Protein AF-A0A414NXI8-F1 (afdb_monomer_lite)

Secondary structure (DSSP, 8-state):
--------------------S-TTTHHHHHHHHHHHHHHHHHHHHSS-------------SEEEEEHHHHHHTSTTHHHHHHHHHHHHHHHHHHHHHHHS-----PPPPPPSHHHHHHHHHHHHHHHHHHHHHHHHHHHHHHHHHHHHHHHHHHHHHHHHHHHHHHHHHHHHHHHHHHHHHS-TTS-HHHHHHHHHHHHHHHHHHHHHHHHHHHHHHHHHHHHHHHHHHHHHHHHHHHHHHHHHHHHHHHHHHHHHHHHHHHHHHHHHHHHHHHHHHHHHHHHHHHHHHHHHHHHHHHHHHHHHHHHHHHHHHHHHHHHTT-SEEEEESEEPHHHHS-----GGGPPPSEE----SSEEE-HHHHHHHHHGGGTTTSSS-----

Sequence (384 aa):
MDNPDKTKSSGTPQKAGLWKTKRKEILLGSAIAIGLVFLGAWGIRALMPGHEAVKQTAAASIGLVDMQKVMEAHPDYEKLQTLQKEYKSLELSLKDTEKLPEMQVEPPAVESKPFDDSVWQKNAQTVIGGRTELEREAKKVEKAYREAHEAEYESRRKAVDEDYQNAILNLNIKIDNQKAMHHPWTKQQDLDEERAGWENQRALLQEERGMRQQELAKAWEREVNDYVQSVMGPKLAAWREKAKSSLSQQKSAAVLKQSEAQQRDTAAMQQQMQMTAAQKLQQRAQIKEMMAQKAEEIQALDTHIRNDISGKAAKIAILHHFTMILANPAEDLAFKLPVNLPASMKPERFMPVVGSDTEDVTDELVSEVSTLSDDGADGSSENS

Radius of gyration: 70.89 Å; chains: 1; bounding box: 126×56×216 Å

Organism: NCBI:txid52226

pLDDT: mean 79.07, std 18.61, range [30.59, 97.06]

Structure (mmCIF, N/CA/C/O backbone):
data_AF-A0A414NXI8-F1
#
_entry.id   AF-A0A414NXI8-F1
#
loop_
_atom_site.group_PDB
_atom_site.id
_atom_site.type_symbol
_atom_site.label_atom_id
_atom_site.label_alt_id
_atom_site.label_comp_id
_atom_site.label_asym_id
_atom_site.label_entity_id
_atom_site.label_seq_id
_atom_site.pdbx_PDB_ins_code
_atom_site.Cartn_x
_atom_site.Cartn_y
_atom_site.Cartn_z
_atom_site.occupancy
_atom_site.B_iso_or_equiv
_atom_site.auth_seq_id
_atom_site.auth_comp_id
_atom_site.auth_asym_id
_atom_site.auth_atom_id
_atom_site.pdbx_PDB_model_num
ATOM 1 N N . MET A 1 1 ? -4.312 21.848 103.373 1.00 34.03 1 MET A N 1
ATOM 2 C CA . MET A 1 1 ? -4.078 23.298 103.280 1.00 34.03 1 MET A CA 1
ATOM 3 C C . MET A 1 1 ? -5.430 23.982 103.395 1.00 34.03 1 MET A C 1
ATOM 5 O O . MET A 1 1 ? -6.275 23.777 102.540 1.00 34.03 1 MET A O 1
ATOM 9 N N . ASP A 1 2 ? -5.613 24.630 104.547 1.00 34.72 2 ASP A N 1
ATOM 10 C CA . ASP A 1 2 ? -6.350 25.875 104.820 1.00 34.72 2 ASP A CA 1
ATOM 11 C C . ASP A 1 2 ? -7.888 26.005 104.671 1.00 34.72 2 ASP A C 1
ATOM 13 O O . ASP A 1 2 ? -8.389 26.353 103.614 1.00 34.72 2 ASP A O 1
ATOM 17 N N . ASN A 1 3 ? -8.586 25.802 105.811 1.00 35.69 3 ASN A N 1
ATOM 18 C CA . ASN A 1 3 ? -9.322 26.796 106.648 1.00 35.69 3 ASN A CA 1
ATOM 19 C C . ASN A 1 3 ? -10.541 27.617 106.074 1.00 35.69 3 ASN A C 1
ATOM 21 O O . ASN A 1 3 ? -10.743 27.639 104.870 1.00 35.69 3 ASN A O 1
ATOM 25 N N . PRO A 1 4 ? -11.375 28.318 106.898 1.00 61.41 4 PRO A N 1
ATOM 26 C CA . PRO A 1 4 ? -12.642 27.832 107.498 1.00 61.41 4 PRO A CA 1
ATOM 27 C C . PRO A 1 4 ? -13.788 28.912 107.528 1.00 61.41 4 PRO A C 1
ATOM 29 O O . PRO A 1 4 ? -13.764 29.852 106.742 1.00 61.41 4 PRO A O 1
ATOM 32 N N . ASP A 1 5 ? -14.693 28.820 108.533 1.00 40.91 5 ASP A N 1
ATOM 33 C CA . ASP A 1 5 ? -15.579 29.856 109.150 1.00 40.91 5 ASP A CA 1
ATOM 34 C C . ASP A 1 5 ? -16.990 30.078 108.536 1.00 40.91 5 ASP A C 1
ATOM 36 O O . ASP A 1 5 ? -17.149 30.052 107.327 1.00 40.91 5 ASP A O 1
ATOM 40 N N . LYS A 1 6 ? -18.108 30.340 109.255 1.00 41.84 6 LYS A N 1
ATOM 41 C CA . LYS A 1 6 ? -18.426 30.753 110.653 1.00 41.84 6 LYS A CA 1
ATOM 42 C C . LYS A 1 6 ? -19.975 30.691 110.845 1.00 41.84 6 LYS A C 1
ATOM 44 O O . LYS A 1 6 ? -20.691 31.043 109.920 1.00 41.84 6 LYS A O 1
ATOM 49 N N . THR A 1 7 ? -20.571 30.065 111.877 1.00 37.06 7 THR A N 1
ATOM 50 C CA . THR A 1 7 ? -20.964 30.502 113.258 1.00 37.06 7 THR A CA 1
ATOM 51 C C . THR A 1 7 ? -22.435 30.902 113.517 1.00 37.06 7 THR A C 1
ATOM 53 O O . THR A 1 7 ? -23.099 31.530 112.707 1.00 37.06 7 THR A O 1
ATOM 56 N N . LYS A 1 8 ? -22.872 30.514 114.731 1.00 35.44 8 LYS A N 1
ATOM 57 C CA . LYS A 1 8 ? -24.172 30.582 115.442 1.00 35.44 8 LYS A CA 1
ATOM 58 C C . LYS A 1 8 ? -24.495 31.956 116.083 1.00 35.44 8 LYS A C 1
ATOM 60 O O . LYS A 1 8 ? -23.583 32.757 116.234 1.00 35.44 8 LYS A O 1
ATOM 65 N N . SER A 1 9 ? -25.720 32.128 116.630 1.00 32.09 9 SER A N 1
ATOM 66 C CA . SER A 1 9 ? -26.071 32.333 118.082 1.00 32.09 9 SER A CA 1
ATOM 67 C C . SER A 1 9 ? -27.431 33.081 118.256 1.00 32.09 9 SER A C 1
ATOM 69 O O . SER A 1 9 ? -27.698 33.985 117.477 1.00 32.09 9 SER A O 1
ATOM 71 N N . SER A 1 10 ? -28.430 32.582 119.023 1.00 35.19 10 SER A N 1
ATOM 72 C CA . SER A 1 10 ? -28.835 32.867 120.444 1.00 35.19 10 SER A CA 1
ATOM 73 C C . SER A 1 10 ? -29.225 34.334 120.752 1.00 35.19 10 SER A C 1
ATOM 75 O O . SER A 1 10 ? -28.568 35.217 120.234 1.00 35.19 10 SER A O 1
ATOM 77 N N . GLY A 1 11 ? -30.188 34.737 121.598 1.00 30.59 11 GLY A N 1
ATOM 78 C CA . GLY A 1 11 ? -31.025 34.120 122.638 1.00 30.59 11 GLY A CA 1
ATOM 79 C C . GLY A 1 11 ? -31.887 35.204 123.356 1.00 30.59 11 GLY A C 1
ATOM 80 O O . GLY A 1 11 ? -31.750 36.391 123.081 1.00 30.59 11 GLY A O 1
ATOM 81 N N . THR A 1 12 ? -32.786 34.768 124.251 1.00 37.75 12 THR A N 1
ATOM 82 C CA . THR A 1 12 ? -33.805 35.484 125.085 1.00 37.75 12 THR A CA 1
ATOM 83 C C . THR A 1 12 ? -33.278 36.495 126.132 1.00 37.75 12 THR A C 1
ATOM 85 O O . THR A 1 12 ? -32.074 36.506 126.382 1.00 37.75 12 THR A O 1
ATOM 88 N N . PRO A 1 13 ? -34.153 37.257 126.852 1.00 44.25 13 PRO A N 1
ATOM 89 C CA . PRO A 1 13 ? -34.467 36.897 128.264 1.00 44.25 13 PRO A CA 1
ATOM 90 C C . PRO A 1 13 ? -35.873 37.275 128.850 1.00 44.25 13 PRO A C 1
ATOM 92 O O . PRO A 1 13 ? -36.704 37.913 128.214 1.00 44.25 13 PRO A O 1
ATOM 95 N N . GLN A 1 14 ? -36.088 36.822 130.103 1.00 35.28 14 GLN A N 1
ATOM 96 C CA . GLN A 1 14 ? -37.245 36.834 131.043 1.00 35.28 14 GLN A CA 1
ATOM 97 C C . GLN A 1 14 ? -37.645 38.191 131.699 1.00 35.28 14 GLN A C 1
ATOM 99 O O . GLN A 1 14 ? -36.775 39.034 131.887 1.00 35.28 14 GLN A O 1
ATOM 104 N N . LYS A 1 15 ? -38.870 38.306 132.282 1.00 38.09 15 LYS A N 1
ATOM 105 C CA . LYS A 1 15 ? -39.175 38.214 133.757 1.00 38.09 15 LYS A CA 1
ATOM 106 C C . LYS A 1 15 ? -40.591 38.696 134.200 1.00 38.09 15 LYS A C 1
ATOM 108 O O . LYS A 1 15 ? -41.055 39.714 133.719 1.00 38.09 15 LYS A O 1
ATOM 113 N N . ALA A 1 16 ? -41.139 37.976 135.209 1.00 34.34 16 ALA A N 1
ATOM 114 C CA . ALA A 1 16 ? -42.018 38.329 136.369 1.00 34.34 16 ALA A CA 1
ATOM 115 C C . ALA A 1 16 ? -43.327 39.146 136.157 1.00 34.34 16 ALA A C 1
ATOM 117 O O . ALA A 1 16 ? -43.357 40.069 135.371 1.00 34.34 16 ALA A O 1
ATOM 118 N N . GLY A 1 17 ? -44.470 38.975 136.842 1.00 42.47 17 GLY A N 1
ATOM 119 C CA . GLY A 1 17 ? -44.895 38.224 138.029 1.00 42.47 17 GLY A CA 1
ATOM 120 C C . GLY A 1 17 ? -45.850 39.102 138.866 1.00 42.47 17 GLY A C 1
ATOM 121 O O . GLY A 1 17 ? -45.377 40.042 139.484 1.00 42.47 17 GLY A O 1
ATOM 122 N N . LEU A 1 18 ? -47.163 38.821 138.931 1.00 44.22 18 LEU A N 1
ATOM 123 C CA . LEU A 1 18 ? -48.056 39.395 139.956 1.00 44.22 18 LEU A CA 1
ATOM 124 C C . LEU A 1 18 ? -49.189 38.428 140.324 1.00 44.22 18 LEU A C 1
ATOM 126 O O . LEU A 1 18 ? -49.920 37.892 139.497 1.00 44.22 18 LEU A O 1
ATOM 130 N N . TRP A 1 19 ? -49.252 38.167 141.620 1.00 34.69 19 TRP A N 1
ATOM 131 C CA . TRP A 1 19 ? -49.990 37.123 142.300 1.00 34.69 19 TRP A CA 1
ATOM 132 C C . TRP A 1 19 ? -51.404 37.564 142.698 1.00 34.69 19 TRP A C 1
ATOM 134 O O . TRP A 1 19 ? -51.626 38.679 143.149 1.00 34.69 19 TRP A O 1
ATOM 144 N N . LYS A 1 20 ? -52.312 36.585 142.685 1.00 46.16 20 LYS A N 1
ATOM 145 C CA . LYS A 1 20 ? -53.199 36.259 143.814 1.00 46.16 20 LYS A CA 1
ATOM 146 C C . LYS A 1 20 ? -53.965 37.419 144.476 1.00 46.16 20 LYS A C 1
ATOM 148 O O . LYS A 1 20 ? -53.682 37.734 145.622 1.00 46.16 20 LYS A O 1
ATOM 153 N N . THR A 1 21 ? -55.055 37.892 143.869 1.00 50.03 21 THR A N 1
ATOM 154 C CA . THR A 1 21 ? -56.132 38.551 144.653 1.00 50.03 21 THR A CA 1
ATOM 155 C C . THR A 1 21 ? -57.569 38.401 144.134 1.00 50.03 21 THR A C 1
ATOM 157 O O . THR A 1 21 ? -58.473 38.855 144.823 1.00 50.03 21 THR A O 1
ATOM 160 N N . LYS A 1 22 ? -57.869 37.725 143.010 1.00 56.16 22 LYS A N 1
ATOM 161 C CA . LYS A 1 22 ? -59.265 37.656 142.502 1.00 56.16 22 LYS A CA 1
ATOM 162 C C . LYS A 1 22 ? -59.707 36.286 141.969 1.00 56.16 22 LYS A C 1
ATOM 164 O O . LYS A 1 22 ? -60.086 36.124 140.816 1.00 56.16 22 LYS A O 1
ATOM 169 N N . ARG A 1 23 ? -59.676 35.265 142.833 1.00 56.88 23 ARG A N 1
ATOM 170 C CA . ARG A 1 23 ? -60.003 33.863 142.488 1.00 56.88 23 ARG A CA 1
ATOM 171 C C . ARG A 1 23 ? -61.496 33.526 142.327 1.00 56.88 23 ARG A C 1
ATOM 173 O O . ARG A 1 23 ? -61.784 32.404 141.941 1.00 56.88 23 ARG A O 1
ATOM 180 N N . LYS A 1 24 ? -62.446 34.431 142.592 1.00 54.84 24 LYS A N 1
ATOM 181 C CA . LYS A 1 24 ? -63.892 34.115 142.498 1.00 54.84 24 LYS A CA 1
ATOM 182 C C . LYS A 1 24 ? -64.625 34.781 141.324 1.00 54.84 24 LYS A C 1
ATOM 184 O O . LYS A 1 24 ? -65.662 34.282 140.918 1.00 54.84 24 LYS A O 1
ATOM 189 N N . GLU A 1 25 ? -64.051 35.818 140.715 1.00 57.53 25 GLU A N 1
ATOM 190 C CA . GLU A 1 25 ? -64.662 36.529 139.574 1.00 57.53 25 GLU A CA 1
ATOM 191 C C . GLU A 1 25 ? -64.229 35.945 138.211 1.00 57.53 25 GLU A C 1
ATOM 193 O O . GLU A 1 25 ? -64.985 35.985 137.247 1.00 57.53 25 GLU A O 1
ATOM 198 N N . ILE A 1 26 ? -63.058 35.298 138.132 1.00 55.81 26 ILE A N 1
ATOM 199 C CA . ILE A 1 26 ? -62.537 34.712 136.878 1.00 55.81 26 ILE A CA 1
ATOM 200 C C . ILE A 1 26 ? -63.160 33.331 136.581 1.00 55.81 26 ILE A C 1
ATOM 202 O O . ILE A 1 26 ? -63.313 32.946 135.423 1.00 55.81 26 ILE A O 1
ATOM 206 N N . LEU A 1 27 ? -63.595 32.598 137.614 1.00 55.88 27 LEU A N 1
ATOM 207 C CA . LEU A 1 27 ? -64.249 31.291 137.453 1.00 55.88 27 LEU A CA 1
ATOM 208 C C . LEU A 1 27 ? -65.659 31.394 136.846 1.00 55.88 27 LEU A C 1
ATOM 210 O O . LEU A 1 27 ? -66.084 30.465 136.166 1.00 55.88 27 LEU A O 1
ATOM 214 N N . LEU A 1 28 ? -66.352 32.526 137.014 1.00 51.22 28 LEU A N 1
ATOM 215 C CA . LEU A 1 28 ? -67.693 32.733 136.454 1.00 51.22 28 LEU A CA 1
ATOM 216 C C . LEU A 1 28 ? -67.657 33.234 134.993 1.00 51.22 28 LEU A C 1
ATOM 218 O O . LEU A 1 28 ? -68.555 32.923 134.220 1.00 51.22 28 LEU A O 1
ATOM 222 N N . GLY A 1 29 ? -66.581 33.919 134.579 1.00 48.78 29 GLY A N 1
ATOM 223 C CA . GLY A 1 29 ? -66.336 34.280 133.172 1.00 48.78 29 GLY A CA 1
ATOM 224 C C . GLY A 1 29 ? -65.796 33.125 132.313 1.00 48.78 29 GLY A C 1
ATOM 225 O O . GLY A 1 29 ? -66.083 33.047 131.122 1.00 48.78 29 GLY A O 1
ATOM 226 N N . SER A 1 30 ? -65.069 32.183 132.925 1.00 52.88 30 SER A N 1
ATOM 227 C CA . SER A 1 30 ? -64.505 30.999 132.256 1.00 52.88 30 SER A CA 1
ATOM 228 C C . SER A 1 30 ? -65.574 29.981 131.815 1.00 52.88 30 SER A C 1
ATOM 230 O O . SER A 1 30 ? -65.472 29.397 130.738 1.00 52.88 30 SER A O 1
ATOM 232 N N . ALA A 1 31 ? -66.657 29.815 132.583 1.00 57.44 31 ALA A N 1
ATOM 233 C CA . ALA A 1 31 ? -67.717 28.853 132.261 1.00 57.44 31 ALA A CA 1
ATOM 234 C C . ALA A 1 31 ? -68.593 29.273 131.060 1.00 57.44 31 ALA A C 1
ATOM 236 O O . ALA A 1 31 ? -69.026 28.423 130.283 1.00 57.44 31 ALA A O 1
ATOM 237 N N . ILE A 1 32 ? -68.813 30.578 130.862 1.00 59.81 32 ILE A N 1
ATOM 238 C CA . ILE A 1 32 ? -69.617 31.109 129.745 1.00 59.81 32 ILE A CA 1
ATOM 239 C C . ILE A 1 32 ? -68.808 31.108 128.435 1.00 59.81 32 ILE A C 1
ATOM 241 O O . ILE A 1 32 ? -69.347 30.805 127.371 1.00 59.81 32 ILE A O 1
ATOM 245 N N . ALA A 1 33 ? -67.497 31.360 128.507 1.00 58.28 33 ALA A N 1
ATOM 246 C CA . ALA A 1 33 ? -66.615 31.317 127.341 1.00 58.28 33 ALA A CA 1
ATOM 247 C C . ALA A 1 33 ? -66.445 29.892 126.777 1.00 58.28 33 ALA A C 1
ATOM 249 O O . ALA A 1 33 ? -66.443 29.710 125.562 1.00 58.28 33 ALA A O 1
ATOM 250 N N . ILE A 1 34 ? -66.373 28.867 127.634 1.00 60.12 34 ILE A N 1
ATOM 251 C CA . ILE A 1 34 ? -66.259 27.470 127.184 1.00 60.12 34 ILE A CA 1
ATOM 252 C C . ILE A 1 34 ? -67.569 26.990 126.528 1.00 60.12 34 ILE A C 1
ATOM 254 O O . ILE A 1 34 ? -67.525 26.302 125.509 1.00 60.12 34 ILE A O 1
ATOM 258 N N . GLY A 1 35 ? -68.735 27.418 127.027 1.00 57.50 35 GLY A N 1
ATOM 259 C CA . GLY A 1 35 ? -70.035 27.089 126.425 1.00 57.50 35 GLY A CA 1
ATOM 260 C C . GLY A 1 35 ? -70.220 27.626 124.998 1.00 57.50 35 GLY A C 1
ATOM 261 O O . GLY A 1 35 ? -70.754 26.922 124.140 1.00 57.50 35 GLY A O 1
ATOM 262 N N . LEU A 1 36 ? -69.719 28.833 124.707 1.00 61.72 36 LEU A N 1
ATOM 263 C CA . LEU A 1 36 ? -69.787 29.428 123.364 1.00 61.72 36 LEU A CA 1
ATOM 264 C C . LEU A 1 36 ? -68.821 28.772 122.363 1.00 61.72 36 LEU A C 1
ATOM 266 O O . LEU A 1 36 ? -69.151 28.660 121.184 1.00 61.72 36 LEU A O 1
ATOM 270 N N . VAL A 1 37 ? -67.667 28.273 122.817 1.00 63.25 37 VAL A N 1
ATOM 271 C CA . VAL A 1 37 ? -66.709 27.564 121.949 1.00 63.25 37 VAL A CA 1
ATOM 272 C C . VAL A 1 37 ? -67.241 26.189 121.531 1.00 63.25 37 VAL A C 1
ATOM 274 O O . VAL A 1 37 ? -67.113 25.818 120.365 1.00 63.25 37 VAL A O 1
ATOM 277 N N . PHE A 1 38 ? -67.904 25.452 122.429 1.00 57.75 38 PHE A N 1
ATOM 278 C CA . PHE A 1 38 ? -68.485 24.149 122.078 1.00 57.75 38 PHE A CA 1
ATOM 279 C C . PHE A 1 38 ? -69.727 24.261 121.176 1.00 57.75 38 PHE A C 1
ATOM 281 O O . PHE A 1 38 ? -69.882 23.449 120.264 1.00 57.75 38 PHE A O 1
ATOM 288 N N . LEU A 1 39 ? -70.563 25.292 121.349 1.00 57.50 39 LEU A N 1
ATOM 289 C CA . LEU A 1 39 ? -71.689 25.561 120.442 1.00 57.50 39 LEU A CA 1
ATOM 290 C C . LEU A 1 39 ? -71.228 26.053 119.056 1.00 57.50 39 LEU A C 1
ATOM 292 O O . LEU A 1 39 ? -71.802 25.648 118.046 1.00 57.50 39 LEU A O 1
ATOM 296 N N . GLY A 1 40 ? -70.148 26.842 118.987 1.00 57.66 40 GLY A N 1
ATOM 297 C CA . GLY A 1 40 ? -69.528 27.253 117.721 1.00 57.66 40 GLY A CA 1
ATOM 298 C C . GLY A 1 40 ? -68.856 26.099 116.965 1.00 57.66 40 GLY A C 1
ATOM 299 O O . GLY A 1 40 ? -69.009 25.983 115.750 1.00 57.66 40 GLY A O 1
ATOM 300 N N . ALA A 1 41 ? -68.172 25.193 117.670 1.00 58.28 41 ALA A N 1
ATOM 301 C CA . ALA A 1 41 ? -67.513 24.036 117.057 1.00 58.28 41 ALA A CA 1
ATOM 302 C C . ALA A 1 41 ? -68.503 22.968 116.544 1.00 58.28 41 ALA A C 1
ATOM 304 O O . ALA A 1 41 ? -68.213 22.287 115.560 1.00 58.28 41 ALA A O 1
ATOM 305 N N . TRP A 1 42 ? -69.683 22.838 117.164 1.00 54.44 42 TRP A N 1
ATOM 306 C CA . TRP A 1 42 ? -70.730 21.919 116.699 1.00 54.44 42 TRP A CA 1
ATOM 307 C C . TRP A 1 42 ? -71.496 22.471 115.482 1.00 54.44 42 TRP A C 1
ATOM 309 O O . TRP A 1 42 ? -71.764 21.727 114.539 1.00 54.44 42 TRP A O 1
ATOM 319 N N . GLY A 1 43 ? -71.748 23.786 115.433 1.00 55.91 43 GLY A N 1
ATOM 320 C CA . GLY A 1 43 ? -72.410 24.444 114.297 1.00 55.91 43 GLY A CA 1
ATOM 321 C C . GLY A 1 43 ? -71.594 24.443 112.996 1.00 55.91 43 GLY A C 1
ATOM 322 O O . GLY A 1 43 ? -72.166 24.316 111.917 1.00 55.91 43 GLY A O 1
ATOM 323 N N . ILE A 1 44 ? -70.259 24.506 113.077 1.00 57.19 44 ILE A N 1
ATOM 324 C CA . ILE A 1 44 ? -69.375 24.522 111.893 1.00 57.19 44 ILE A CA 1
ATOM 325 C C . ILE A 1 44 ? -69.188 23.116 111.286 1.00 57.19 44 ILE A C 1
ATOM 327 O O . ILE A 1 44 ? -68.887 22.993 110.100 1.00 57.19 44 ILE A O 1
ATOM 331 N N . ARG A 1 45 ? -69.431 22.035 112.044 1.00 53.16 45 ARG A N 1
ATOM 332 C CA . ARG A 1 45 ? -69.328 20.653 111.531 1.00 53.16 45 ARG A CA 1
ATOM 333 C C . ARG A 1 45 ? -70.625 20.113 110.916 1.00 53.16 45 ARG A C 1
ATOM 335 O O . ARG A 1 45 ? -70.563 19.169 110.136 1.00 53.16 45 ARG A O 1
ATOM 342 N N . ALA A 1 46 ? -71.777 20.710 111.222 1.00 58.28 46 ALA A N 1
ATOM 343 C CA . ALA A 1 46 ? -73.076 20.304 110.673 1.00 58.28 46 ALA A CA 1
ATOM 344 C C . ALA A 1 46 ? -73.430 20.984 109.331 1.00 58.28 46 ALA A C 1
ATOM 346 O O . ALA A 1 46 ? -74.417 20.608 108.704 1.00 58.28 46 ALA A O 1
ATOM 347 N N . LEU A 1 47 ? -72.630 21.963 108.881 1.00 54.44 47 LEU A N 1
ATOM 348 C CA . LEU A 1 47 ? -72.908 22.796 107.703 1.00 54.44 47 LEU A CA 1
ATOM 349 C C . LEU A 1 47 ? -71.716 22.877 106.726 1.00 54.44 47 LEU A C 1
ATOM 351 O O . LEU A 1 47 ? -71.440 23.927 106.152 1.00 54.44 47 LEU A O 1
ATOM 355 N N . MET A 1 48 ? -71.002 21.765 106.529 1.00 44.53 48 MET A N 1
ATOM 356 C CA . MET A 1 48 ? -70.189 21.549 105.327 1.00 44.53 48 MET A CA 1
ATOM 357 C C . MET A 1 48 ? -70.705 20.300 104.603 1.00 44.53 48 MET A C 1
ATOM 359 O O . MET A 1 48 ? -70.676 19.219 105.196 1.00 44.53 48 MET A O 1
ATOM 363 N N . PRO A 1 49 ? -71.162 20.401 103.342 1.00 49.59 49 PRO A N 1
ATOM 364 C CA . PRO A 1 49 ? -71.293 19.226 102.495 1.00 49.59 49 PRO A CA 1
ATOM 365 C C . PRO A 1 49 ? -69.903 18.602 102.348 1.00 49.59 49 PRO A C 1
ATOM 367 O O . PRO A 1 49 ? -68.921 19.305 102.094 1.00 49.59 49 PRO A O 1
ATOM 370 N N . GLY A 1 50 ? -69.812 17.293 102.587 1.00 41.66 50 GLY A N 1
ATOM 371 C CA . GLY A 1 50 ? -68.568 16.554 102.423 1.00 41.66 50 GLY A CA 1
ATOM 372 C C . GLY A 1 50 ? -67.984 16.848 101.048 1.00 41.66 50 GLY A C 1
ATOM 373 O O . GLY A 1 50 ? -68.708 16.817 100.055 1.00 41.66 50 GLY A O 1
ATOM 374 N N . HIS A 1 51 ? -66.690 17.167 100.998 1.00 39.59 51 HIS A N 1
ATOM 375 C CA . HIS A 1 51 ? -65.948 17.056 99.752 1.00 39.59 51 HIS A CA 1
ATOM 376 C C . HIS A 1 51 ? -66.197 15.644 99.228 1.00 39.59 51 HIS A C 1
ATOM 378 O O . HIS A 1 51 ? -65.775 14.668 99.854 1.00 39.59 51 HIS A O 1
ATOM 384 N N . GLU A 1 52 ? -66.922 15.543 98.115 1.00 38.31 52 GLU A N 1
ATOM 385 C CA . GLU A 1 52 ? -66.804 14.377 97.262 1.00 38.31 52 GLU A CA 1
ATOM 386 C C . GLU A 1 52 ? -65.307 14.188 97.036 1.00 38.31 52 GLU A C 1
ATOM 388 O O . GLU A 1 52 ? -64.602 15.115 96.623 1.00 38.31 52 GLU A O 1
ATOM 393 N N . ALA A 1 53 ? -64.806 13.009 97.402 1.00 35.72 53 ALA A N 1
ATOM 394 C CA . ALA A 1 53 ? -63.501 12.587 96.948 1.00 35.72 53 ALA A CA 1
ATOM 395 C C . ALA A 1 53 ? -63.486 12.813 95.438 1.00 35.72 53 ALA A C 1
ATOM 397 O O . ALA A 1 53 ? -64.419 12.397 94.747 1.00 35.72 53 ALA A O 1
ATOM 398 N N . VAL A 1 54 ? -62.463 13.526 94.968 1.00 36.53 54 VAL A N 1
ATOM 399 C CA . VAL A 1 54 ? -62.153 13.675 93.551 1.00 36.53 54 VAL A CA 1
ATOM 400 C C . VAL A 1 54 ? -62.416 12.322 92.903 1.00 36.53 54 VAL A C 1
ATOM 402 O O . VAL A 1 54 ? -61.743 11.345 93.238 1.00 36.53 54 VAL A O 1
ATOM 405 N N . LYS A 1 55 ? -63.440 12.240 92.042 1.00 34.22 55 LYS A N 1
ATOM 406 C CA . LYS A 1 55 ? -63.555 11.135 91.098 1.00 34.22 55 LYS A CA 1
ATOM 407 C C . LYS A 1 55 ? -62.223 11.131 90.370 1.00 34.22 55 LYS A C 1
ATOM 409 O O . LYS A 1 55 ? -61.974 12.022 89.562 1.00 34.22 55 LYS A O 1
ATOM 414 N N . GLN A 1 56 ? -61.358 10.184 90.723 1.00 34.81 56 GLN A N 1
ATOM 415 C CA . GLN A 1 56 ? -60.268 9.777 89.863 1.00 34.81 56 GLN A CA 1
ATOM 416 C C . GLN A 1 56 ? -60.934 9.509 88.518 1.00 34.81 56 GLN A C 1
ATOM 418 O O . GLN A 1 56 ? -61.764 8.606 88.391 1.00 34.81 56 GLN A O 1
ATOM 423 N N . THR A 1 57 ? -60.673 10.394 87.560 1.00 39.06 57 THR A N 1
ATOM 424 C CA . THR A 1 57 ? -60.813 10.097 86.141 1.00 39.06 57 THR A CA 1
ATOM 425 C C . THR A 1 57 ? -60.262 8.697 85.949 1.00 39.06 57 THR A C 1
ATOM 427 O O . THR A 1 57 ? -59.163 8.418 86.432 1.00 39.06 57 THR A O 1
ATOM 430 N N . ALA A 1 58 ? -61.078 7.811 85.374 1.00 44.47 58 ALA A N 1
ATOM 431 C CA . ALA A 1 58 ? -60.691 6.436 85.104 1.00 44.47 58 ALA A CA 1
ATOM 432 C C . ALA A 1 58 ? -59.268 6.449 84.538 1.00 44.47 58 ALA A C 1
ATOM 434 O O . ALA A 1 58 ? -59.016 7.155 83.562 1.00 44.47 58 ALA A O 1
ATOM 435 N N . ALA A 1 59 ? -58.338 5.772 85.218 1.00 53.59 59 ALA A N 1
ATOM 436 C CA . ALA A 1 59 ? -56.983 5.625 84.713 1.00 53.59 59 ALA A CA 1
ATOM 437 C C . ALA A 1 59 ? -57.101 5.083 83.286 1.00 53.59 59 ALA A C 1
ATOM 439 O O . ALA A 1 59 ? -57.837 4.112 83.066 1.00 53.59 59 ALA A O 1
ATOM 440 N N . ALA A 1 60 ? -56.479 5.763 82.322 1.00 60.34 60 ALA A N 1
ATOM 441 C CA . ALA A 1 60 ? -56.500 5.316 80.941 1.00 60.34 60 ALA A CA 1
ATOM 442 C C . ALA A 1 60 ? -56.029 3.858 80.916 1.00 60.34 60 ALA A C 1
ATOM 444 O O . ALA A 1 60 ? -55.029 3.505 81.532 1.00 60.34 60 ALA A O 1
ATOM 445 N N . SER A 1 61 ? -56.802 2.978 80.285 1.00 65.00 61 SER A N 1
ATOM 446 C CA . SER A 1 61 ? -56.512 1.536 80.312 1.00 65.00 61 SER A CA 1
ATOM 447 C C . SER A 1 61 ? -55.598 1.104 79.163 1.00 65.00 61 SER A C 1
ATOM 449 O O . SER A 1 61 ? -55.067 -0.009 79.177 1.00 65.00 61 SER A O 1
ATOM 451 N N . ILE A 1 62 ? -55.396 1.984 78.175 1.00 77.62 62 ILE A N 1
ATOM 452 C CA . ILE A 1 62 ? -54.688 1.710 76.925 1.00 77.62 62 ILE A CA 1
ATOM 453 C C . ILE A 1 62 ? -53.684 2.838 76.656 1.00 77.62 62 ILE A C 1
ATOM 455 O O . ILE A 1 62 ? -54.060 4.009 76.626 1.00 77.62 62 ILE A O 1
ATOM 459 N N . GLY A 1 63 ? -52.423 2.481 76.412 1.00 79.25 63 GLY A N 1
ATOM 460 C CA . GLY A 1 63 ? -51.401 3.429 75.962 1.00 79.25 63 GLY A CA 1
ATOM 461 C C . GLY A 1 63 ? -51.413 3.588 74.439 1.00 79.25 63 GLY A C 1
ATOM 462 O O . GLY A 1 63 ? -51.658 2.623 73.713 1.00 79.25 63 GLY A O 1
ATOM 463 N N . LEU A 1 64 ? -51.129 4.786 73.940 1.00 83.12 64 LEU A N 1
ATOM 464 C CA . LEU A 1 64 ? -50.940 5.097 72.523 1.00 83.12 64 LEU A CA 1
ATOM 465 C C . LEU A 1 64 ? -49.497 5.556 72.297 1.00 83.12 64 LEU A C 1
ATOM 467 O O . LEU A 1 64 ? -48.970 6.339 73.082 1.00 83.12 64 LEU A O 1
ATOM 471 N N . VAL A 1 65 ? -48.858 5.068 71.233 1.00 83.94 65 VAL A N 1
ATOM 472 C CA . VAL A 1 65 ? -47.459 5.384 70.909 1.00 83.94 65 VAL A CA 1
ATOM 473 C C . VAL A 1 65 ? -47.317 5.740 69.439 1.00 83.94 65 VAL A C 1
ATOM 475 O O . VAL A 1 65 ? -47.714 4.956 68.581 1.00 83.94 65 VAL A O 1
ATOM 478 N N . ASP A 1 66 ? -46.668 6.861 69.136 1.00 84.62 66 ASP A N 1
ATOM 479 C CA . ASP A 1 66 ? -46.187 7.168 67.787 1.00 84.62 66 ASP A CA 1
ATOM 480 C C . ASP A 1 66 ? -44.931 6.342 67.469 1.00 84.62 66 ASP A C 1
ATOM 482 O O . ASP A 1 66 ? -43.811 6.673 67.870 1.00 84.62 66 ASP A O 1
ATOM 486 N N . MET A 1 67 ? -45.122 5.239 66.743 1.00 80.31 67 MET A N 1
ATOM 487 C CA . MET A 1 67 ? -44.043 4.297 66.428 1.00 80.31 67 MET A CA 1
ATOM 488 C C . MET A 1 67 ? -42.924 4.956 65.616 1.00 80.31 67 MET A C 1
ATOM 490 O O . MET A 1 67 ? -41.764 4.579 65.757 1.00 80.31 67 MET A O 1
ATOM 494 N N . GLN A 1 68 ? -43.246 5.953 64.788 1.00 82.19 68 GLN A N 1
ATOM 495 C CA . GLN A 1 68 ? -42.250 6.619 63.958 1.00 82.19 68 GLN A CA 1
ATOM 496 C C . GLN A 1 68 ? -41.281 7.436 64.820 1.00 82.19 68 GLN A C 1
ATOM 498 O O . GLN A 1 68 ? -40.068 7.297 64.670 1.00 82.19 68 GLN A O 1
ATOM 503 N N . LYS A 1 69 ? -41.801 8.211 65.777 1.00 82.12 69 LYS A N 1
ATOM 504 C CA . LYS A 1 69 ? -40.970 8.979 66.720 1.00 82.12 69 LYS A CA 1
ATOM 505 C C . LYS A 1 69 ? -40.126 8.084 67.626 1.00 82.12 69 LYS A C 1
ATOM 507 O O . LYS A 1 69 ? -38.981 8.414 67.919 1.00 82.12 69 LYS A O 1
ATOM 512 N N . VAL A 1 70 ? -40.668 6.944 68.054 1.00 82.00 70 VAL A N 1
ATOM 513 C CA . VAL A 1 70 ? -39.944 6.004 68.927 1.00 82.00 70 VAL A CA 1
ATOM 514 C C . VAL A 1 70 ? -38.848 5.256 68.171 1.00 82.00 70 VAL A C 1
ATOM 516 O O . VAL A 1 70 ? -37.757 5.068 68.704 1.00 82.00 70 VAL A O 1
ATOM 519 N N . MET A 1 71 ? -39.093 4.880 66.913 1.00 82.56 71 MET A N 1
ATOM 520 C CA . MET A 1 71 ? -38.051 4.328 66.048 1.00 82.56 71 MET A CA 1
ATOM 521 C C . MET A 1 71 ? -36.931 5.338 65.793 1.00 82.56 71 MET A C 1
ATOM 523 O O . MET A 1 71 ? -35.769 4.956 65.849 1.00 82.56 71 MET A O 1
ATOM 527 N N . GLU A 1 72 ? -37.259 6.613 65.562 1.00 85.56 72 GLU A N 1
ATOM 528 C CA . GLU A 1 72 ? -36.269 7.683 65.366 1.00 85.56 72 GLU A CA 1
ATOM 529 C C . GLU A 1 72 ? -35.353 7.896 66.582 1.00 85.56 72 GLU A C 1
ATOM 531 O O . GLU A 1 72 ? -34.203 8.296 66.416 1.00 85.56 72 GLU A O 1
ATOM 536 N N . ALA A 1 73 ? -35.838 7.588 67.787 1.00 84.12 73 ALA A N 1
ATOM 537 C CA . ALA A 1 73 ? -35.081 7.688 69.033 1.00 84.12 73 ALA A CA 1
ATOM 538 C C . ALA A 1 73 ? -34.176 6.474 69.330 1.00 84.12 73 ALA A C 1
ATOM 540 O O . ALA A 1 73 ? -33.400 6.513 70.287 1.00 84.12 73 ALA A O 1
ATOM 541 N N . HIS A 1 74 ? -34.269 5.393 68.548 1.00 86.06 74 HIS A N 1
ATOM 542 C CA . HIS A 1 74 ? -33.480 4.180 68.764 1.00 86.06 74 HIS A CA 1
ATOM 543 C C . HIS A 1 74 ? -32.021 4.357 68.288 1.00 86.06 74 HIS A C 1
ATOM 545 O O . HIS A 1 74 ? -31.808 4.822 67.165 1.00 86.06 74 HIS A O 1
ATOM 551 N N . PRO A 1 75 ? -30.997 3.915 69.051 1.00 85.31 75 PRO A N 1
ATOM 552 C CA . PRO A 1 75 ? -29.582 4.120 68.699 1.00 85.31 75 PRO A CA 1
ATOM 553 C C . PRO A 1 75 ? -29.170 3.525 67.340 1.00 85.31 75 PRO A C 1
ATOM 555 O O . PRO A 1 75 ? -28.351 4.094 66.622 1.00 85.31 75 PRO A O 1
ATOM 558 N N . ASP A 1 76 ? -29.764 2.399 66.943 1.00 86.69 76 ASP A N 1
ATOM 559 C CA . ASP A 1 76 ? -29.493 1.759 65.645 1.00 86.69 76 ASP A CA 1
ATOM 560 C C . ASP A 1 76 ? -30.326 2.284 64.459 1.00 86.69 76 ASP A C 1
ATOM 562 O O . ASP A 1 76 ? -30.175 1.802 63.332 1.00 86.69 76 ASP A O 1
ATOM 566 N N . TYR A 1 77 ? -31.191 3.282 64.657 1.00 86.12 77 TYR A N 1
ATOM 567 C CA . TYR A 1 77 ? -32.037 3.807 63.581 1.00 86.12 77 TYR A CA 1
ATOM 568 C C . TYR A 1 77 ? -31.235 4.469 62.452 1.00 86.12 77 TYR A C 1
ATOM 570 O O . TYR A 1 77 ? -31.560 4.310 61.271 1.00 86.12 77 TYR A O 1
ATOM 578 N N . GLU A 1 78 ? -30.130 5.143 62.781 1.00 88.50 78 GLU A N 1
ATOM 579 C CA . GLU A 1 78 ? -29.226 5.704 61.772 1.00 88.50 78 GLU A CA 1
ATOM 580 C C . GLU A 1 78 ? -28.632 4.613 60.869 1.00 88.50 78 GLU A C 1
ATOM 582 O O . GLU A 1 78 ? -28.555 4.797 59.651 1.00 88.50 78 GLU A O 1
ATOM 587 N N . LYS A 1 79 ? -28.291 3.446 61.437 1.00 86.94 79 LYS A N 1
ATOM 588 C CA . LYS A 1 79 ? -27.779 2.285 60.687 1.00 86.94 79 LYS A CA 1
ATOM 589 C C . LYS A 1 79 ? -28.844 1.701 59.757 1.00 86.94 79 LYS A C 1
ATOM 591 O O . LYS A 1 79 ? -28.548 1.299 58.635 1.00 86.94 79 LYS A O 1
ATOM 596 N N . LEU A 1 80 ? -30.106 1.692 60.179 1.00 87.12 80 LEU A N 1
ATOM 597 C CA . LEU A 1 80 ? -31.215 1.283 59.317 1.00 87.12 80 LEU A CA 1
ATOM 598 C C . LEU A 1 80 ? -31.387 2.259 58.140 1.00 87.12 80 LEU A C 1
ATOM 600 O O . LEU A 1 80 ? -31.558 1.825 56.997 1.00 87.12 80 LEU A O 1
ATOM 604 N N . GLN A 1 81 ? -31.277 3.571 58.377 1.00 88.00 81 GLN A N 1
ATOM 605 C CA . GLN A 1 81 ? -31.340 4.562 57.299 1.00 88.00 81 GLN A CA 1
ATOM 606 C C . GLN A 1 81 ? -30.186 4.437 56.299 1.00 88.00 81 GLN A C 1
ATOM 608 O O . GLN A 1 81 ? -30.405 4.620 55.097 1.00 88.00 81 GLN A O 1
ATOM 613 N N . THR A 1 82 ? -28.961 4.165 56.757 1.00 91.50 82 THR A N 1
ATOM 614 C CA . THR A 1 82 ? -27.814 3.981 55.853 1.00 91.50 82 THR A CA 1
ATOM 615 C C . THR A 1 82 ? -28.007 2.751 54.975 1.00 91.50 82 THR A C 1
ATOM 617 O O . THR A 1 82 ? -27.907 2.874 53.754 1.00 91.50 82 THR A O 1
ATOM 620 N N . LEU A 1 83 ? -28.414 1.615 55.549 1.00 91.06 83 LEU A N 1
ATOM 621 C CA . LEU A 1 83 ? -28.709 0.394 54.793 1.00 91.06 83 LEU A CA 1
ATOM 622 C C . LEU A 1 83 ? -29.820 0.604 53.751 1.00 91.06 83 LEU A C 1
ATOM 624 O O . LEU A 1 83 ? -29.703 0.155 52.612 1.00 91.06 83 LEU A O 1
ATOM 628 N N . GLN A 1 84 ? -30.876 1.352 54.085 1.00 89.56 84 GLN A N 1
ATOM 629 C CA . GLN A 1 84 ? -31.934 1.691 53.124 1.00 89.56 84 GLN A CA 1
ATOM 630 C C . GLN A 1 84 ? -31.446 2.597 51.982 1.00 89.56 84 GLN A C 1
ATOM 632 O O . GLN A 1 84 ? -31.902 2.460 50.842 1.00 89.56 84 GLN A O 1
ATOM 637 N N . LYS A 1 85 ? -30.537 3.538 52.266 1.00 92.19 85 LYS A N 1
ATOM 638 C CA . LYS A 1 85 ? -29.916 4.392 51.238 1.00 92.19 85 LYS A CA 1
ATOM 639 C C . LYS A 1 85 ? -29.019 3.569 50.310 1.00 92.19 85 LYS A C 1
ATOM 641 O O . LYS A 1 85 ? -29.096 3.755 49.097 1.00 92.19 85 LYS A O 1
ATOM 646 N N . GLU A 1 86 ? -28.233 2.646 50.861 1.00 91.38 86 GLU A N 1
ATOM 647 C CA . GLU A 1 86 ? -27.412 1.693 50.100 1.00 91.38 86 GLU A CA 1
ATOM 648 C C . GLU A 1 86 ? -28.271 0.776 49.221 1.00 91.38 86 GLU A C 1
ATOM 650 O O . GLU A 1 86 ? -27.986 0.596 48.041 1.00 91.38 86 GLU A O 1
ATOM 655 N N . TYR A 1 87 ? -29.382 0.257 49.745 1.00 92.50 87 TYR A N 1
ATOM 656 C CA . TYR A 1 87 ? -30.311 -0.552 48.955 1.00 92.50 87 TYR A CA 1
ATOM 657 C C . TYR A 1 87 ? -30.876 0.232 47.758 1.00 92.50 87 TYR A C 1
ATOM 659 O O . TYR A 1 87 ? -30.871 -0.251 46.625 1.00 92.50 87 TYR A O 1
ATOM 667 N N . LYS A 1 88 ? -31.313 1.480 47.979 1.00 90.75 88 LYS A N 1
ATOM 668 C CA . LYS A 1 88 ? -31.830 2.346 46.906 1.00 90.75 88 LYS A CA 1
ATOM 669 C C . LYS A 1 88 ? -30.766 2.696 45.864 1.00 90.75 88 LYS A C 1
ATOM 671 O O . LYS A 1 88 ? -31.091 2.788 44.681 1.00 90.75 88 LYS A O 1
ATOM 676 N N . SER A 1 89 ? -29.513 2.904 46.272 1.00 90.50 89 SER A N 1
ATOM 677 C CA . SER A 1 89 ? -28.426 3.182 45.325 1.00 90.50 89 SER A CA 1
ATOM 678 C C . SER A 1 89 ? -28.104 1.956 44.465 1.00 90.50 89 SER A C 1
ATOM 680 O O . SER A 1 89 ? -27.912 2.095 43.255 1.00 90.50 89 SER A O 1
ATOM 682 N N . LEU A 1 90 ? -28.149 0.753 45.046 1.00 91.06 90 LEU A N 1
ATOM 683 C CA . LEU A 1 90 ? -28.029 -0.504 44.309 1.00 91.06 90 LEU A CA 1
ATOM 684 C C . LEU A 1 90 ? -29.195 -0.702 43.327 1.00 91.06 90 LEU A C 1
ATOM 686 O O . LEU A 1 90 ? -28.961 -1.043 42.167 1.00 91.06 90 LEU A O 1
ATOM 690 N N . GLU A 1 91 ? -30.432 -0.405 43.729 1.00 90.19 91 GLU A N 1
ATOM 691 C CA . GLU A 1 91 ? -31.604 -0.460 42.845 1.00 90.19 91 GLU A CA 1
ATOM 692 C C . GLU A 1 91 ? -31.464 0.491 41.640 1.00 90.19 91 GLU A C 1
ATOM 694 O O . GLU A 1 91 ? -31.756 0.118 40.499 1.00 90.19 91 GLU A O 1
ATOM 699 N N . LEU A 1 92 ? -30.984 1.716 41.878 1.00 88.81 92 LEU A N 1
ATOM 700 C CA . LEU A 1 92 ? -30.696 2.694 40.825 1.00 88.81 92 LEU A CA 1
ATOM 701 C C . LEU A 1 92 ? -29.610 2.185 39.872 1.00 88.81 92 LEU A C 1
ATOM 703 O O . LEU A 1 92 ? -29.810 2.216 38.659 1.00 88.81 92 LEU A O 1
ATOM 707 N N . SER A 1 93 ? -28.517 1.633 40.408 1.00 86.12 93 SER A N 1
ATOM 708 C CA . SER A 1 93 ? -27.442 1.061 39.591 1.00 86.12 93 SER A CA 1
ATOM 709 C C . SER A 1 93 ? -27.940 -0.083 38.700 1.00 86.12 93 SER A C 1
ATOM 711 O O . SER A 1 93 ? -27.566 -0.173 37.530 1.00 86.12 93 SER A O 1
ATOM 713 N N . LEU A 1 94 ? -28.862 -0.913 39.201 1.00 87.19 94 LEU A N 1
ATOM 714 C CA . LEU A 1 94 ? -29.475 -1.984 38.424 1.00 87.19 94 LEU A CA 1
ATOM 715 C C . LEU A 1 94 ? -30.312 -1.411 37.270 1.00 87.19 94 LEU A C 1
ATOM 717 O O . LEU A 1 94 ? -30.117 -1.812 36.121 1.00 87.19 94 LEU A O 1
ATOM 721 N N . LYS A 1 95 ? -31.176 -0.425 37.548 1.00 83.50 95 LYS A N 1
ATOM 722 C CA . LYS A 1 95 ? -32.000 0.251 36.527 1.00 83.50 95 LYS A CA 1
ATOM 723 C C . LYS A 1 95 ? -31.159 0.941 35.454 1.00 83.50 95 LYS A C 1
ATOM 725 O O . LYS A 1 95 ? -31.521 0.901 34.277 1.00 83.50 95 LYS A O 1
ATOM 730 N N . ASP A 1 96 ? -30.036 1.540 35.834 1.00 76.56 96 ASP A N 1
ATOM 731 C CA . ASP A 1 96 ? -29.114 2.170 34.888 1.00 76.56 96 ASP A CA 1
ATOM 732 C C . ASP A 1 96 ? -28.421 1.127 34.008 1.00 76.56 96 ASP A C 1
ATOM 734 O O . ASP A 1 96 ? -28.307 1.316 32.795 1.00 76.56 96 ASP A O 1
ATOM 738 N N . THR A 1 97 ? -28.043 -0.027 34.572 1.00 69.94 97 THR A N 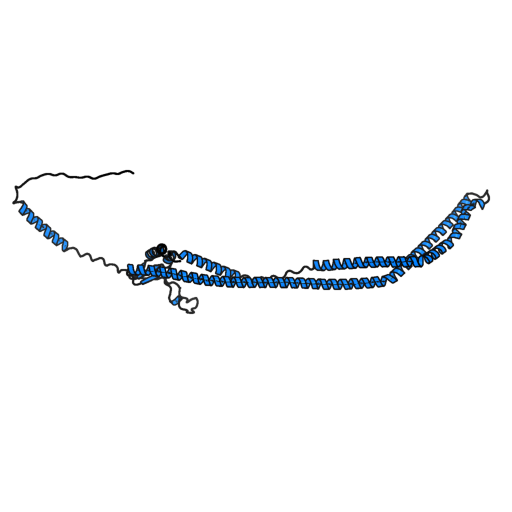1
ATOM 739 C CA . THR A 1 97 ? -27.509 -1.121 33.753 1.00 69.94 97 THR A CA 1
ATOM 740 C C . THR A 1 97 ? -28.551 -1.708 32.803 1.00 69.94 97 THR A C 1
ATOM 742 O O . THR A 1 97 ? -28.168 -2.112 31.709 1.00 69.94 97 THR A O 1
ATOM 745 N N . GLU A 1 98 ? -29.837 -1.770 33.173 1.00 68.81 98 GLU A N 1
ATOM 746 C CA . GLU A 1 98 ? -30.941 -2.283 32.337 1.00 68.81 98 GLU A CA 1
ATOM 747 C C . GLU A 1 98 ? -31.286 -1.377 31.152 1.00 68.81 98 GLU A C 1
ATOM 749 O O . GLU A 1 98 ? -31.611 -1.880 30.078 1.00 68.81 98 GLU A O 1
ATOM 754 N N . LYS A 1 99 ? -31.191 -0.055 31.325 1.00 61.59 99 LYS A N 1
ATOM 755 C CA . LYS A 1 99 ? -31.549 0.928 30.290 1.00 61.59 99 LYS A CA 1
ATOM 756 C C . LYS A 1 99 ? -30.509 1.107 29.191 1.00 61.59 99 LYS A C 1
ATOM 758 O O . LYS A 1 99 ? -30.835 1.699 28.165 1.00 61.59 99 LYS A O 1
ATOM 763 N N . LEU A 1 100 ? -29.271 0.657 29.391 1.00 57.19 100 LEU A N 1
ATOM 764 C CA . LEU A 1 100 ? -28.224 0.819 28.386 1.00 57.19 100 LEU A CA 1
ATOM 765 C C . LEU A 1 100 ? -28.545 -0.059 27.167 1.00 57.19 100 LEU A C 1
ATOM 767 O O . LEU A 1 100 ? -28.518 -1.286 27.301 1.00 57.19 100 LEU A O 1
ATOM 771 N N . PRO A 1 101 ? -28.822 0.529 25.986 1.00 55.97 101 PRO A N 1
ATOM 772 C CA . PRO A 1 101 ? -28.983 -0.260 24.778 1.00 55.97 101 PRO A CA 1
ATOM 773 C C . PRO A 1 101 ? -27.693 -1.039 24.517 1.00 55.97 101 PRO A C 1
ATOM 775 O O . PRO A 1 101 ? -26.587 -0.553 24.781 1.00 55.97 101 PRO A O 1
ATOM 778 N N . GLU A 1 102 ? -27.830 -2.258 24.001 1.00 59.44 102 GLU A N 1
ATOM 779 C CA . GLU A 1 102 ? -26.706 -2.986 23.423 1.00 59.44 102 GLU A CA 1
ATOM 780 C C . GLU A 1 102 ? -26.155 -2.128 22.284 1.00 59.44 102 GLU A C 1
ATOM 782 O O . GLU A 1 102 ? -26.746 -2.033 21.210 1.00 59.44 102 GLU A O 1
ATOM 787 N N . MET A 1 103 ? -25.073 -1.402 22.560 1.00 56.41 103 MET A N 1
ATOM 788 C CA . MET A 1 103 ? -24.436 -0.538 21.581 1.00 56.41 103 MET A CA 1
ATOM 789 C C . MET A 1 103 ? -23.842 -1.444 20.505 1.00 56.41 103 MET A C 1
ATOM 791 O O . MET A 1 103 ? -22.775 -2.023 20.695 1.00 56.41 103 MET A O 1
ATOM 795 N N . GLN A 1 104 ? -24.578 -1.619 19.407 1.00 58.66 104 GLN A N 1
ATOM 796 C CA . GLN A 1 104 ? -24.102 -2.308 18.216 1.00 58.66 104 GLN A CA 1
ATOM 797 C C . GLN A 1 104 ? -23.056 -1.404 17.571 1.00 58.66 104 GLN A C 1
ATOM 799 O O . GLN A 1 104 ? -23.379 -0.477 16.833 1.00 58.66 104 GLN A O 1
ATOM 804 N N . VAL A 1 105 ? -21.796 -1.611 17.942 1.00 65.19 105 VAL A N 1
ATOM 805 C CA . VAL A 1 105 ? -20.672 -0.938 17.302 1.00 65.19 105 VAL A CA 1
ATOM 806 C C . VAL A 1 105 ? -20.399 -1.692 16.009 1.00 65.19 105 VAL A C 1
ATOM 808 O O . VAL A 1 105 ? -20.042 -2.869 16.037 1.00 65.19 105 VAL A O 1
ATOM 811 N N . GLU A 1 106 ? -20.608 -1.032 14.872 1.00 71.44 106 GLU A N 1
ATOM 812 C CA . GLU A 1 106 ? -20.158 -1.581 13.598 1.00 71.44 106 GLU A CA 1
ATOM 813 C C . GLU A 1 106 ? -18.622 -1.657 13.597 1.00 71.44 106 GLU A C 1
ATOM 815 O O . GLU A 1 106 ? -17.959 -0.699 14.016 1.00 71.44 106 GLU A O 1
ATOM 820 N N . PRO A 1 107 ? -18.031 -2.778 13.145 1.00 72.25 107 PRO A N 1
ATOM 821 C CA . PRO A 1 107 ? -16.588 -2.880 13.012 1.00 72.25 107 PRO A CA 1
ATOM 822 C C . PRO A 1 107 ? -16.045 -1.773 12.105 1.00 72.25 107 PRO A C 1
ATOM 824 O O . PRO A 1 107 ? -16.639 -1.502 11.058 1.00 72.25 107 PRO A O 1
ATOM 827 N N . PRO A 1 108 ? -14.901 -1.154 12.448 1.00 76.62 108 PRO A N 1
ATOM 828 C CA . PRO A 1 108 ? -14.255 -0.216 11.549 1.00 76.62 108 PRO A CA 1
ATOM 829 C C . PRO A 1 108 ? -13.909 -0.918 10.233 1.00 76.62 108 PRO A C 1
ATOM 831 O O . PRO A 1 108 ? -13.508 -2.087 10.206 1.00 76.62 108 PRO A O 1
ATOM 834 N N . ALA A 1 109 ? -14.074 -0.195 9.130 1.00 81.56 109 ALA A N 1
ATOM 835 C CA . ALA A 1 109 ? -13.659 -0.679 7.825 1.00 81.56 109 ALA A CA 1
ATOM 836 C C . ALA A 1 109 ? -12.128 -0.640 7.723 1.00 81.56 109 ALA A C 1
ATOM 838 O O . ALA A 1 109 ? -11.504 0.392 7.976 1.00 81.56 109 ALA A O 1
ATOM 839 N N . VAL A 1 110 ? -11.525 -1.754 7.317 1.00 84.38 110 VAL A N 1
ATOM 840 C CA . VAL A 1 110 ? -10.094 -1.839 7.027 1.00 84.38 110 VAL A CA 1
ATOM 841 C C . VAL A 1 110 ? -9.785 -0.997 5.792 1.00 84.38 110 VAL A C 1
ATOM 843 O O . VAL A 1 110 ? -10.294 -1.255 4.695 1.00 84.38 110 VAL A O 1
ATOM 846 N N . GLU A 1 111 ? -8.916 0.002 5.963 1.00 87.56 111 GLU A N 1
ATOM 847 C CA . GLU A 1 111 ? -8.477 0.875 4.876 1.00 87.56 111 GLU A CA 1
ATOM 848 C C . GLU A 1 111 ? -7.801 0.075 3.751 1.00 87.56 111 GLU A C 1
ATOM 850 O O . GLU A 1 111 ? -6.916 -0.746 3.996 1.00 87.56 111 GLU A O 1
ATOM 855 N N . SER A 1 112 ? -8.180 0.337 2.495 1.00 87.31 112 SER A N 1
ATOM 856 C CA . SER A 1 112 ? -7.606 -0.362 1.333 1.00 87.31 112 SER A CA 1
ATOM 857 C C . SER A 1 112 ? -6.213 0.146 0.948 1.00 87.31 112 SER A C 1
ATOM 859 O O . SER A 1 112 ? -5.418 -0.605 0.382 1.00 87.31 112 SER A O 1
ATOM 861 N N . LYS A 1 113 ? -5.890 1.402 1.289 1.00 89.56 113 LYS A N 1
ATOM 862 C CA . LYS A 1 113 ? -4.666 2.091 0.843 1.00 89.56 113 LYS A CA 1
ATOM 863 C C . LYS A 1 113 ? -3.376 1.306 1.116 1.00 89.56 113 LYS A C 1
ATOM 865 O O . LYS A 1 113 ? -2.598 1.149 0.179 1.00 89.56 113 LYS A O 1
ATOM 870 N N . PRO A 1 114 ? -3.139 0.738 2.318 1.00 91.44 114 PRO A N 1
ATOM 871 C CA . PRO A 1 114 ? -1.903 -0.007 2.573 1.00 91.44 114 PRO A CA 1
ATOM 872 C C . PRO A 1 114 ? -1.751 -1.260 1.694 1.00 91.44 114 PRO A C 1
ATOM 874 O O . PRO A 1 114 ? -0.636 -1.657 1.345 1.00 91.44 114 PRO A O 1
ATOM 877 N N . PHE A 1 115 ? -2.867 -1.893 1.324 1.00 90.75 115 PHE A N 1
ATOM 878 C CA . PHE A 1 115 ? -2.875 -3.078 0.468 1.00 90.75 115 PHE A CA 1
ATOM 879 C C . PHE A 1 115 ? -2.606 -2.699 -0.992 1.00 90.75 115 PHE A C 1
ATOM 881 O O . PHE A 1 115 ? -1.787 -3.349 -1.648 1.00 90.75 115 PHE A O 1
ATOM 888 N N . ASP A 1 116 ? -3.230 -1.620 -1.466 1.00 89.06 116 ASP A N 1
ATOM 889 C CA . ASP A 1 116 ? -3.029 -1.075 -2.812 1.00 89.06 116 ASP A CA 1
ATOM 890 C C . ASP A 1 116 ? -1.582 -0.596 -3.020 1.00 89.06 116 ASP A C 1
ATOM 892 O O . ASP A 1 116 ? -0.941 -0.948 -4.018 1.00 89.06 116 ASP A O 1
ATOM 896 N N . ASP A 1 117 ? -1.022 0.116 -2.040 1.00 91.50 117 ASP A N 1
ATOM 897 C CA . ASP A 1 117 ? 0.364 0.593 -2.067 1.00 91.50 117 ASP A CA 1
ATOM 898 C C . ASP A 1 117 ? 1.360 -0.571 -2.125 1.00 91.50 117 ASP A C 1
ATOM 900 O O . ASP A 1 117 ? 2.342 -0.524 -2.871 1.00 91.50 117 ASP A O 1
ATOM 904 N N . SER A 1 118 ? 1.096 -1.662 -1.397 1.00 90.19 118 SER A N 1
ATOM 905 C CA . SER A 1 118 ? 1.943 -2.859 -1.441 1.00 90.19 118 SER A CA 1
ATOM 906 C C . SER A 1 118 ? 1.963 -3.500 -2.832 1.00 90.19 118 SER A C 1
ATOM 908 O O . SER A 1 118 ? 3.025 -3.919 -3.309 1.00 90.19 118 SER A O 1
ATOM 910 N N . VAL A 1 119 ? 0.810 -3.559 -3.509 1.00 92.69 119 VAL A N 1
ATOM 911 C CA . VAL A 1 119 ? 0.723 -4.048 -4.894 1.00 92.69 119 VAL A CA 1
ATOM 912 C C . VAL A 1 119 ? 1.512 -3.135 -5.823 1.00 92.69 119 VAL A C 1
ATOM 914 O O . VAL A 1 119 ? 2.288 -3.629 -6.642 1.00 92.69 119 VAL A O 1
ATOM 917 N N . TRP A 1 120 ? 1.358 -1.817 -5.681 1.00 90.31 120 TRP A N 1
ATOM 918 C CA . TRP A 1 120 ? 2.079 -0.854 -6.505 1.00 90.31 120 TRP A CA 1
ATOM 919 C C . TRP A 1 120 ? 3.595 -0.975 -6.331 1.00 90.31 120 TRP A C 1
ATOM 921 O O . TRP A 1 120 ? 4.305 -1.121 -7.324 1.00 90.31 120 TRP A O 1
ATOM 931 N N . GLN A 1 121 ? 4.098 -1.012 -5.094 1.00 90.31 121 GLN A N 1
ATOM 932 C CA . GLN A 1 121 ? 5.533 -1.133 -4.813 1.00 90.31 121 GLN A CA 1
ATOM 933 C C . GLN A 1 121 ? 6.125 -2.428 -5.387 1.00 90.31 121 GLN A C 1
ATOM 935 O O . GLN A 1 121 ? 7.156 -2.400 -6.065 1.00 90.31 121 GLN A O 1
ATOM 940 N N . LYS A 1 122 ? 5.455 -3.569 -5.174 1.00 89.25 122 LYS A N 1
ATOM 941 C CA . LYS A 1 122 ? 5.909 -4.868 -5.699 1.00 89.25 122 LYS A CA 1
ATOM 942 C C . LYS A 1 122 ? 5.873 -4.922 -7.220 1.00 89.25 122 LYS A C 1
ATOM 944 O O . LYS A 1 122 ? 6.793 -5.463 -7.844 1.00 89.25 122 LYS A O 1
ATOM 949 N N . ASN A 1 123 ? 4.827 -4.366 -7.826 1.00 91.44 123 ASN A N 1
ATOM 950 C CA . ASN A 1 123 ? 4.716 -4.304 -9.273 1.00 91.44 123 ASN A CA 1
ATOM 951 C C . ASN A 1 123 ? 5.791 -3.392 -9.867 1.00 91.44 123 ASN A C 1
ATOM 953 O O . ASN A 1 123 ? 6.490 -3.818 -10.781 1.00 91.44 123 ASN A O 1
ATOM 957 N N . ALA A 1 124 ? 5.990 -2.199 -9.303 1.00 88.38 124 ALA A N 1
ATOM 958 C CA . ALA A 1 124 ? 7.014 -1.260 -9.738 1.00 88.38 124 ALA A CA 1
ATOM 959 C C . ALA A 1 124 ? 8.408 -1.897 -9.694 1.00 88.38 124 ALA A C 1
ATOM 961 O O . ALA A 1 124 ? 9.129 -1.849 -10.687 1.00 88.38 124 ALA A O 1
ATOM 962 N N . GLN A 1 125 ? 8.762 -2.583 -8.604 1.00 87.56 125 GLN A N 1
ATOM 963 C CA . GLN A 1 125 ? 10.043 -3.284 -8.498 1.00 87.56 125 GLN A CA 1
ATOM 964 C C . GLN A 1 125 ? 10.200 -4.377 -9.568 1.00 87.56 125 GLN A C 1
ATOM 966 O O . GLN A 1 125 ? 11.248 -4.473 -10.207 1.00 87.56 125 GLN A O 1
ATOM 971 N N . THR A 1 126 ? 9.151 -5.171 -9.802 1.00 87.38 126 THR A N 1
ATOM 972 C CA .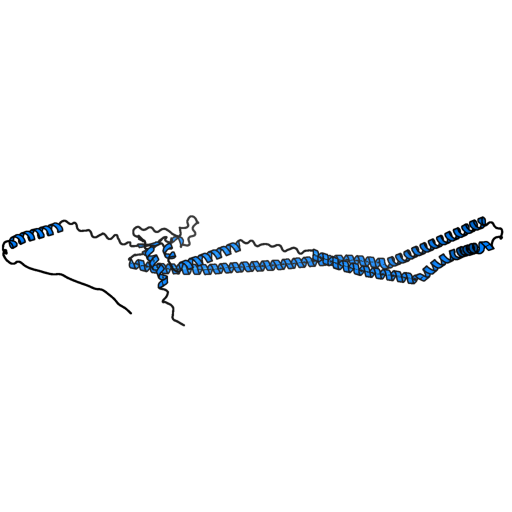 THR A 1 126 ? 9.155 -6.247 -10.809 1.00 87.38 126 THR A CA 1
ATOM 973 C C . THR A 1 126 ? 9.279 -5.690 -12.229 1.00 87.38 126 THR A C 1
ATOM 975 O O . THR A 1 126 ? 10.036 -6.212 -13.048 1.00 87.38 126 THR A O 1
ATOM 978 N N . VAL A 1 127 ? 8.550 -4.611 -12.524 1.00 88.88 127 VAL A N 1
ATOM 979 C CA . VAL A 1 127 ? 8.533 -3.960 -13.836 1.00 88.88 127 VAL A CA 1
ATOM 980 C C . VAL A 1 127 ? 9.863 -3.263 -14.115 1.00 88.88 127 VAL A C 1
ATOM 982 O O . VAL A 1 127 ? 10.420 -3.434 -15.197 1.00 88.88 127 VAL A O 1
ATOM 985 N N . ILE A 1 128 ? 10.404 -2.520 -13.145 1.00 85.31 128 ILE A N 1
ATOM 986 C CA . ILE A 1 128 ? 11.699 -1.843 -13.278 1.00 85.31 128 ILE A CA 1
ATOM 987 C C . ILE A 1 128 ? 12.812 -2.880 -13.448 1.00 85.31 128 ILE A C 1
ATOM 989 O O . ILE A 1 128 ? 13.577 -2.792 -14.407 1.00 85.31 128 ILE A O 1
ATOM 993 N N . GLY A 1 129 ? 12.866 -3.898 -12.581 1.00 88.44 129 GLY A N 1
ATOM 994 C CA . GLY A 1 129 ? 13.866 -4.965 -12.663 1.00 88.44 129 GLY A CA 1
ATOM 995 C C . GLY A 1 129 ? 13.839 -5.670 -14.019 1.00 88.44 129 GLY A C 1
ATOM 996 O O . GLY A 1 129 ? 14.831 -5.645 -14.749 1.00 88.44 129 GLY A O 1
ATOM 997 N N . GLY A 1 130 ? 12.673 -6.187 -14.418 1.00 90.50 130 GLY A N 1
ATOM 998 C CA . GLY A 1 130 ? 12.529 -6.898 -15.688 1.00 90.50 130 GLY A CA 1
ATOM 999 C C . GLY A 1 130 ? 12.831 -6.031 -16.913 1.00 90.50 130 GLY A C 1
ATOM 1000 O O . GLY A 1 130 ? 13.460 -6.501 -17.859 1.00 90.50 130 GLY A O 1
ATOM 1001 N N . ARG A 1 131 ? 12.466 -4.741 -16.894 1.00 91.38 131 ARG A N 1
ATOM 1002 C CA . ARG A 1 131 ? 12.804 -3.816 -17.984 1.00 91.38 131 ARG A CA 1
ATOM 1003 C C . ARG A 1 131 ? 14.314 -3.617 -18.112 1.00 91.38 131 ARG A C 1
ATOM 1005 O O . ARG A 1 131 ? 14.828 -3.654 -19.225 1.00 91.38 131 ARG A O 1
ATOM 1012 N N . THR A 1 132 ? 15.031 -3.444 -17.002 1.00 92.44 132 THR A N 1
ATOM 1013 C CA . THR A 1 132 ? 16.493 -3.261 -17.051 1.00 92.44 132 THR A CA 1
ATOM 1014 C C . THR A 1 132 ? 17.227 -4.503 -17.558 1.00 92.44 132 THR A C 1
ATOM 1016 O O . THR A 1 132 ? 18.222 -4.382 -18.273 1.00 92.44 132 THR A O 1
ATOM 1019 N N . GLU A 1 133 ? 16.737 -5.700 -17.232 1.00 92.81 133 GLU A N 1
ATOM 1020 C CA . GLU A 1 133 ? 17.272 -6.960 -17.757 1.00 92.81 133 GLU A CA 1
ATOM 1021 C C . GLU A 1 133 ? 17.048 -7.069 -19.266 1.00 92.81 133 GLU A C 1
ATOM 1023 O O . GLU A 1 133 ? 17.996 -7.326 -20.008 1.00 92.81 133 GLU A O 1
ATOM 1028 N N . LEU A 1 134 ? 15.832 -6.772 -19.733 1.00 94.25 134 LEU A N 1
ATOM 1029 C CA . LEU A 1 134 ? 15.496 -6.759 -21.157 1.00 94.25 134 LEU A CA 1
ATOM 1030 C C . LEU A 1 134 ? 16.314 -5.724 -21.940 1.00 94.25 134 LEU A C 1
ATOM 1032 O O . LEU A 1 134 ? 16.777 -6.018 -23.038 1.00 94.25 134 LEU A O 1
ATOM 1036 N N . GLU A 1 135 ? 16.547 -4.536 -21.378 1.00 93.88 135 GLU A N 1
ATOM 1037 C CA . GLU A 1 135 ? 17.405 -3.513 -21.990 1.00 93.88 135 GLU A CA 1
ATOM 1038 C C . GLU A 1 135 ? 18.872 -3.969 -22.070 1.00 93.88 135 GLU A C 1
ATOM 1040 O O . GLU A 1 135 ? 19.547 -3.727 -23.074 1.00 93.88 135 GLU A O 1
ATOM 1045 N N . ARG A 1 136 ? 19.382 -4.668 -21.047 1.00 95.00 136 ARG A N 1
ATOM 1046 C CA . ARG A 1 136 ? 20.731 -5.260 -21.079 1.00 95.00 136 ARG A CA 1
ATOM 1047 C C . ARG A 1 136 ? 20.839 -6.370 -22.118 1.00 95.00 136 ARG A C 1
ATOM 1049 O O . ARG A 1 136 ? 21.857 -6.449 -22.801 1.00 95.00 136 ARG A O 1
ATOM 1056 N N . GLU A 1 137 ? 19.825 -7.221 -22.235 1.00 94.94 137 GLU A N 1
ATOM 1057 C CA . GLU A 1 137 ? 19.777 -8.253 -23.272 1.00 94.9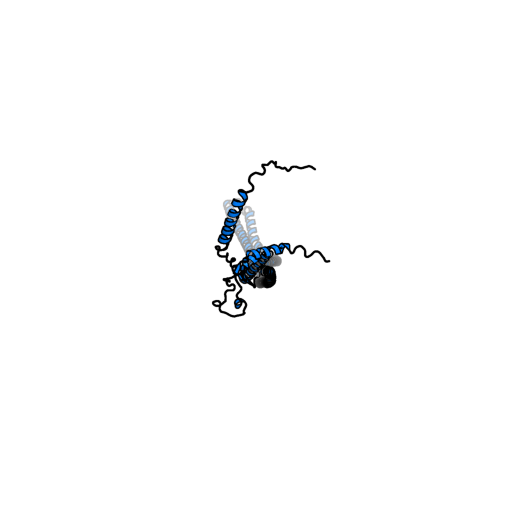4 137 GLU A CA 1
ATOM 1058 C C . GLU A 1 137 ? 19.723 -7.641 -24.671 1.00 94.94 137 GLU A C 1
ATOM 1060 O O . GLU A 1 137 ? 20.512 -8.040 -25.522 1.00 94.94 137 GLU A O 1
ATOM 1065 N N . ALA A 1 138 ? 18.881 -6.629 -24.893 1.00 94.75 138 ALA A N 1
ATOM 1066 C CA . ALA A 1 138 ? 18.788 -5.938 -26.177 1.00 94.75 138 ALA A CA 1
ATOM 1067 C C . ALA A 1 138 ? 20.141 -5.348 -26.601 1.00 94.75 138 ALA A C 1
ATOM 1069 O O . ALA A 1 138 ? 20.588 -5.591 -27.717 1.00 94.75 138 ALA A O 1
ATOM 1070 N N . LYS A 1 139 ? 20.851 -4.675 -25.683 1.00 96.06 139 LYS A N 1
ATOM 1071 C CA . LYS A 1 139 ? 22.205 -4.151 -25.944 1.00 96.06 139 LYS A CA 1
ATOM 1072 C C . LYS A 1 139 ? 23.219 -5.249 -26.268 1.00 96.06 139 LYS A C 1
ATOM 1074 O O . LYS A 1 139 ? 24.093 -5.044 -27.103 1.00 96.06 139 LYS A O 1
ATOM 1079 N N . LYS A 1 140 ? 23.129 -6.412 -25.612 1.00 96.50 140 LYS A N 1
ATOM 1080 C CA . LYS A 1 140 ? 23.995 -7.563 -25.919 1.00 96.50 140 LYS A CA 1
ATOM 1081 C C . LYS A 1 140 ? 23.708 -8.126 -27.311 1.00 96.50 140 LYS A C 1
ATOM 1083 O O . LYS A 1 140 ? 24.654 -8.421 -28.031 1.00 96.50 140 LYS A O 1
ATOM 1088 N N . VAL A 1 141 ? 22.432 -8.256 -27.680 1.00 96.56 141 VAL A N 1
ATOM 1089 C CA . VAL A 1 141 ? 22.012 -8.727 -29.010 1.00 96.56 141 VAL A CA 1
ATOM 1090 C C . VAL A 1 141 ? 22.465 -7.750 -30.091 1.00 96.56 141 VAL A C 1
ATOM 1092 O O . VAL A 1 141 ? 23.047 -8.178 -31.082 1.00 96.56 141 VAL A O 1
ATOM 1095 N N . GLU A 1 142 ? 22.265 -6.449 -29.874 1.00 95.81 142 GLU A N 1
ATOM 1096 C CA . GLU A 1 142 ? 22.721 -5.398 -30.785 1.00 95.81 142 GLU A CA 1
ATOM 1097 C C . GLU A 1 142 ? 24.238 -5.465 -30.988 1.00 95.81 142 GLU A C 1
ATOM 1099 O O . GLU A 1 142 ? 24.715 -5.525 -32.119 1.00 95.81 142 GLU A O 1
ATOM 1104 N N . LYS A 1 143 ? 24.999 -5.511 -29.888 1.00 96.69 143 LYS A N 1
ATOM 1105 C CA . LYS A 1 143 ? 26.460 -5.584 -29.932 1.00 96.69 143 LYS A CA 1
ATOM 1106 C C . LYS A 1 143 ? 26.943 -6.829 -30.678 1.00 96.69 143 LYS A C 1
ATOM 1108 O O . LYS A 1 143 ? 27.779 -6.701 -31.564 1.00 96.69 143 LYS A O 1
ATOM 1113 N N . ALA A 1 144 ? 26.387 -8.000 -30.369 1.00 96.25 144 ALA A N 1
ATOM 1114 C CA . ALA A 1 144 ? 26.758 -9.247 -31.033 1.00 96.25 144 ALA A CA 1
ATOM 1115 C C . ALA A 1 144 ? 26.452 -9.216 -32.539 1.00 96.25 144 ALA A C 1
ATOM 1117 O O . ALA A 1 144 ? 27.248 -9.699 -33.340 1.00 96.25 144 ALA A O 1
ATOM 1118 N N . TYR A 1 145 ? 25.321 -8.624 -32.938 1.00 95.31 145 TYR A N 1
ATOM 1119 C CA . TYR A 1 145 ? 24.975 -8.477 -34.351 1.00 95.31 145 TYR A CA 1
ATOM 1120 C C . TYR A 1 145 ? 25.928 -7.522 -35.075 1.00 95.31 145 TYR A C 1
ATOM 1122 O O . TYR A 1 145 ? 26.376 -7.835 -36.179 1.00 95.31 145 TYR A O 1
ATOM 1130 N N . ARG A 1 146 ? 26.274 -6.393 -34.439 1.00 94.75 146 ARG A N 1
ATOM 1131 C CA . ARG A 1 146 ? 27.236 -5.429 -34.983 1.00 94.75 146 ARG A CA 1
ATOM 1132 C C . ARG A 1 146 ? 28.618 -6.048 -35.157 1.00 94.75 146 ARG A C 1
ATOM 1134 O O . ARG A 1 146 ? 29.165 -5.938 -36.241 1.00 94.75 146 ARG A O 1
ATOM 1141 N N . GLU A 1 147 ? 29.136 -6.741 -34.146 1.00 95.88 147 GLU A N 1
ATOM 1142 C CA . GLU A 1 147 ? 30.441 -7.418 -34.217 1.00 95.88 147 GLU A CA 1
ATOM 1143 C C . GLU A 1 147 ? 30.473 -8.500 -35.309 1.00 95.88 147 GLU A C 1
ATOM 1145 O O . GLU A 1 147 ? 31.462 -8.627 -36.026 1.00 95.88 147 GLU A O 1
ATOM 1150 N N . ALA A 1 148 ? 29.385 -9.259 -35.483 1.00 94.69 148 ALA A N 1
ATOM 1151 C CA . ALA A 1 148 ? 29.322 -10.322 -36.486 1.00 94.69 148 ALA A CA 1
ATOM 1152 C C . ALA A 1 148 ? 29.308 -9.808 -37.939 1.00 94.69 148 ALA A C 1
ATOM 1154 O O . ALA A 1 148 ? 29.818 -10.487 -38.828 1.00 94.69 148 ALA A O 1
ATOM 1155 N N . HIS A 1 149 ? 28.743 -8.623 -38.185 1.00 94.19 149 HIS A N 1
ATOM 1156 C CA . HIS A 1 149 ? 28.536 -8.070 -39.533 1.00 94.19 149 HIS A CA 1
ATOM 1157 C C . HIS A 1 149 ? 29.368 -6.804 -39.806 1.00 94.19 149 HIS A C 1
ATOM 1159 O O . HIS A 1 149 ? 29.237 -6.185 -40.862 1.00 94.19 149 HIS A O 1
ATOM 1165 N N . GLU A 1 150 ? 30.257 -6.418 -38.887 1.00 93.56 150 GLU A N 1
ATOM 1166 C CA . GLU A 1 150 ? 31.124 -5.240 -39.021 1.00 93.56 150 GLU A CA 1
ATOM 1167 C C . GLU A 1 150 ? 31.987 -5.312 -40.285 1.00 93.56 150 GLU A C 1
ATOM 1169 O O . GLU A 1 150 ? 32.100 -4.334 -41.021 1.00 93.56 150 GLU A O 1
ATOM 1174 N N . ALA A 1 151 ? 32.539 -6.491 -40.584 1.00 94.62 151 ALA A N 1
ATOM 1175 C CA . ALA A 1 151 ? 33.365 -6.701 -41.770 1.00 94.62 151 ALA A CA 1
ATOM 1176 C C . ALA A 1 151 ? 32.583 -6.472 -43.076 1.00 94.62 151 ALA A C 1
ATOM 1178 O O . ALA A 1 151 ? 33.116 -5.901 -44.029 1.00 94.62 151 ALA A O 1
ATOM 1179 N N . GLU A 1 152 ? 31.315 -6.888 -43.114 1.00 94.12 152 GLU A N 1
ATOM 1180 C CA . GLU A 1 152 ? 30.443 -6.682 -44.269 1.00 94.12 152 GLU A CA 1
ATOM 1181 C C . GLU A 1 152 ? 30.091 -5.198 -44.432 1.00 94.12 152 GLU A C 1
ATOM 1183 O O . GLU A 1 152 ? 30.199 -4.653 -45.532 1.00 94.12 152 GLU A O 1
ATOM 1188 N N . TYR A 1 153 ? 29.742 -4.519 -43.337 1.00 93.94 153 TYR A N 1
ATOM 1189 C CA . TYR A 1 153 ? 29.462 -3.083 -43.341 1.00 93.94 153 TYR A CA 1
ATOM 1190 C C . TYR A 1 153 ? 30.675 -2.258 -43.793 1.00 93.94 153 TYR A C 1
ATOM 1192 O O . TYR A 1 153 ? 30.551 -1.405 -44.675 1.00 93.94 153 TYR A O 1
ATOM 1200 N N . GLU A 1 154 ? 31.863 -2.541 -43.255 1.00 94.31 154 GLU A N 1
ATOM 1201 C CA . GLU A 1 154 ? 33.101 -1.868 -43.654 1.00 94.31 154 GLU A CA 1
ATOM 1202 C C . GLU A 1 154 ? 33.454 -2.148 -45.120 1.00 94.31 154 GLU A C 1
ATOM 1204 O O . GLU A 1 154 ? 33.927 -1.252 -45.819 1.00 94.31 154 GLU A O 1
ATOM 1209 N N . SER A 1 155 ? 33.162 -3.346 -45.637 1.00 95.50 155 SER A N 1
ATOM 1210 C CA . SER A 1 155 ? 33.304 -3.636 -47.068 1.00 95.50 155 SER A CA 1
ATOM 1211 C C . SER A 1 155 ? 32.357 -2.787 -47.922 1.00 95.50 155 SER A C 1
ATOM 1213 O O . SER A 1 155 ? 32.792 -2.205 -48.915 1.00 95.50 155 SER A O 1
ATOM 1215 N N . ARG A 1 156 ? 31.075 -2.678 -47.543 1.00 94.19 156 ARG A N 1
ATOM 1216 C CA . ARG A 1 156 ? 30.088 -1.838 -48.251 1.00 94.19 156 ARG A CA 1
ATOM 1217 C C . ARG A 1 156 ? 30.491 -0.361 -48.220 1.00 94.19 156 ARG A C 1
ATOM 1219 O O . ARG A 1 156 ? 30.383 0.334 -49.225 1.00 94.19 156 ARG A O 1
ATOM 1226 N N . ARG A 1 157 ? 31.004 0.110 -47.082 1.00 94.56 157 ARG A N 1
ATOM 1227 C CA . ARG A 1 157 ? 31.494 1.480 -46.907 1.00 94.56 157 ARG A CA 1
ATOM 1228 C C . ARG A 1 157 ? 32.729 1.765 -47.765 1.00 94.56 157 ARG A C 1
ATOM 1230 O O . ARG A 1 157 ? 32.785 2.816 -48.397 1.00 94.56 157 ARG A O 1
ATOM 1237 N N . LYS A 1 158 ? 33.693 0.840 -47.820 1.00 94.81 158 LYS A N 1
ATOM 1238 C CA . LYS A 1 158 ? 34.880 0.963 -48.683 1.00 94.81 158 LYS A CA 1
ATOM 1239 C C . LYS A 1 158 ? 34.516 1.001 -50.162 1.00 94.81 158 LYS A C 1
ATOM 1241 O O . LYS A 1 158 ? 35.074 1.821 -50.873 1.00 94.81 158 LYS A O 1
ATOM 1246 N N . ALA A 1 159 ? 33.544 0.201 -50.601 1.00 94.38 159 ALA A N 1
ATOM 1247 C CA . ALA A 1 159 ? 33.065 0.249 -51.983 1.00 94.38 159 ALA A CA 1
ATOM 1248 C C . ALA A 1 159 ? 32.508 1.639 -52.348 1.00 94.38 159 ALA A C 1
ATOM 1250 O O . ALA A 1 159 ? 32.868 2.195 -53.382 1.00 94.38 159 ALA A O 1
ATOM 1251 N N . VAL A 1 160 ? 31.713 2.251 -51.455 1.00 93.62 160 VAL A N 1
ATOM 1252 C CA . VAL A 1 160 ? 31.255 3.642 -51.634 1.00 93.62 160 VAL A CA 1
ATOM 1253 C C . VAL A 1 160 ? 32.438 4.610 -51.682 1.00 93.62 160 VAL A C 1
ATOM 1255 O O . VAL A 1 160 ? 32.402 5.573 -52.432 1.00 93.62 160 VAL A O 1
ATOM 1258 N N . ASP A 1 161 ? 33.498 4.388 -50.909 1.00 93.88 161 ASP A N 1
ATOM 1259 C CA . ASP A 1 161 ? 34.679 5.254 -50.956 1.00 93.88 161 ASP A CA 1
ATOM 1260 C C . ASP A 1 161 ? 35.460 5.125 -52.262 1.00 93.88 161 ASP A C 1
ATOM 1262 O O . ASP A 1 161 ? 35.825 6.144 -52.852 1.00 93.88 161 ASP A O 1
ATOM 1266 N N . GLU A 1 162 ? 35.679 3.902 -52.732 1.00 94.50 162 GLU A N 1
ATOM 1267 C CA . GLU A 1 162 ? 36.427 3.602 -53.954 1.00 94.50 162 GLU A CA 1
ATOM 1268 C C . GLU A 1 162 ? 35.768 4.213 -55.203 1.00 94.50 162 GLU A C 1
ATOM 1270 O O . GLU A 1 162 ? 36.479 4.775 -56.045 1.00 94.50 162 GLU A O 1
ATOM 1275 N N . ASP A 1 163 ? 34.430 4.206 -55.279 1.00 92.62 163 ASP A N 1
ATOM 1276 C CA . ASP A 1 163 ? 33.651 4.805 -56.377 1.00 92.62 163 ASP A CA 1
ATOM 1277 C C . ASP A 1 163 ? 33.975 6.297 -56.591 1.00 92.62 163 ASP A C 1
ATOM 1279 O O . ASP A 1 163 ? 34.053 6.775 -57.726 1.00 92.62 163 ASP A O 1
ATOM 1283 N N . TYR A 1 164 ? 34.198 7.045 -55.505 1.00 94.62 164 TYR A N 1
ATOM 1284 C CA . TYR A 1 164 ? 34.440 8.493 -55.554 1.00 94.62 164 TYR A CA 1
ATOM 1285 C C . TYR A 1 164 ? 35.921 8.863 -55.413 1.00 94.62 164 TYR A C 1
ATOM 1287 O O . TYR A 1 164 ? 36.332 9.934 -55.873 1.00 94.62 164 TYR A O 1
ATOM 1295 N N . GLN A 1 165 ? 36.742 8.003 -54.804 1.00 93.69 165 GLN A N 1
ATOM 1296 C CA . GLN A 1 165 ? 38.147 8.287 -54.504 1.00 93.69 165 GLN A CA 1
ATOM 1297 C C . GLN A 1 165 ? 38.941 8.629 -55.765 1.00 93.69 165 GLN A C 1
ATOM 1299 O O . GLN A 1 165 ? 39.654 9.632 -55.783 1.00 93.69 165 GLN A O 1
ATOM 1304 N N . ASN A 1 166 ? 38.784 7.843 -56.832 1.00 93.12 166 ASN A N 1
ATOM 1305 C CA . ASN A 1 166 ? 39.510 8.066 -58.083 1.00 93.12 166 ASN A CA 1
ATOM 1306 C C . ASN A 1 166 ? 39.088 9.373 -58.771 1.00 93.12 166 ASN A C 1
ATOM 1308 O O . ASN A 1 166 ? 39.937 10.130 -59.238 1.00 93.12 166 ASN A O 1
ATOM 1312 N N . ALA A 1 167 ? 37.787 9.675 -58.804 1.00 93.94 167 ALA A N 1
ATOM 1313 C CA . ALA A 1 167 ? 37.271 10.898 -59.420 1.00 93.94 167 ALA A CA 1
ATOM 1314 C C . ALA A 1 167 ? 37.731 12.158 -58.667 1.00 93.94 167 ALA A C 1
ATOM 1316 O O . ALA A 1 167 ? 38.212 13.112 -59.281 1.00 93.94 167 ALA A O 1
ATOM 1317 N N . ILE A 1 168 ? 37.658 12.132 -57.333 1.00 94.62 168 ILE A N 1
ATOM 1318 C CA . ILE A 1 168 ? 38.115 13.229 -56.472 1.00 94.62 168 ILE A CA 1
ATOM 1319 C C . ILE A 1 168 ? 39.636 13.401 -56.572 1.00 94.62 168 ILE A C 1
ATOM 1321 O O . ILE A 1 168 ? 40.114 14.529 -56.697 1.00 94.62 168 ILE A O 1
ATOM 1325 N N . LEU A 1 169 ? 40.402 12.304 -56.557 1.00 95.56 169 LEU A N 1
ATOM 1326 C CA . LEU A 1 169 ? 41.859 12.345 -56.703 1.00 95.56 169 LEU A CA 1
ATOM 1327 C C . LEU A 1 169 ? 42.264 12.960 -58.046 1.00 95.56 169 LEU A C 1
ATOM 1329 O O . LEU A 1 169 ? 43.119 13.841 -58.079 1.00 95.56 169 LEU A O 1
ATOM 1333 N N . ASN A 1 170 ? 41.615 12.555 -59.137 1.00 95.31 170 ASN A N 1
ATOM 1334 C CA . ASN A 1 170 ? 41.874 13.114 -60.460 1.00 95.31 170 ASN A CA 1
ATOM 1335 C C . ASN A 1 170 ? 41.596 14.624 -60.515 1.00 95.31 170 ASN A C 1
ATOM 1337 O O . ASN A 1 170 ? 42.379 15.362 -61.111 1.00 95.31 170 ASN A O 1
ATOM 1341 N N . LEU A 1 171 ? 40.517 15.103 -59.884 1.00 94.38 171 LEU A N 1
ATOM 1342 C CA . LEU A 1 171 ? 40.233 16.541 -59.789 1.00 94.38 171 LEU A CA 1
ATOM 1343 C C . LEU A 1 171 ? 41.281 17.281 -58.953 1.00 94.38 171 LEU A C 1
ATOM 1345 O O . LEU A 1 171 ? 41.717 18.354 -59.359 1.00 94.38 171 LEU A O 1
ATOM 1349 N N . ASN A 1 172 ? 41.741 16.703 -57.841 1.00 95.44 172 ASN A N 1
ATOM 1350 C CA . ASN A 1 172 ? 42.817 17.295 -57.042 1.00 95.44 172 ASN A CA 1
ATOM 1351 C C . ASN A 1 172 ? 44.116 17.419 -57.848 1.00 95.44 172 ASN A C 1
ATOM 1353 O O . ASN A 1 172 ? 44.703 18.493 -57.886 1.00 95.44 172 ASN A O 1
ATOM 1357 N N . ILE A 1 173 ? 44.508 16.368 -58.576 1.00 95.31 173 ILE A N 1
ATOM 1358 C CA . ILE A 1 173 ? 45.698 16.392 -59.440 1.00 95.31 173 ILE A CA 1
ATOM 1359 C C . ILE A 1 173 ? 45.573 17.474 -60.524 1.00 95.31 173 ILE A C 1
ATOM 1361 O O . ILE A 1 173 ? 46.562 18.149 -60.807 1.00 95.31 173 ILE A O 1
ATOM 1365 N N . LYS A 1 174 ? 44.388 17.660 -61.127 1.00 93.62 174 LYS A N 1
ATOM 1366 C CA . LYS A 1 174 ? 44.143 18.729 -62.116 1.00 93.62 174 LYS A CA 1
ATOM 1367 C C . LYS A 1 174 ? 44.276 20.121 -61.503 1.00 93.62 174 LYS A C 1
ATOM 1369 O O . LYS A 1 174 ? 44.947 20.970 -62.078 1.00 93.62 174 LYS A O 1
ATOM 1374 N N . ILE A 1 175 ? 43.681 20.333 -60.329 1.00 94.06 175 ILE A N 1
ATOM 1375 C CA . ILE A 1 175 ? 43.760 21.606 -59.600 1.00 94.06 175 ILE A CA 1
ATOM 1376 C C . ILE A 1 175 ? 45.217 21.923 -59.232 1.00 94.06 175 ILE A C 1
ATOM 1378 O O . ILE A 1 175 ? 45.679 23.039 -59.464 1.00 94.06 175 ILE A O 1
ATOM 1382 N N . ASP A 1 176 ? 45.964 20.942 -58.723 1.00 94.31 176 ASP A N 1
ATOM 1383 C CA . ASP A 1 176 ? 47.350 21.133 -58.284 1.00 94.31 176 ASP A CA 1
ATOM 1384 C C . ASP A 1 176 ? 48.309 21.367 -59.462 1.00 94.31 176 ASP A C 1
ATOM 1386 O O . ASP A 1 176 ? 49.216 22.199 -59.379 1.00 94.31 176 ASP A O 1
ATOM 1390 N N . ASN A 1 177 ? 48.093 20.675 -60.586 1.00 93.31 177 ASN A N 1
ATOM 1391 C CA . ASN A 1 177 ? 48.938 20.788 -61.777 1.00 93.31 177 ASN A CA 1
ATOM 1392 C C . ASN A 1 177 ? 48.467 21.840 -62.783 1.00 93.31 177 ASN A C 1
ATOM 1394 O O . ASN A 1 177 ? 49.100 21.979 -63.830 1.00 93.31 177 ASN A O 1
ATOM 1398 N N . GLN A 1 178 ? 47.418 22.610 -62.478 1.00 92.81 178 GLN A N 1
ATOM 1399 C CA . GLN A 1 178 ? 46.817 23.571 -63.404 1.00 92.81 178 GLN A CA 1
ATOM 1400 C C . GLN A 1 178 ? 47.878 24.447 -64.084 1.00 92.81 178 GLN A C 1
ATOM 1402 O O . GLN A 1 178 ? 47.991 24.475 -65.303 1.00 92.81 178 GLN A O 1
ATOM 1407 N N . LYS A 1 179 ? 48.757 25.086 -63.305 1.00 86.06 179 LYS A N 1
ATOM 1408 C CA . LYS A 1 179 ? 49.799 25.980 -63.840 1.00 86.06 179 LYS A CA 1
ATOM 1409 C C . LYS A 1 179 ? 50.766 25.300 -64.815 1.00 86.06 179 LYS A C 1
ATOM 1411 O O . LYS A 1 179 ? 51.293 25.971 -65.693 1.00 86.06 179 LYS A O 1
ATOM 1416 N N . ALA A 1 180 ? 51.008 23.999 -64.660 1.00 88.31 180 ALA A N 1
ATOM 1417 C CA . ALA A 1 180 ? 51.875 23.225 -65.545 1.00 88.31 180 ALA A CA 1
ATOM 1418 C C . ALA A 1 180 ? 51.158 22.758 -66.826 1.00 88.31 180 ALA A C 1
ATOM 1420 O O . ALA A 1 180 ? 51.819 22.433 -67.809 1.00 88.31 180 ALA A O 1
ATOM 1421 N N . MET A 1 181 ? 49.821 22.730 -66.826 1.00 85.88 181 MET A N 1
ATOM 1422 C CA . MET A 1 181 ? 48.995 22.301 -67.961 1.00 85.88 181 MET A CA 1
ATOM 1423 C C . MET A 1 181 ? 48.743 23.410 -68.994 1.00 85.88 181 MET A C 1
ATOM 1425 O O . MET A 1 181 ? 48.333 23.108 -70.114 1.00 85.88 181 MET A O 1
ATOM 1429 N N . HIS A 1 182 ? 49.001 24.677 -68.652 1.00 91.38 182 HIS A N 1
ATOM 1430 C CA . HIS A 1 182 ? 48.738 25.826 -69.525 1.00 91.38 182 HIS A CA 1
ATOM 1431 C C . HIS A 1 182 ? 50.018 26.557 -69.948 1.00 91.38 182 HIS A C 1
ATOM 1433 O O . HIS A 1 182 ? 51.058 26.486 -69.294 1.00 91.38 182 HIS A O 1
ATOM 1439 N N . HIS A 1 183 ? 49.946 27.299 -71.059 1.00 87.94 183 HIS A N 1
ATOM 1440 C CA . HIS A 1 183 ? 51.069 28.112 -71.527 1.00 87.94 183 HIS A CA 1
ATOM 1441 C C . HIS A 1 183 ? 51.333 29.271 -70.546 1.00 87.94 183 HIS A C 1
ATOM 1443 O O . HIS A 1 183 ? 50.364 29.875 -70.076 1.00 87.94 183 HIS A O 1
ATOM 1449 N N . PRO A 1 184 ? 52.595 29.692 -70.324 1.00 84.75 184 PRO A N 1
ATOM 1450 C CA . PRO A 1 184 ? 52.938 30.850 -69.484 1.00 84.75 184 PRO A CA 1
ATOM 1451 C C . PRO A 1 184 ? 52.241 32.187 -69.804 1.00 84.75 184 PRO A C 1
ATOM 1453 O O . PRO A 1 184 ? 52.337 33.120 -69.015 1.00 84.75 184 PRO A O 1
ATOM 1456 N N . TRP A 1 185 ? 51.562 32.300 -70.951 1.00 85.88 185 TRP A N 1
ATOM 1457 C CA . TRP A 1 185 ? 50.866 33.516 -71.398 1.00 85.88 185 TRP A CA 1
ATOM 1458 C C . TRP A 1 185 ? 49.334 33.400 -71.298 1.00 85.88 185 TRP A C 1
ATOM 1460 O O . TRP A 1 185 ? 48.621 34.267 -71.799 1.00 85.88 185 TRP A O 1
ATOM 1470 N N . THR A 1 186 ? 48.818 32.320 -70.700 1.00 86.75 186 THR A N 1
ATOM 1471 C CA . THR A 1 186 ? 47.375 32.116 -70.486 1.00 86.75 186 THR A CA 1
ATOM 1472 C C . THR A 1 186 ? 46.847 33.176 -69.520 1.00 86.75 186 THR A C 1
ATOM 1474 O O . THR A 1 186 ? 47.514 33.505 -68.538 1.00 86.75 186 THR A O 1
ATOM 1477 N N . LYS A 1 187 ? 45.668 33.748 -69.799 1.00 91.38 187 LYS A N 1
ATOM 1478 C CA . LYS A 1 187 ? 45.088 34.788 -68.942 1.00 91.38 187 LYS A CA 1
ATOM 1479 C C . LYS A 1 187 ? 44.709 34.193 -67.589 1.00 91.38 187 LYS A C 1
ATOM 1481 O O . LYS A 1 187 ? 44.099 33.132 -67.525 1.00 91.38 187 LYS A O 1
ATOM 1486 N N . GLN A 1 188 ? 45.006 34.924 -66.519 1.00 87.94 188 GLN A N 1
ATOM 1487 C CA . GLN A 1 188 ? 44.699 34.486 -65.156 1.00 87.94 188 GLN A CA 1
ATOM 1488 C C . GLN A 1 188 ? 43.196 34.268 -64.933 1.00 87.94 188 GLN A C 1
ATOM 1490 O O . GLN A 1 188 ? 42.818 33.315 -64.268 1.00 87.94 188 GLN A O 1
ATOM 1495 N N . GLN A 1 189 ? 42.348 35.104 -65.539 1.00 90.06 189 GLN A N 1
ATOM 1496 C CA . GLN A 1 189 ? 40.896 34.986 -65.409 1.00 90.06 189 GLN A CA 1
ATOM 1497 C C . GLN A 1 189 ? 40.367 33.643 -65.944 1.00 90.06 189 GLN A C 1
ATOM 1499 O O . GLN A 1 189 ? 39.561 33.005 -65.276 1.00 90.06 189 GLN A O 1
ATOM 1504 N N . ASP A 1 190 ? 40.874 33.181 -67.091 1.00 88.44 190 ASP A N 1
ATOM 1505 C CA . ASP A 1 190 ? 40.464 31.900 -67.683 1.00 88.44 190 ASP A CA 1
ATOM 1506 C C . ASP A 1 190 ? 40.890 30.718 -66.782 1.00 88.44 190 ASP A C 1
ATOM 1508 O O . ASP A 1 190 ? 40.146 29.752 -66.618 1.00 88.44 190 ASP A O 1
ATOM 1512 N N . LEU A 1 191 ? 42.061 30.823 -66.133 1.00 88.88 191 LEU A N 1
ATOM 1513 C CA . LEU A 1 191 ? 42.543 29.838 -65.154 1.00 88.88 191 LEU A CA 1
ATOM 1514 C C . LEU A 1 191 ? 41.686 29.826 -63.881 1.00 88.88 191 LEU A C 1
ATOM 1516 O O . LEU A 1 191 ? 41.387 28.759 -63.345 1.00 88.88 191 LEU A O 1
ATOM 1520 N N . ASP A 1 192 ? 41.291 30.993 -63.379 1.00 91.88 192 ASP A N 1
ATOM 1521 C CA . ASP A 1 192 ? 40.483 31.095 -62.162 1.00 91.88 192 ASP A CA 1
ATOM 1522 C C . ASP A 1 192 ? 39.064 30.536 -62.387 1.00 91.88 192 ASP A C 1
ATOM 1524 O O . ASP A 1 192 ? 38.540 29.825 -61.527 1.00 91.88 192 ASP A O 1
ATOM 1528 N N . GLU A 1 193 ? 38.465 30.782 -63.558 1.00 93.31 193 GLU A N 1
ATOM 1529 C CA . GLU A 1 193 ? 37.158 30.230 -63.945 1.00 93.31 193 GLU A CA 1
ATOM 1530 C C . GLU A 1 193 ? 37.197 28.697 -64.094 1.00 93.31 193 GLU A C 1
ATOM 1532 O O . GLU A 1 193 ? 36.328 27.993 -63.570 1.00 93.31 193 GLU A O 1
ATOM 1537 N N . GLU A 1 194 ? 38.231 28.152 -64.743 1.00 92.50 194 GLU A N 1
ATOM 1538 C CA . GLU A 1 194 ? 38.428 26.702 -64.874 1.00 92.50 194 GLU A CA 1
ATOM 1539 C C . GLU A 1 194 ? 38.661 26.031 -63.514 1.00 92.50 194 GLU A C 1
ATOM 1541 O O . GLU A 1 194 ? 38.056 24.996 -63.205 1.00 92.50 194 GLU A O 1
ATOM 1546 N N . ARG A 1 195 ? 39.484 26.657 -62.664 1.00 93.56 195 ARG A N 1
ATOM 1547 C CA . ARG A 1 195 ? 39.743 26.183 -61.303 1.00 93.56 195 ARG A CA 1
ATOM 1548 C C . ARG A 1 195 ? 38.463 26.155 -60.480 1.00 93.56 195 ARG A C 1
ATOM 1550 O O . ARG A 1 195 ? 38.191 25.145 -59.833 1.00 93.56 195 ARG A O 1
ATOM 1557 N N . ALA A 1 196 ? 37.664 27.220 -60.537 1.00 95.12 196 ALA A N 1
ATOM 1558 C CA . ALA A 1 196 ? 36.369 27.276 -59.867 1.00 95.12 196 ALA A CA 1
ATOM 1559 C C . ALA A 1 196 ? 35.435 26.155 -60.360 1.00 95.12 196 ALA A C 1
ATOM 1561 O O . ALA A 1 196 ? 34.744 25.525 -59.559 1.00 95.12 196 ALA A O 1
ATOM 1562 N N . GLY A 1 197 ? 35.459 25.837 -61.660 1.00 95.88 197 GLY A N 1
ATOM 1563 C CA . GLY A 1 197 ? 34.739 24.698 -62.234 1.00 95.88 197 GLY A CA 1
ATOM 1564 C C . GLY A 1 197 ? 35.144 23.349 -61.624 1.00 95.88 197 GLY A C 1
ATOM 1565 O O . GLY A 1 197 ? 34.276 22.579 -61.203 1.00 95.88 197 GLY A O 1
ATOM 1566 N N . TRP A 1 198 ? 36.446 23.062 -61.524 1.00 96.62 198 TRP A N 1
ATOM 1567 C CA . TRP A 1 198 ? 36.941 21.822 -60.906 1.00 96.62 198 TRP A CA 1
ATOM 1568 C C . TRP A 1 198 ? 36.698 21.762 -59.398 1.00 96.62 198 TRP A C 1
ATOM 1570 O O . TRP A 1 198 ? 36.366 20.699 -58.871 1.00 96.62 198 TRP A O 1
ATOM 1580 N N . GLU A 1 199 ? 36.836 22.886 -58.694 1.00 95.50 199 GLU A N 1
ATOM 1581 C CA . GLU A 1 199 ? 36.570 22.973 -57.257 1.00 95.50 199 GLU A CA 1
ATOM 1582 C C . GLU A 1 199 ? 35.090 22.721 -56.945 1.00 95.50 199 GLU A C 1
ATOM 1584 O O . GLU A 1 199 ? 34.791 21.958 -56.023 1.00 95.50 199 GLU A O 1
ATOM 1589 N N . ASN A 1 200 ? 34.176 23.254 -57.763 1.00 97.00 200 ASN A N 1
ATOM 1590 C CA . ASN A 1 200 ? 32.743 22.975 -57.665 1.00 97.00 200 ASN A CA 1
ATOM 1591 C C . ASN A 1 200 ? 32.428 21.496 -57.934 1.00 97.00 200 ASN A C 1
ATOM 1593 O O . ASN A 1 200 ? 31.699 20.873 -57.166 1.00 97.00 200 ASN A O 1
ATOM 1597 N N . GLN A 1 201 ? 33.009 20.898 -58.982 1.00 95.69 201 GLN A N 1
ATOM 1598 C CA . GLN A 1 201 ? 32.831 19.468 -59.274 1.00 95.69 201 GLN A CA 1
ATOM 1599 C C . GLN A 1 201 ? 33.343 18.579 -58.135 1.00 95.69 201 GLN A C 1
ATOM 1601 O O . GLN A 1 201 ? 32.699 17.597 -57.771 1.00 95.69 201 GLN A O 1
ATOM 1606 N N . ARG A 1 202 ? 34.483 18.936 -57.535 1.00 97.06 202 ARG A N 1
ATOM 1607 C CA . ARG A 1 202 ? 35.023 18.222 -56.377 1.00 97.06 202 ARG A CA 1
ATOM 1608 C C . ARG A 1 202 ? 34.089 18.329 -55.174 1.00 97.06 202 ARG A C 1
ATOM 1610 O O . ARG A 1 202 ? 33.874 17.322 -54.507 1.00 97.06 202 ARG A O 1
ATOM 1617 N N . ALA A 1 203 ? 33.560 19.521 -54.897 1.00 96.25 203 ALA A N 1
ATOM 1618 C CA . ALA A 1 203 ? 32.632 19.742 -53.792 1.00 96.25 203 ALA A CA 1
ATOM 1619 C C . ALA A 1 203 ? 31.356 18.900 -53.954 1.00 96.25 203 ALA A C 1
ATOM 1621 O O . ALA A 1 203 ? 30.972 18.209 -53.015 1.00 96.25 203 ALA A O 1
ATOM 1622 N N . LEU A 1 204 ? 30.778 18.866 -55.161 1.00 96.81 204 LEU A N 1
ATOM 1623 C CA . LEU A 1 204 ? 29.613 18.029 -55.472 1.00 96.81 204 LEU A CA 1
ATOM 1624 C C . LEU A 1 204 ? 29.899 16.537 -55.247 1.00 96.81 204 LEU A C 1
ATOM 1626 O O . LEU A 1 204 ? 29.136 15.861 -54.566 1.00 96.81 204 LEU A O 1
ATOM 1630 N N . LEU A 1 205 ? 31.030 16.021 -55.741 1.00 96.12 205 LEU A N 1
ATOM 1631 C CA . LEU A 1 205 ? 31.397 14.613 -55.533 1.00 96.12 205 LEU A CA 1
ATOM 1632 C C . LEU A 1 205 ? 31.646 14.275 -54.055 1.00 96.12 205 LEU A C 1
ATOM 1634 O O . LEU A 1 205 ? 31.341 13.169 -53.610 1.00 96.12 205 LEU A O 1
ATOM 1638 N N . GLN A 1 206 ? 32.203 15.208 -53.279 1.00 95.00 206 GLN A N 1
ATOM 1639 C CA . GLN A 1 206 ? 32.377 15.038 -51.834 1.00 95.00 206 GLN A CA 1
ATOM 1640 C C . GLN A 1 206 ? 31.034 15.018 -51.097 1.00 95.00 206 GLN A C 1
ATOM 1642 O O . GLN A 1 206 ? 30.855 14.209 -50.184 1.00 95.00 206 GLN A O 1
ATOM 1647 N N . GLU A 1 207 ? 30.097 15.872 -51.502 1.00 96.12 207 GLU A N 1
ATOM 1648 C CA . GLU A 1 207 ? 28.742 15.918 -50.957 1.00 96.12 207 GLU A CA 1
ATOM 1649 C C . GLU A 1 207 ? 27.966 14.635 -51.277 1.00 96.12 207 GLU A C 1
ATOM 1651 O O . GLU A 1 207 ? 27.443 13.996 -50.364 1.00 96.12 207 GLU A O 1
ATOM 1656 N N . GLU A 1 208 ? 27.965 14.190 -52.536 1.00 95.62 208 GLU A N 1
ATOM 1657 C CA . GLU A 1 208 ? 27.316 12.942 -52.957 1.00 95.62 208 GLU A CA 1
ATOM 1658 C C . GLU A 1 208 ? 27.872 11.723 -52.216 1.00 95.62 208 GLU A C 1
ATOM 1660 O O . GLU A 1 208 ? 27.105 10.889 -51.724 1.00 95.62 208 GLU A O 1
ATOM 1665 N N . ARG A 1 209 ? 29.202 11.637 -52.072 1.00 95.38 209 ARG A N 1
ATOM 1666 C CA . ARG A 1 209 ? 29.846 10.595 -51.263 1.00 95.38 209 ARG A CA 1
ATOM 1667 C C . ARG A 1 209 ? 29.342 10.637 -49.821 1.00 95.38 209 ARG A C 1
ATOM 1669 O O . ARG A 1 209 ? 28.976 9.598 -49.272 1.00 95.38 209 ARG A O 1
ATOM 1676 N N . GLY A 1 210 ? 29.314 11.821 -49.209 1.00 95.00 210 GLY A N 1
ATOM 1677 C CA . GLY A 1 210 ? 28.825 12.006 -47.843 1.00 95.00 210 GLY A CA 1
ATOM 1678 C C . GLY A 1 210 ? 27.367 11.571 -47.684 1.00 95.00 210 GLY A C 1
ATOM 1679 O O . GLY A 1 210 ? 27.036 10.857 -46.738 1.00 95.00 210 GLY A O 1
ATOM 1680 N N . MET A 1 211 ? 26.510 11.924 -48.642 1.00 95.44 211 MET A N 1
ATOM 1681 C CA . MET A 1 211 ? 25.105 11.513 -48.674 1.00 95.44 211 MET A CA 1
ATOM 1682 C C . MET A 1 211 ? 24.961 9.993 -48.768 1.00 95.44 211 MET A C 1
ATOM 1684 O O . MET A 1 211 ? 24.253 9.396 -47.955 1.00 95.44 211 MET A O 1
ATOM 1688 N N . ARG A 1 212 ? 25.691 9.340 -49.680 1.00 95.62 212 ARG A N 1
ATOM 1689 C CA . ARG A 1 212 ? 25.648 7.875 -49.815 1.00 95.62 212 ARG A CA 1
ATOM 1690 C C . ARG A 1 212 ? 26.163 7.144 -48.580 1.00 95.62 212 ARG A C 1
ATOM 1692 O O . ARG A 1 212 ? 25.576 6.142 -48.175 1.00 95.62 212 ARG A O 1
ATOM 1699 N N . GLN A 1 213 ? 27.217 7.646 -47.938 1.00 94.56 213 GLN A N 1
ATOM 1700 C CA . GLN A 1 213 ? 27.691 7.088 -46.669 1.00 94.56 213 GLN A CA 1
ATOM 1701 C C . GLN A 1 213 ? 26.641 7.217 -45.557 1.00 94.56 213 GLN A C 1
ATOM 1703 O O . GLN A 1 213 ? 26.445 6.280 -44.784 1.00 94.56 213 GLN A O 1
ATOM 1708 N N . GLN A 1 214 ? 25.940 8.351 -45.477 1.00 95.69 214 GLN A N 1
ATOM 1709 C CA . GLN A 1 214 ? 24.866 8.541 -44.500 1.00 95.69 214 GLN A CA 1
ATOM 1710 C C . GLN A 1 214 ? 23.668 7.626 -44.768 1.00 95.69 214 GLN A C 1
ATOM 1712 O O . GLN A 1 214 ? 23.075 7.102 -43.826 1.00 95.69 214 GLN A O 1
ATOM 1717 N N . GLU A 1 215 ? 23.291 7.432 -46.030 1.00 96.25 215 GLU A N 1
ATOM 1718 C CA . GLU A 1 215 ? 22.233 6.495 -46.414 1.00 96.25 215 GLU A CA 1
ATOM 1719 C C . GLU A 1 215 ? 22.598 5.059 -46.040 1.00 96.25 215 GLU A C 1
ATOM 1721 O O . GLU A 1 215 ? 21.777 4.366 -45.437 1.00 96.25 215 GLU A O 1
ATOM 1726 N N . LEU A 1 216 ? 23.842 4.647 -46.306 1.00 96.69 216 LEU A N 1
ATOM 1727 C CA . LEU A 1 216 ? 24.364 3.345 -45.899 1.00 96.69 216 LEU A CA 1
ATOM 1728 C C . LEU A 1 216 ? 24.330 3.174 -44.373 1.00 96.69 216 LEU A C 1
ATOM 1730 O O . LEU A 1 216 ? 23.867 2.145 -43.886 1.00 96.69 216 LEU A O 1
ATOM 1734 N N . ALA A 1 217 ? 24.758 4.185 -43.611 1.00 95.25 217 ALA A N 1
ATOM 1735 C CA . ALA A 1 217 ? 24.719 4.149 -42.149 1.00 95.25 217 ALA A CA 1
ATOM 1736 C C . ALA A 1 217 ? 23.281 4.036 -41.610 1.00 95.25 217 ALA A C 1
ATOM 1738 O O . ALA A 1 217 ? 23.009 3.223 -40.729 1.00 95.25 217 ALA A O 1
ATOM 1739 N N . LYS A 1 218 ? 22.332 4.791 -42.179 1.00 96.75 218 LYS A N 1
ATOM 1740 C CA . LYS A 1 218 ? 20.907 4.706 -41.815 1.00 96.75 218 LYS A CA 1
ATOM 1741 C C . LYS A 1 218 ? 20.306 3.345 -42.161 1.00 96.75 218 LYS A C 1
ATOM 1743 O O . LYS A 1 218 ? 19.506 2.824 -41.390 1.00 96.75 218 LYS A O 1
ATOM 1748 N N . ALA A 1 219 ? 20.648 2.785 -43.322 1.00 96.19 219 ALA A N 1
ATOM 1749 C CA . ALA A 1 219 ? 20.205 1.452 -43.717 1.00 96.19 219 ALA A CA 1
ATOM 1750 C C . ALA A 1 219 ? 20.736 0.396 -42.740 1.00 96.19 219 ALA A C 1
ATOM 1752 O O . ALA A 1 219 ? 19.962 -0.409 -42.231 1.00 96.19 219 ALA A O 1
ATOM 1753 N N . TRP A 1 220 ? 22.018 0.487 -42.388 1.00 95.69 220 TRP A N 1
ATOM 1754 C CA . TRP A 1 220 ? 22.649 -0.379 -41.401 1.00 95.69 220 TRP A CA 1
ATOM 1755 C C . TRP A 1 220 ? 21.985 -0.292 -40.020 1.00 95.69 220 TRP A C 1
ATOM 1757 O O . TRP A 1 220 ? 21.665 -1.312 -39.416 1.00 95.69 220 TRP A O 1
ATOM 1767 N N . GLU A 1 221 ? 21.701 0.914 -39.523 1.00 95.69 221 GLU A N 1
ATOM 1768 C CA . GLU A 1 221 ? 20.976 1.086 -38.258 1.00 95.69 221 GLU A CA 1
ATOM 1769 C C . GLU A 1 221 ? 19.576 0.462 -38.288 1.00 95.69 221 GLU A C 1
ATOM 1771 O O . GLU A 1 221 ? 19.147 -0.114 -37.287 1.00 95.69 221 GLU A O 1
ATOM 1776 N N . ARG A 1 222 ? 18.863 0.547 -39.418 1.00 96.62 222 ARG A N 1
ATOM 1777 C CA . ARG A 1 222 ? 17.560 -0.116 -39.579 1.00 96.62 222 ARG A CA 1
ATOM 1778 C C . ARG A 1 222 ? 17.699 -1.631 -39.545 1.00 96.62 222 ARG A C 1
ATOM 1780 O O . ARG A 1 222 ? 16.991 -2.254 -38.768 1.00 96.62 222 ARG A O 1
ATOM 1787 N N . GLU A 1 223 ? 18.642 -2.202 -40.291 1.00 95.94 223 GLU A N 1
ATOM 1788 C CA . GLU A 1 223 ? 18.901 -3.650 -40.295 1.00 95.94 223 GLU A CA 1
ATOM 1789 C C . GLU A 1 223 ? 19.206 -4.174 -38.882 1.00 95.94 223 GLU A C 1
ATOM 1791 O O . GLU A 1 223 ? 18.621 -5.162 -38.434 1.00 95.94 223 GLU A O 1
ATOM 1796 N N . VAL A 1 224 ? 20.071 -3.471 -38.141 1.00 95.44 224 VAL A N 1
ATOM 1797 C CA . VAL A 1 224 ? 20.400 -3.803 -36.746 1.00 95.44 224 VAL A CA 1
ATOM 1798 C C . VAL A 1 224 ? 19.152 -3.732 -35.860 1.00 95.44 224 VAL A C 1
ATOM 1800 O O . VAL A 1 224 ? 18.896 -4.646 -35.075 1.00 95.44 224 VAL A O 1
ATOM 1803 N N . ASN A 1 225 ? 18.361 -2.663 -35.976 1.00 95.25 225 ASN A N 1
ATOM 1804 C CA . ASN A 1 225 ? 17.153 -2.478 -35.174 1.00 95.25 225 ASN A CA 1
ATOM 1805 C C . ASN A 1 225 ? 16.082 -3.527 -35.486 1.00 95.25 225 ASN A C 1
ATOM 1807 O O . ASN A 1 225 ? 15.481 -4.065 -34.556 1.00 95.25 225 ASN A O 1
ATOM 1811 N N . ASP A 1 226 ? 15.870 -3.850 -36.759 1.00 96.88 226 ASP A N 1
ATOM 1812 C CA . ASP A 1 226 ? 14.918 -4.867 -37.204 1.00 96.88 226 ASP A CA 1
ATOM 1813 C C . ASP A 1 226 ? 15.325 -6.247 -36.675 1.00 96.88 226 ASP A C 1
ATOM 1815 O O . ASP A 1 226 ? 14.493 -6.986 -36.139 1.00 96.88 226 ASP A O 1
ATOM 1819 N N . TYR A 1 227 ? 16.624 -6.566 -36.709 1.00 95.81 227 TYR A N 1
ATOM 1820 C CA . TYR A 1 227 ? 17.143 -7.790 -36.109 1.00 95.81 227 TYR A CA 1
ATOM 1821 C C . TYR A 1 227 ? 16.918 -7.822 -34.591 1.00 95.81 227 TYR A C 1
ATOM 1823 O O . TYR A 1 227 ? 16.346 -8.785 -34.071 1.00 95.81 227 TYR A O 1
ATOM 1831 N N . VAL A 1 228 ? 17.289 -6.757 -33.871 1.00 96.06 228 VAL A N 1
ATOM 1832 C CA . VAL A 1 228 ? 17.064 -6.656 -32.419 1.00 96.06 228 VAL A CA 1
ATOM 1833 C C . VAL A 1 228 ? 15.576 -6.793 -32.091 1.00 96.06 228 VAL A C 1
ATOM 1835 O O . VAL A 1 228 ? 15.230 -7.507 -31.150 1.00 96.06 228 VAL A O 1
ATOM 1838 N N . GLN A 1 229 ? 14.680 -6.181 -32.869 1.00 95.25 229 GLN A N 1
ATOM 1839 C CA . GLN A 1 229 ? 13.234 -6.320 -32.692 1.00 95.25 229 GLN A CA 1
ATOM 1840 C C . GLN A 1 229 ? 12.737 -7.737 -32.978 1.00 95.25 229 GLN A C 1
ATOM 1842 O O . GLN A 1 229 ? 11.889 -8.227 -32.235 1.00 95.25 229 GLN A O 1
ATOM 1847 N N . SER A 1 230 ? 13.270 -8.426 -33.987 1.00 96.62 230 SER A N 1
ATOM 1848 C CA . SER A 1 230 ? 12.887 -9.812 -34.282 1.00 96.62 230 SER A CA 1
ATOM 1849 C C . SER A 1 230 ? 13.238 -10.768 -33.132 1.00 96.62 230 SER A C 1
ATOM 1851 O O . SER A 1 230 ? 12.440 -11.635 -32.774 1.00 96.62 230 SER A O 1
ATOM 1853 N N . VAL A 1 231 ? 14.390 -10.558 -32.482 1.00 95.69 231 VAL A N 1
ATOM 1854 C CA . VAL A 1 231 ? 14.877 -11.391 -31.370 1.00 95.69 231 VAL A CA 1
ATOM 1855 C C . VAL A 1 231 ? 14.227 -10.998 -30.041 1.00 95.69 231 VAL A C 1
ATOM 1857 O O . VAL A 1 231 ? 13.812 -11.857 -29.258 1.00 95.69 231 VAL A O 1
ATOM 1860 N N . MET A 1 232 ? 14.135 -9.697 -29.755 1.00 95.31 232 MET A N 1
ATOM 1861 C CA . MET A 1 232 ? 13.628 -9.187 -28.477 1.00 95.31 232 MET A CA 1
ATOM 1862 C C . MET A 1 232 ? 12.107 -9.036 -28.454 1.00 95.31 232 MET A C 1
ATOM 1864 O O . MET A 1 232 ? 11.517 -9.090 -27.379 1.00 95.31 232 MET A O 1
ATOM 1868 N N . GLY A 1 233 ? 11.447 -8.881 -29.600 1.00 93.25 233 GLY A N 1
ATOM 1869 C CA . GLY A 1 233 ? 9.999 -8.684 -29.716 1.00 93.25 233 GLY A CA 1
ATOM 1870 C C . GLY A 1 233 ? 9.175 -9.768 -29.012 1.00 93.25 233 GLY A C 1
ATOM 1871 O O . GLY A 1 233 ? 8.376 -9.427 -28.132 1.00 93.25 233 GLY A O 1
ATOM 1872 N N . PRO A 1 234 ? 9.400 -11.067 -29.298 1.00 95.62 234 PRO A N 1
ATOM 1873 C CA . PRO A 1 234 ? 8.713 -12.159 -28.608 1.00 95.62 234 PRO A CA 1
ATOM 1874 C C . PRO A 1 234 ? 8.980 -12.172 -27.097 1.00 95.62 234 PRO A C 1
ATOM 1876 O O . PRO A 1 234 ? 8.058 -12.367 -26.304 1.00 95.62 234 PRO A O 1
ATOM 1879 N N . LYS A 1 235 ? 10.224 -11.897 -26.675 1.00 94.06 235 LYS A N 1
ATOM 1880 C CA . LYS A 1 235 ? 10.597 -11.817 -25.252 1.00 94.06 235 LYS A CA 1
ATOM 1881 C C . LYS A 1 235 ? 9.878 -10.671 -24.537 1.00 94.06 235 LYS A C 1
ATOM 1883 O O . LYS A 1 235 ? 9.362 -10.858 -23.437 1.00 94.06 235 LYS A O 1
ATOM 1888 N N . LEU A 1 236 ? 9.802 -9.501 -25.171 1.00 92.81 236 LEU A N 1
ATOM 1889 C CA . LEU A 1 236 ? 9.091 -8.330 -24.658 1.00 92.81 236 LEU A CA 1
ATOM 1890 C C . LEU A 1 236 ? 7.586 -8.593 -24.546 1.00 92.81 236 LEU A C 1
ATOM 1892 O O . LEU A 1 236 ? 6.970 -8.188 -23.562 1.00 92.81 236 LEU A O 1
ATOM 1896 N N . ALA A 1 237 ? 6.987 -9.271 -25.528 1.00 94.00 237 ALA A N 1
ATOM 1897 C CA . ALA A 1 237 ? 5.579 -9.659 -25.484 1.00 94.00 237 ALA A CA 1
ATOM 1898 C C . ALA A 1 237 ? 5.300 -10.640 -24.332 1.00 94.00 237 ALA A C 1
ATOM 1900 O O . ALA A 1 237 ? 4.422 -10.384 -23.508 1.00 94.00 237 ALA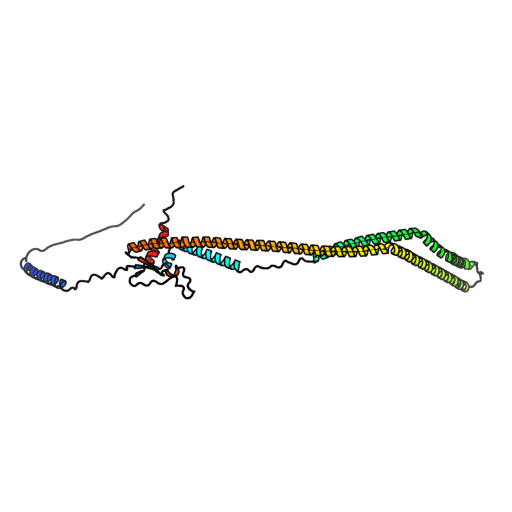 A O 1
ATOM 1901 N N . ALA A 1 238 ? 6.105 -11.700 -24.208 1.00 94.38 238 ALA A N 1
ATOM 1902 C CA . ALA A 1 238 ? 5.983 -12.672 -23.122 1.00 94.38 238 ALA A CA 1
ATOM 1903 C C . ALA A 1 238 ? 6.160 -12.025 -21.737 1.00 94.38 238 ALA A C 1
ATOM 1905 O O . ALA A 1 238 ? 5.414 -12.324 -20.802 1.00 94.38 238 ALA A O 1
ATOM 1906 N N . TRP A 1 239 ? 7.114 -11.099 -21.602 1.00 93.50 239 TRP A N 1
ATOM 1907 C CA . TRP A 1 239 ? 7.315 -10.350 -20.365 1.00 93.50 239 TRP A CA 1
ATOM 1908 C C . TRP A 1 239 ? 6.117 -9.458 -20.019 1.00 93.50 239 TRP A C 1
ATOM 1910 O O . TRP A 1 239 ? 5.691 -9.452 -18.865 1.00 93.50 239 TRP A O 1
ATOM 1920 N N . ARG A 1 240 ? 5.529 -8.753 -20.998 1.00 91.06 240 ARG A N 1
ATOM 1921 C CA . ARG A 1 240 ? 4.327 -7.926 -20.776 1.00 91.06 240 ARG A CA 1
ATOM 1922 C C . ARG A 1 240 ? 3.141 -8.759 -20.299 1.00 91.06 240 ARG A C 1
ATOM 1924 O O . ARG A 1 240 ? 2.479 -8.364 -19.340 1.00 91.06 240 ARG A O 1
ATOM 1931 N N . GLU A 1 241 ? 2.906 -9.916 -20.913 1.00 92.88 241 GLU A N 1
ATOM 1932 C CA . GLU A 1 241 ? 1.835 -10.824 -20.487 1.00 92.88 241 GLU A CA 1
ATOM 1933 C C . GLU A 1 241 ? 2.072 -11.350 -19.068 1.00 92.88 241 GLU A C 1
ATOM 1935 O O . GLU A 1 241 ? 1.178 -11.283 -18.222 1.00 92.88 241 GLU A O 1
ATOM 1940 N N . LYS A 1 242 ? 3.305 -11.769 -18.751 1.00 91.25 242 LYS A N 1
ATOM 1941 C CA . LYS A 1 242 ? 3.675 -12.202 -17.395 1.00 91.25 242 LYS A CA 1
ATOM 1942 C C . 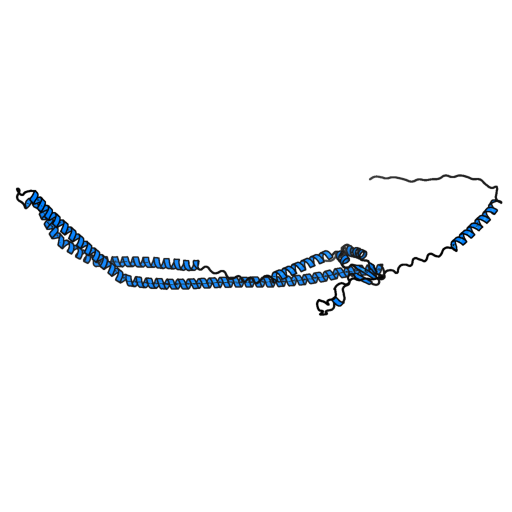LYS A 1 242 ? 3.545 -11.076 -16.362 1.00 91.25 242 LYS A C 1
ATOM 1944 O O . LYS A 1 242 ? 3.121 -11.317 -15.233 1.00 91.25 242 LYS A O 1
ATOM 1949 N N . ALA A 1 243 ? 3.888 -9.842 -16.725 1.00 89.88 243 ALA A N 1
ATOM 1950 C CA . ALA A 1 243 ? 3.732 -8.683 -15.849 1.00 89.88 243 ALA A CA 1
ATOM 1951 C C . ALA A 1 243 ? 2.249 -8.389 -15.565 1.00 89.88 243 ALA A C 1
ATOM 1953 O O . ALA A 1 243 ? 1.879 -8.131 -14.417 1.00 89.88 243 ALA A O 1
ATOM 1954 N N . LYS A 1 244 ? 1.385 -8.490 -16.585 1.00 89.38 244 LYS A N 1
ATOM 1955 C CA . LYS A 1 244 ? -0.068 -8.318 -16.451 1.00 89.38 244 LYS A CA 1
ATOM 1956 C C . LYS A 1 244 ? -0.695 -9.418 -15.592 1.00 89.38 244 LYS A C 1
ATOM 1958 O O . LYS A 1 244 ? -1.472 -9.110 -14.686 1.00 89.38 244 LYS A O 1
ATOM 1963 N N . SER A 1 245 ? -0.333 -10.680 -15.829 1.00 91.12 245 SER A N 1
ATOM 1964 C CA . SER A 1 245 ? -0.829 -11.805 -15.030 1.00 91.12 245 SER A CA 1
ATOM 1965 C C . SER A 1 245 ? -0.373 -11.694 -13.572 1.00 91.12 245 SER A C 1
ATOM 1967 O O . SER A 1 245 ? -1.199 -11.793 -12.665 1.00 91.12 245 SER A O 1
ATOM 1969 N N . SER A 1 246 ? 0.899 -11.374 -13.328 1.00 89.88 246 SER A N 1
ATOM 1970 C CA . SER A 1 246 ? 1.428 -11.164 -11.978 1.00 89.88 246 SER A CA 1
ATOM 1971 C C . SER A 1 246 ? 0.729 -10.008 -11.260 1.00 89.88 246 SER A C 1
ATOM 1973 O O . SER A 1 246 ? 0.423 -10.129 -10.077 1.00 89.88 246 SER A O 1
ATOM 1975 N N . LEU A 1 247 ? 0.445 -8.894 -11.946 1.00 90.06 247 LEU A N 1
ATOM 1976 C CA . LEU A 1 247 ? -0.308 -7.780 -11.361 1.00 90.06 247 LEU A CA 1
ATOM 1977 C C . LEU A 1 247 ? -1.716 -8.215 -10.939 1.00 90.06 247 LEU A C 1
ATOM 1979 O O . LEU A 1 247 ? -2.163 -7.875 -9.846 1.00 90.06 247 LEU A O 1
ATOM 1983 N N . SER A 1 248 ? -2.405 -8.982 -11.788 1.00 90.31 248 SER A N 1
ATOM 1984 C CA . SER A 1 248 ? -3.745 -9.492 -11.478 1.00 90.31 248 SER A CA 1
ATOM 1985 C C . SER A 1 248 ? -3.746 -10.402 -10.243 1.00 90.31 248 SER A C 1
ATOM 1987 O O . SER A 1 248 ? -4.580 -10.225 -9.357 1.00 90.31 248 SER A O 1
ATOM 1989 N N . GLN A 1 249 ? -2.747 -11.283 -10.126 1.00 91.94 249 GLN A N 1
ATOM 1990 C CA . GLN A 1 249 ? -2.572 -12.179 -8.978 1.00 91.94 249 GLN A CA 1
ATOM 1991 C C . GLN A 1 249 ? -2.223 -11.414 -7.695 1.00 91.94 249 GLN A C 1
ATOM 1993 O O . GLN A 1 249 ? -2.713 -11.738 -6.615 1.00 91.94 249 GLN A O 1
ATOM 1998 N N . GLN A 1 250 ? -1.387 -10.378 -7.796 1.00 90.69 250 GLN A N 1
ATOM 1999 C CA . GLN A 1 250 ? -1.048 -9.524 -6.657 1.00 90.69 250 GLN A CA 1
ATOM 2000 C C . GLN A 1 250 ? -2.268 -8.742 -6.162 1.00 90.69 250 GLN A C 1
ATOM 2002 O O . GLN A 1 250 ? -2.494 -8.693 -4.955 1.00 90.69 250 GLN A O 1
ATOM 2007 N N . LYS A 1 251 ? -3.088 -8.196 -7.073 1.00 91.19 251 LYS A N 1
ATOM 2008 C CA . LYS A 1 251 ? -4.347 -7.525 -6.719 1.00 91.19 251 LYS A CA 1
ATOM 2009 C C . LYS A 1 251 ? -5.331 -8.474 -6.040 1.00 91.19 251 LYS A C 1
ATOM 2011 O O . LYS A 1 251 ? -5.867 -8.127 -4.993 1.00 91.19 251 LYS A O 1
ATOM 2016 N N . SER A 1 252 ? -5.535 -9.680 -6.573 1.00 91.38 252 SER A N 1
ATOM 2017 C CA . SER A 1 252 ? -6.434 -10.652 -5.935 1.00 91.38 252 SER A CA 1
ATOM 2018 C C . SER A 1 252 ? -5.932 -11.070 -4.552 1.00 91.38 252 SER A C 1
ATOM 2020 O O . SER A 1 252 ? -6.716 -11.142 -3.612 1.00 91.38 252 SER A O 1
ATOM 2022 N N . ALA A 1 253 ? -4.623 -11.286 -4.393 1.00 92.00 253 ALA A N 1
ATOM 2023 C CA . ALA A 1 253 ? -4.032 -11.605 -3.096 1.00 92.00 253 ALA A CA 1
ATOM 2024 C C . ALA A 1 253 ? -4.156 -10.446 -2.090 1.00 92.00 253 ALA A C 1
ATOM 2026 O O . ALA A 1 253 ? -4.341 -10.690 -0.900 1.00 92.00 253 ALA A O 1
ATOM 2027 N N . ALA A 1 254 ? -4.065 -9.194 -2.546 1.00 92.75 254 ALA A N 1
ATOM 2028 C CA . ALA A 1 254 ? -4.254 -8.018 -1.702 1.00 92.75 254 ALA A CA 1
ATOM 2029 C C . ALA A 1 254 ? -5.700 -7.899 -1.200 1.00 92.75 254 ALA A C 1
ATOM 2031 O O . ALA A 1 254 ? -5.903 -7.704 -0.005 1.00 92.75 254 ALA A O 1
ATOM 2032 N N . VAL A 1 255 ? -6.689 -8.119 -2.075 1.00 91.50 255 VAL A N 1
ATOM 2033 C CA . VAL A 1 255 ? -8.114 -8.149 -1.699 1.00 91.50 255 VAL A CA 1
ATOM 2034 C C . VAL A 1 255 ? -8.399 -9.265 -0.692 1.00 91.50 255 VAL A C 1
ATOM 2036 O O . VAL A 1 255 ? -9.080 -9.031 0.304 1.00 91.50 255 VAL A O 1
ATOM 2039 N N . LEU A 1 256 ? -7.837 -10.463 -0.897 1.00 92.44 256 LEU A N 1
ATOM 2040 C CA . LEU A 1 256 ? -7.971 -11.561 0.067 1.00 92.44 256 LEU A CA 1
ATOM 2041 C C . LEU A 1 256 ? -7.401 -11.170 1.433 1.00 92.44 256 LEU A C 1
ATOM 2043 O O . LEU A 1 256 ? -8.104 -11.278 2.434 1.00 92.44 256 LEU A O 1
ATOM 2047 N N . LYS A 1 257 ? -6.188 -10.610 1.479 1.00 92.88 257 LYS A N 1
ATOM 2048 C CA . LYS A 1 257 ? -5.579 -10.144 2.734 1.00 92.88 257 LYS A CA 1
ATOM 2049 C C . LYS A 1 257 ? -6.371 -9.032 3.416 1.00 92.88 257 LYS A C 1
ATOM 2051 O O . LYS A 1 257 ? -6.445 -9.016 4.642 1.00 92.88 257 LYS A O 1
ATOM 2056 N N . GLN A 1 258 ? -6.956 -8.117 2.646 1.00 91.56 258 GLN A N 1
ATOM 2057 C CA . GLN A 1 258 ? -7.839 -7.085 3.184 1.00 91.56 258 GLN A CA 1
ATOM 2058 C C . GLN A 1 258 ? -9.083 -7.724 3.814 1.00 91.56 258 GLN A C 1
ATOM 2060 O O . GLN A 1 258 ? -9.445 -7.383 4.937 1.00 91.56 258 GLN A O 1
ATOM 2065 N N . SER A 1 259 ? -9.699 -8.697 3.134 1.00 90.81 259 SER A N 1
ATOM 2066 C CA . SER A 1 259 ? -10.865 -9.413 3.662 1.00 90.81 259 SER A CA 1
ATOM 2067 C C . SER A 1 259 ? -10.538 -10.233 4.915 1.00 90.81 259 SER A C 1
ATOM 2069 O O . SER A 1 259 ? -11.301 -10.210 5.876 1.00 90.81 259 SER A O 1
ATOM 2071 N N . GLU A 1 260 ? -9.373 -10.883 4.961 1.00 93.00 260 GLU A N 1
ATOM 2072 C CA . GLU A 1 260 ? -8.883 -11.614 6.134 1.00 93.00 260 GLU A CA 1
ATOM 2073 C C . GLU A 1 260 ? -8.599 -10.672 7.311 1.00 93.00 260 GLU A C 1
ATOM 2075 O O . GLU A 1 260 ? -8.868 -11.015 8.462 1.00 93.00 260 GLU A O 1
ATOM 2080 N N . ALA A 1 261 ? -8.056 -9.477 7.053 1.00 91.56 261 ALA A N 1
ATOM 2081 C CA . ALA A 1 261 ? -7.885 -8.452 8.080 1.00 91.56 261 ALA A CA 1
ATOM 2082 C C . ALA A 1 261 ? -9.244 -7.983 8.620 1.00 91.56 261 ALA A C 1
ATOM 2084 O O . ALA A 1 261 ? -9.455 -8.032 9.828 1.00 91.56 261 ALA A O 1
ATOM 2085 N N . GLN A 1 262 ? -10.197 -7.668 7.738 1.00 90.75 262 GLN A N 1
ATOM 2086 C CA . GLN A 1 262 ? -11.547 -7.262 8.136 1.00 90.75 262 GLN A CA 1
ATOM 2087 C C . GLN A 1 262 ? -12.241 -8.336 8.980 1.00 90.75 262 GLN A C 1
ATOM 2089 O O . GLN A 1 262 ? -12.875 -8.023 9.987 1.00 90.75 262 GLN A O 1
ATOM 2094 N N . GLN A 1 263 ? -12.124 -9.608 8.589 1.00 89.69 263 GLN A N 1
ATOM 2095 C CA . GLN A 1 263 ? -12.702 -10.725 9.335 1.00 89.69 263 GLN A CA 1
ATOM 2096 C C . GLN A 1 263 ? -12.072 -10.871 10.719 1.00 89.69 263 GLN A C 1
ATOM 2098 O O . GLN A 1 263 ? -12.799 -11.073 11.690 1.00 89.69 263 GLN A O 1
ATOM 2103 N N . ARG A 1 264 ? -10.745 -10.738 10.832 1.00 90.25 264 ARG A N 1
ATOM 2104 C CA . ARG A 1 264 ? -10.054 -10.797 12.127 1.00 90.25 264 ARG A CA 1
ATOM 2105 C C . ARG A 1 264 ? -10.464 -9.654 13.045 1.00 90.25 264 ARG A C 1
ATOM 2107 O O . ARG A 1 264 ? -10.767 -9.915 14.204 1.00 90.25 264 ARG A O 1
ATOM 2114 N N . ASP A 1 265 ? -10.539 -8.434 12.528 1.00 88.44 265 ASP A N 1
ATOM 2115 C CA . ASP A 1 265 ? -10.925 -7.263 13.320 1.00 88.44 265 ASP A CA 1
ATOM 2116 C C . ASP A 1 265 ? -12.391 -7.359 13.767 1.00 88.44 265 ASP A C 1
ATOM 2118 O O . ASP A 1 265 ? -12.717 -7.112 14.929 1.00 88.44 265 ASP A O 1
ATOM 2122 N N . THR A 1 266 ? -13.269 -7.830 12.876 1.00 88.31 266 THR A N 1
ATOM 2123 C CA . THR A 1 266 ? -14.681 -8.094 13.193 1.00 88.31 266 THR A CA 1
ATOM 2124 C C . THR A 1 266 ? -14.821 -9.180 14.260 1.00 88.31 266 THR A C 1
ATOM 2126 O O . THR A 1 266 ? -15.572 -9.007 15.219 1.00 88.31 266 THR A O 1
ATOM 2129 N N . ALA A 1 267 ? -14.081 -10.285 14.135 1.00 89.00 267 ALA A N 1
ATOM 2130 C CA . ALA A 1 267 ? -14.105 -11.373 15.108 1.00 89.00 267 ALA A CA 1
ATOM 2131 C C . ALA A 1 267 ? -13.555 -10.933 16.476 1.00 89.00 267 ALA A C 1
ATOM 2133 O O . ALA A 1 267 ? -14.156 -11.243 17.504 1.00 89.00 267 ALA A O 1
ATOM 2134 N N . ALA A 1 268 ? -12.457 -10.172 16.499 1.00 88.75 268 ALA A N 1
ATOM 2135 C CA . ALA A 1 268 ? -11.879 -9.632 17.727 1.00 88.75 268 ALA A CA 1
ATOM 2136 C C . ALA A 1 268 ? -12.850 -8.672 18.435 1.00 88.75 268 ALA A C 1
ATOM 2138 O O . ALA A 1 268 ? -13.046 -8.771 19.648 1.00 88.75 268 ALA A O 1
ATOM 2139 N N . MET A 1 269 ? -13.527 -7.798 17.682 1.00 86.56 269 MET A N 1
ATOM 2140 C CA . MET A 1 269 ? -14.554 -6.914 18.233 1.00 86.56 269 MET A CA 1
ATOM 2141 C C . MET A 1 269 ? -15.752 -7.700 18.779 1.00 86.56 269 MET A C 1
ATOM 2143 O O . MET A 1 269 ? -16.210 -7.418 19.885 1.00 86.56 269 MET A O 1
ATOM 2147 N N . GLN A 1 270 ? -16.246 -8.708 18.052 1.00 86.06 270 GLN A N 1
ATOM 2148 C CA . GLN A 1 270 ? -17.338 -9.565 18.527 1.00 86.06 270 GLN A CA 1
ATOM 2149 C C . GLN A 1 270 ? -16.974 -10.283 19.829 1.00 86.06 270 GLN A C 1
ATOM 2151 O O . GLN A 1 270 ? -17.784 -10.312 20.755 1.00 86.06 270 GLN A O 1
ATOM 2156 N N . GLN A 1 271 ? -15.751 -10.804 19.937 1.00 87.50 271 GLN A N 1
ATOM 2157 C CA . GLN A 1 271 ? -15.256 -11.401 21.177 1.00 87.50 271 GLN A CA 1
ATOM 2158 C C . GLN A 1 271 ? -15.214 -10.382 22.320 1.00 87.50 271 GLN A C 1
ATOM 2160 O O . GLN A 1 271 ? -15.675 -10.679 23.421 1.00 87.50 271 GLN A O 1
ATOM 2165 N N . GLN A 1 272 ? -14.726 -9.165 22.067 1.00 87.25 272 GLN A N 1
ATOM 2166 C CA . GLN A 1 272 ? -14.708 -8.107 23.076 1.00 87.25 272 GLN A CA 1
ATOM 2167 C C . GLN A 1 272 ? -16.125 -7.730 23.530 1.00 87.25 272 GLN A C 1
ATOM 2169 O O . GLN A 1 272 ? -16.371 -7.628 24.731 1.00 87.25 272 GLN A O 1
ATOM 2174 N N . MET A 1 273 ? -17.075 -7.601 22.599 1.00 84.50 273 MET A N 1
ATOM 2175 C CA . MET A 1 273 ? -18.479 -7.336 22.923 1.00 84.50 273 MET A CA 1
ATOM 2176 C C . MET A 1 273 ? -19.093 -8.452 23.774 1.00 84.50 273 MET A C 1
ATOM 2178 O O . MET A 1 273 ? -19.757 -8.156 24.766 1.00 84.50 273 MET A O 1
ATOM 2182 N N . GLN A 1 274 ? -18.838 -9.724 23.444 1.00 85.25 274 GLN A N 1
ATOM 2183 C CA . GLN A 1 274 ? -19.310 -10.866 24.237 1.00 85.25 274 GLN A CA 1
ATOM 2184 C C . GLN A 1 274 ? -18.713 -10.869 25.649 1.00 85.25 274 GLN A C 1
ATOM 2186 O O . GLN A 1 274 ? -19.437 -11.089 26.619 1.00 85.25 274 GLN A O 1
ATOM 2191 N N . MET A 1 275 ? -17.419 -10.566 25.787 1.00 85.19 275 MET A N 1
ATOM 2192 C CA . MET A 1 275 ? -16.760 -10.453 27.091 1.00 85.19 275 MET A CA 1
ATOM 2193 C C . MET A 1 275 ? -17.352 -9.315 27.925 1.00 85.19 275 MET A C 1
ATOM 2195 O O . MET A 1 275 ? -17.663 -9.508 29.099 1.00 85.19 275 MET A O 1
ATOM 2199 N N . THR A 1 276 ? -17.573 -8.140 27.330 1.00 85.50 276 THR A N 1
ATOM 2200 C CA . THR A 1 276 ? -18.217 -7.014 28.018 1.00 85.50 276 THR A CA 1
ATOM 2201 C C . THR A 1 276 ? -19.668 -7.332 28.390 1.00 85.50 276 THR A C 1
ATOM 2203 O O . THR A 1 276 ? -20.108 -6.980 29.483 1.00 85.50 276 THR A O 1
ATOM 2206 N N . ALA A 1 277 ? -20.419 -8.024 27.529 1.00 82.81 277 ALA A N 1
ATOM 2207 C CA . ALA A 1 277 ? -21.778 -8.468 27.835 1.00 82.81 277 ALA A CA 1
ATOM 2208 C C . ALA A 1 277 ? -21.799 -9.469 29.004 1.00 82.81 277 ALA A C 1
ATOM 2210 O O . ALA A 1 277 ? -22.595 -9.314 29.931 1.00 82.81 277 ALA A O 1
ATOM 2211 N N . ALA A 1 278 ? -20.880 -10.438 29.015 1.00 83.19 278 ALA A N 1
ATOM 2212 C CA . ALA A 1 278 ? -20.723 -11.388 30.114 1.00 83.19 278 ALA A CA 1
ATOM 2213 C C . ALA A 1 278 ? -20.356 -10.686 31.433 1.00 83.19 278 ALA A C 1
ATOM 2215 O O . ALA A 1 278 ? -20.960 -10.972 32.466 1.00 83.19 278 ALA A O 1
ATOM 2216 N N . GLN A 1 279 ? -19.440 -9.713 31.398 1.00 86.38 279 GLN A N 1
ATOM 2217 C CA . GLN A 1 279 ? -19.090 -8.894 32.565 1.00 86.38 279 GLN A CA 1
ATOM 2218 C C . GLN A 1 279 ? -20.293 -8.100 33.088 1.00 86.38 279 GLN A C 1
ATOM 2220 O O . GLN A 1 279 ? -20.531 -8.082 34.293 1.00 86.38 279 GLN A O 1
ATOM 2225 N N . LYS A 1 280 ? -21.096 -7.492 32.205 1.00 84.50 280 LYS A N 1
ATOM 2226 C CA . LYS A 1 280 ? -22.326 -6.784 32.602 1.00 84.50 280 LYS A CA 1
ATOM 2227 C C . LYS A 1 280 ? -23.350 -7.725 33.242 1.00 84.50 280 LYS A C 1
ATOM 2229 O O . LYS A 1 280 ? -23.976 -7.357 34.233 1.00 84.50 280 LYS A O 1
ATOM 2234 N N . LEU A 1 281 ? -23.517 -8.938 32.712 1.00 85.38 281 LEU A N 1
ATOM 2235 C CA . LEU A 1 281 ? -24.395 -9.953 33.307 1.00 85.38 281 LEU A CA 1
ATOM 2236 C C . LEU A 1 281 ? -23.912 -10.374 34.701 1.00 85.38 281 LEU A C 1
ATOM 2238 O O . LEU A 1 281 ? -24.722 -10.456 35.623 1.00 85.38 281 LEU A O 1
ATOM 2242 N N . GLN A 1 282 ? -22.603 -10.578 34.872 1.00 87.69 282 GLN A N 1
ATOM 2243 C CA . GLN A 1 282 ? -21.999 -10.879 36.173 1.00 87.69 282 GLN A CA 1
ATOM 2244 C C . GLN A 1 282 ? -22.181 -9.727 37.169 1.00 87.69 282 GLN A C 1
ATOM 2246 O O . GLN A 1 282 ? -22.611 -9.968 38.292 1.00 87.69 282 GLN A O 1
ATOM 2251 N N . GLN A 1 283 ? -21.944 -8.479 36.754 1.00 87.56 283 GLN A N 1
ATOM 2252 C CA . GLN A 1 283 ? -22.179 -7.296 37.591 1.00 87.56 283 GLN A CA 1
ATOM 2253 C C . GLN A 1 283 ? -23.641 -7.200 38.037 1.00 87.56 283 GLN A C 1
ATOM 2255 O O . GLN A 1 283 ? -23.916 -6.975 39.212 1.00 87.56 283 GLN A O 1
ATOM 2260 N N . ARG A 1 284 ? -24.598 -7.438 37.129 1.00 87.38 284 ARG A N 1
ATOM 2261 C CA . ARG A 1 284 ? -26.027 -7.469 37.478 1.00 87.38 284 ARG A CA 1
ATOM 2262 C C . ARG A 1 284 ? -26.350 -8.565 38.492 1.00 87.38 284 ARG A C 1
ATOM 2264 O O . ARG A 1 284 ? -27.143 -8.324 39.398 1.00 87.38 284 ARG A O 1
ATOM 2271 N N . ALA A 1 285 ? -25.767 -9.754 38.342 1.00 88.38 285 ALA A N 1
ATOM 2272 C CA . ALA A 1 285 ? -25.957 -10.842 39.298 1.00 88.38 285 ALA A CA 1
ATOM 2273 C C . ALA A 1 285 ? -25.411 -10.470 40.688 1.00 88.38 285 ALA A C 1
ATOM 2275 O O . ALA A 1 285 ? -26.125 -10.629 41.673 1.00 88.38 285 ALA A O 1
ATOM 2276 N N . GLN A 1 286 ? -24.214 -9.879 40.753 1.00 90.31 286 GLN A N 1
ATOM 2277 C CA . GLN A 1 286 ? -23.603 -9.406 42.002 1.00 90.31 286 GLN A CA 1
ATOM 2278 C C . GLN A 1 286 ? -24.427 -8.300 42.676 1.00 90.31 286 GLN A C 1
ATOM 2280 O O . GLN A 1 286 ? -24.646 -8.350 43.882 1.00 90.31 286 GLN A O 1
ATOM 2285 N N . ILE A 1 287 ? -24.941 -7.325 41.915 1.00 90.44 287 ILE A N 1
ATOM 2286 C CA . ILE A 1 287 ? -25.818 -6.272 42.458 1.00 90.44 287 ILE A CA 1
ATOM 2287 C C . ILE A 1 287 ? -27.091 -6.883 43.057 1.00 90.44 287 ILE A C 1
ATOM 2289 O O . ILE A 1 287 ? -27.505 -6.484 44.143 1.00 90.44 287 ILE A O 1
ATOM 2293 N N . LYS A 1 288 ? -27.703 -7.871 42.388 1.00 90.25 288 LYS A N 1
ATOM 2294 C CA . LYS A 1 288 ? -28.890 -8.567 42.913 1.00 90.25 288 LYS A CA 1
ATOM 2295 C C . LYS A 1 288 ? -28.594 -9.331 44.201 1.00 90.25 288 LYS A C 1
ATOM 2297 O O . LYS A 1 288 ? -29.411 -9.289 45.114 1.00 90.25 288 LYS A O 1
ATOM 2302 N N . GLU A 1 289 ? -27.447 -9.997 44.278 1.00 92.56 289 GLU A N 1
ATOM 2303 C CA . GLU A 1 289 ? -27.011 -10.703 45.484 1.00 92.56 289 GLU A CA 1
ATOM 2304 C C . GLU A 1 289 ? -26.780 -9.733 46.652 1.00 92.56 289 GLU A C 1
ATOM 2306 O O . GLU A 1 289 ? -27.336 -9.934 47.729 1.00 92.56 289 GLU A O 1
ATOM 2311 N N . MET A 1 290 ? -26.070 -8.621 46.419 1.00 91.75 290 MET A N 1
ATOM 2312 C CA . MET A 1 290 ? -25.882 -7.572 47.429 1.00 91.75 290 MET A CA 1
ATOM 2313 C C . MET A 1 290 ? -27.214 -6.962 47.882 1.00 91.75 290 MET A C 1
ATOM 2315 O O . MET A 1 290 ? -27.400 -6.713 49.069 1.00 91.75 290 MET A O 1
ATOM 2319 N N . MET A 1 291 ? -28.170 -6.749 46.970 1.00 92.25 291 MET A N 1
ATOM 2320 C CA . MET A 1 291 ? -29.505 -6.274 47.349 1.00 92.25 291 MET A CA 1
ATOM 2321 C C . MET A 1 291 ? -30.260 -7.281 48.221 1.00 92.25 291 MET A C 1
ATOM 2323 O O . MET A 1 291 ? -30.954 -6.857 49.141 1.00 92.25 291 MET A O 1
ATOM 2327 N N . ALA A 1 292 ? -30.142 -8.585 47.953 1.00 91.50 292 ALA A N 1
ATOM 2328 C CA . ALA A 1 292 ? -30.770 -9.617 48.778 1.00 91.50 292 ALA A CA 1
ATOM 2329 C C . ALA A 1 292 ? -30.171 -9.635 50.194 1.00 91.50 292 ALA A C 1
ATOM 2331 O O . ALA A 1 292 ? -30.920 -9.568 51.164 1.00 91.50 292 ALA A O 1
ATOM 2332 N N . GLN A 1 293 ? -28.839 -9.601 50.306 1.00 92.56 293 GLN A N 1
ATOM 2333 C CA . GLN A 1 293 ? -28.138 -9.511 51.594 1.00 92.56 293 GLN A CA 1
ATOM 2334 C C . GLN A 1 293 ? -28.546 -8.251 52.371 1.00 92.56 293 GLN A C 1
ATOM 2336 O O . GLN A 1 293 ? -28.910 -8.327 53.541 1.00 92.56 293 GLN A O 1
ATOM 2341 N N . LYS A 1 294 ? -28.580 -7.087 51.708 1.00 91.38 294 LYS A N 1
ATOM 2342 C CA . LYS A 1 294 ? -29.008 -5.826 52.332 1.00 91.38 294 LYS A CA 1
ATOM 2343 C C . LYS A 1 294 ? -30.479 -5.843 52.746 1.00 91.38 294 LYS A C 1
ATOM 2345 O O . LYS A 1 294 ? -30.819 -5.264 53.771 1.00 91.38 294 LYS A O 1
ATOM 2350 N N . ALA A 1 295 ? -31.353 -6.499 51.985 1.00 89.81 295 ALA A N 1
ATOM 2351 C CA . ALA A 1 295 ? -32.756 -6.655 52.362 1.00 89.81 295 ALA A CA 1
ATOM 2352 C C . ALA A 1 295 ? -32.913 -7.516 53.626 1.00 89.81 295 ALA A C 1
ATOM 2354 O O . ALA A 1 295 ? -33.697 -7.156 54.504 1.00 89.81 295 ALA A O 1
ATOM 2355 N N . GLU A 1 296 ? -32.141 -8.600 53.744 1.00 91.62 296 GLU A N 1
ATOM 2356 C CA . GLU A 1 296 ? -32.097 -9.431 54.952 1.00 91.62 296 GLU A CA 1
ATOM 2357 C C . GLU A 1 296 ? -31.539 -8.655 56.156 1.00 91.62 296 GLU A C 1
ATOM 2359 O O . GLU A 1 296 ? -32.151 -8.680 57.222 1.00 91.62 296 GLU A O 1
ATOM 2364 N N . GLU A 1 297 ? -30.446 -7.898 55.985 1.00 91.69 297 GLU A N 1
ATOM 2365 C CA . GLU A 1 297 ? -29.882 -7.023 57.028 1.00 91.69 297 GLU A CA 1
ATOM 2366 C C . GLU A 1 297 ? -30.898 -5.973 57.506 1.00 91.69 297 GLU A C 1
ATOM 2368 O O . GLU A 1 297 ? -31.089 -5.797 58.710 1.00 91.69 297 GLU A O 1
ATOM 2373 N N . ILE A 1 298 ? -31.591 -5.301 56.576 1.00 90.88 298 ILE A N 1
ATOM 2374 C CA . ILE A 1 298 ? -32.640 -4.321 56.899 1.00 90.88 298 ILE A CA 1
ATOM 2375 C C . ILE A 1 298 ? -33.774 -4.994 57.673 1.00 90.88 298 ILE A C 1
ATOM 2377 O O . ILE A 1 298 ? -34.241 -4.435 58.661 1.00 90.88 298 ILE A O 1
ATOM 2381 N N . GLN A 1 299 ? -34.219 -6.179 57.249 1.00 89.12 299 GLN A N 1
ATOM 2382 C CA . GLN A 1 299 ? -35.301 -6.897 57.919 1.00 89.12 299 GLN A CA 1
ATOM 2383 C C . GLN A 1 299 ? -34.896 -7.354 59.326 1.00 89.12 299 GLN A C 1
ATOM 2385 O O . GLN A 1 299 ? -35.687 -7.225 60.263 1.00 89.12 299 GLN A O 1
ATOM 2390 N N . ALA A 1 300 ? -33.678 -7.872 59.487 1.00 90.81 300 ALA A N 1
ATOM 2391 C CA . ALA A 1 300 ? -33.153 -8.296 60.779 1.00 90.81 300 ALA A CA 1
ATOM 2392 C C . ALA A 1 300 ? -33.027 -7.107 61.742 1.00 90.81 300 ALA A C 1
ATOM 2394 O O . ALA A 1 300 ? -33.484 -7.199 62.882 1.00 90.81 300 ALA A O 1
ATOM 2395 N N . LEU A 1 301 ? -32.484 -5.979 61.272 1.00 90.19 301 LEU A N 1
ATOM 2396 C CA . LEU A 1 301 ? -32.314 -4.774 62.083 1.00 90.19 301 LEU A CA 1
ATOM 2397 C C . LEU A 1 301 ? -33.654 -4.101 62.418 1.00 90.19 301 LEU A C 1
ATOM 2399 O O . LEU A 1 301 ? -33.866 -3.713 63.561 1.00 90.19 301 LEU A O 1
ATOM 2403 N N . ASP A 1 302 ? -34.589 -4.018 61.467 1.00 88.56 302 ASP A N 1
ATOM 2404 C CA . ASP A 1 302 ? -35.954 -3.527 61.721 1.00 88.56 302 ASP A CA 1
ATOM 2405 C C . ASP A 1 302 ? -36.669 -4.400 62.765 1.00 88.56 302 ASP A C 1
ATOM 2407 O O . ASP A 1 302 ? -37.299 -3.882 63.685 1.00 88.56 302 ASP A O 1
ATOM 2411 N N . THR A 1 303 ? -36.514 -5.725 62.681 1.00 88.56 303 THR A N 1
ATOM 2412 C CA . THR A 1 303 ? -37.082 -6.654 63.670 1.00 88.56 303 THR A CA 1
ATOM 2413 C C . THR A 1 303 ? -36.441 -6.471 65.046 1.00 88.56 303 THR A C 1
ATOM 2415 O O . THR A 1 303 ? -37.155 -6.453 66.046 1.00 88.56 303 THR A O 1
ATOM 2418 N N . HIS A 1 304 ? -35.117 -6.302 65.108 1.00 89.56 304 HIS A N 1
ATOM 2419 C CA . HIS A 1 304 ? -34.386 -6.038 66.350 1.00 89.56 304 HIS A CA 1
ATOM 2420 C C . HIS A 1 304 ? -34.882 -4.757 67.031 1.00 89.56 304 HIS A C 1
ATOM 2422 O O . HIS A 1 304 ? -35.343 -4.809 68.167 1.00 89.56 304 HIS A O 1
ATOM 2428 N N . ILE A 1 305 ? -34.903 -3.639 66.296 1.00 87.69 305 ILE A N 1
ATOM 2429 C CA . ILE A 1 305 ? -35.390 -2.340 66.786 1.00 87.69 305 ILE A CA 1
ATOM 2430 C C . ILE A 1 305 ? -36.825 -2.466 67.316 1.00 87.69 305 ILE A C 1
ATOM 2432 O O . ILE A 1 305 ? -37.141 -1.994 68.407 1.00 87.69 305 ILE A O 1
ATOM 2436 N N . ARG A 1 306 ? -37.716 -3.142 66.580 1.00 87.06 306 ARG A N 1
ATOM 2437 C CA . ARG A 1 306 ? -39.110 -3.339 67.011 1.00 87.06 306 ARG A CA 1
ATOM 2438 C C . ARG A 1 306 ? -39.233 -4.207 68.259 1.00 87.06 306 ARG A C 1
ATOM 2440 O O . ARG A 1 306 ? -40.117 -3.946 69.077 1.00 87.06 306 ARG A O 1
ATOM 2447 N N . ASN A 1 307 ? -38.391 -5.226 68.412 1.00 88.62 307 ASN A N 1
ATOM 2448 C CA . ASN A 1 307 ? -38.3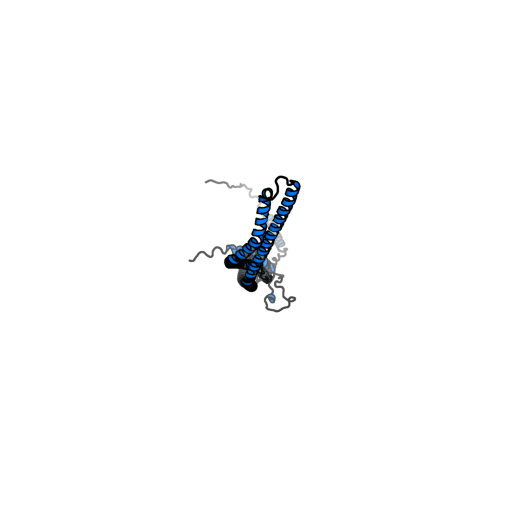82 -6.071 69.603 1.00 88.62 307 ASN A CA 1
ATOM 2449 C C . ASN A 1 307 ? -37.928 -5.282 70.837 1.00 88.62 307 ASN A C 1
ATOM 2451 O O . ASN A 1 307 ? -38.576 -5.384 71.878 1.00 88.62 307 ASN A O 1
ATOM 2455 N N . ASP A 1 308 ? -36.899 -4.445 70.706 1.00 88.31 308 ASP A N 1
ATOM 2456 C CA . ASP A 1 308 ? -36.408 -3.597 71.798 1.00 88.31 308 ASP A CA 1
ATOM 2457 C C . ASP A 1 308 ? -37.450 -2.558 72.222 1.00 88.31 308 ASP A C 1
ATOM 2459 O O . ASP A 1 308 ? -37.758 -2.420 73.411 1.00 88.31 308 ASP A O 1
ATOM 2463 N N . ILE A 1 309 ? -38.078 -1.895 71.243 1.00 87.56 309 ILE A N 1
ATOM 2464 C CA . ILE A 1 309 ? -39.195 -0.971 71.480 1.00 87.56 309 ILE A CA 1
ATOM 2465 C C . ILE A 1 309 ? -40.353 -1.697 72.169 1.00 87.56 309 ILE A C 1
ATOM 2467 O O . ILE A 1 309 ? -40.905 -1.186 73.141 1.00 87.56 309 ILE A O 1
ATOM 2471 N N . SER A 1 310 ? -40.703 -2.906 71.718 1.00 85.88 310 SER A N 1
ATOM 2472 C CA . SER A 1 310 ? -41.767 -3.711 72.332 1.00 85.88 310 SER A CA 1
ATOM 2473 C C . SER A 1 310 ? -41.425 -4.107 73.772 1.00 85.88 310 SER A C 1
ATOM 2475 O O . SER A 1 310 ? -42.301 -4.087 74.636 1.00 85.88 310 SER A O 1
ATOM 2477 N N . GLY A 1 311 ? -40.157 -4.420 74.058 1.00 85.81 311 GLY A N 1
ATOM 2478 C CA . GLY A 1 311 ? -39.671 -4.723 75.404 1.00 85.81 311 GLY A CA 1
ATOM 2479 C C . GLY A 1 311 ? -39.776 -3.526 76.353 1.00 85.81 311 GLY A C 1
ATOM 2480 O O . GLY A 1 311 ? -40.295 -3.661 77.465 1.00 85.81 311 GLY A O 1
ATOM 2481 N N . LYS A 1 312 ? -39.357 -2.334 75.908 1.00 86.06 312 LYS A N 1
ATOM 2482 C CA . LYS A 1 312 ? -39.513 -1.087 76.680 1.00 86.06 312 LYS A CA 1
ATOM 2483 C C . LYS A 1 312 ? -40.987 -0.679 76.819 1.00 86.06 312 LYS A C 1
ATOM 2485 O O . LYS A 1 312 ? -41.410 -0.293 77.906 1.00 86.06 312 LYS A O 1
ATOM 2490 N N . ALA A 1 313 ? -41.802 -0.859 75.782 1.00 85.31 313 ALA A N 1
ATOM 2491 C CA . ALA A 1 313 ? -43.244 -0.621 75.845 1.00 85.31 313 ALA A CA 1
ATOM 2492 C C . ALA A 1 313 ? -43.926 -1.555 76.858 1.00 85.31 313 ALA A C 1
ATOM 2494 O O . ALA A 1 313 ? -44.753 -1.107 77.647 1.00 85.31 313 ALA A O 1
ATOM 2495 N N . ALA A 1 314 ? -43.537 -2.832 76.919 1.00 85.50 314 ALA A N 1
ATOM 2496 C CA . ALA A 1 314 ? -44.041 -3.760 77.929 1.00 85.50 314 ALA A CA 1
ATOM 2497 C C . ALA A 1 314 ? -43.689 -3.310 79.360 1.00 85.50 314 ALA A C 1
ATOM 2499 O O . ALA A 1 314 ? -44.529 -3.410 80.253 1.00 85.50 314 ALA A O 1
ATOM 2500 N N . LYS A 1 315 ? -42.485 -2.756 79.579 1.00 86.31 315 LYS A N 1
ATOM 2501 C CA . LYS A 1 315 ? -42.095 -2.154 80.868 1.00 86.31 315 LYS A CA 1
ATOM 2502 C C . LYS A 1 315 ? -43.035 -1.002 81.249 1.00 86.31 315 LYS A C 1
ATOM 2504 O O . LYS A 1 315 ? -43.560 -1.005 82.359 1.00 86.31 315 LYS A O 1
ATOM 2509 N N . ILE A 1 316 ? -43.294 -0.069 80.332 1.00 84.88 316 ILE A N 1
ATOM 2510 C CA . ILE A 1 316 ? -44.212 1.066 80.551 1.00 84.88 316 ILE A CA 1
ATOM 2511 C C . ILE A 1 316 ? -45.644 0.575 80.805 1.00 84.88 316 ILE A C 1
ATOM 2513 O O . ILE A 1 316 ? -46.295 1.031 81.742 1.00 84.88 316 ILE A O 1
ATOM 2517 N N . ALA A 1 317 ? -46.115 -0.421 80.049 1.00 84.38 317 ALA A N 1
ATOM 2518 C CA . ALA A 1 317 ? -47.436 -1.013 80.248 1.00 84.38 317 ALA A CA 1
ATOM 2519 C C . ALA A 1 317 ? -47.610 -1.598 81.658 1.00 84.38 317 ALA A C 1
ATOM 2521 O O . ALA A 1 317 ? -48.655 -1.414 82.281 1.00 84.38 317 ALA A O 1
ATOM 2522 N N . ILE A 1 318 ? -46.577 -2.262 82.188 1.00 85.19 318 ILE A N 1
ATOM 2523 C CA . ILE A 1 318 ? -46.588 -2.804 83.552 1.00 85.19 318 ILE A CA 1
ATOM 2524 C C . ILE A 1 318 ? -46.589 -1.676 84.594 1.00 85.19 318 ILE A C 1
ATOM 2526 O O . ILE A 1 318 ? -47.344 -1.763 85.563 1.00 85.19 318 ILE A O 1
ATOM 2530 N N . LEU A 1 319 ? -45.769 -0.635 84.403 1.00 83.75 319 LEU A N 1
ATOM 2531 C CA . LEU A 1 319 ? -45.641 0.487 85.344 1.00 83.75 319 LEU A CA 1
ATOM 2532 C C . LEU A 1 319 ? -46.933 1.304 85.476 1.00 83.75 319 LEU A C 1
ATOM 2534 O O . LEU A 1 319 ? -47.309 1.662 86.590 1.00 83.75 319 LEU A O 1
ATOM 2538 N N . HIS A 1 320 ? -47.627 1.548 84.365 1.00 82.94 320 HIS A N 1
ATOM 2539 C CA . HIS A 1 320 ? -48.864 2.341 84.328 1.00 82.94 320 HIS A CA 1
ATOM 2540 C C . HIS A 1 320 ? -50.144 1.499 84.380 1.00 82.94 320 HIS A C 1
ATOM 2542 O O . HIS A 1 320 ? -51.245 2.031 84.279 1.00 82.94 320 HIS A O 1
ATOM 2548 N N . HIS A 1 321 ? -50.022 0.180 84.558 1.00 83.06 321 HIS A N 1
ATOM 2549 C CA . HIS A 1 321 ? -51.144 -0.767 84.562 1.00 83.06 321 HIS A CA 1
ATOM 2550 C C . HIS A 1 321 ? -51.998 -0.749 83.277 1.00 83.06 321 HIS A C 1
ATOM 2552 O O . HIS A 1 321 ? -53.194 -1.059 83.316 1.00 83.06 321 HIS A O 1
ATOM 2558 N N . PHE A 1 322 ? -51.393 -0.441 82.126 1.00 83.75 322 PHE A N 1
ATOM 2559 C CA . PHE A 1 322 ? -52.076 -0.551 80.840 1.00 83.75 322 PHE A CA 1
ATOM 2560 C C . PHE A 1 322 ? -52.319 -2.015 80.480 1.00 83.75 322 PHE A C 1
ATOM 2562 O O . PHE A 1 322 ? -51.465 -2.882 80.662 1.00 83.75 322 PHE A O 1
ATOM 2569 N N . THR A 1 323 ? -53.489 -2.293 79.906 1.00 81.69 323 THR A N 1
ATOM 2570 C CA . THR A 1 323 ? -53.818 -3.640 79.416 1.00 81.69 323 THR A CA 1
ATOM 2571 C C . THR A 1 323 ? -53.135 -3.930 78.076 1.00 81.69 323 THR A C 1
ATOM 2573 O O . THR A 1 323 ? -52.871 -5.086 77.755 1.00 81.69 323 THR A O 1
ATOM 2576 N N . MET A 1 324 ? -52.857 -2.884 77.288 1.00 83.12 324 MET A N 1
ATOM 2577 C CA . MET A 1 324 ? -52.192 -2.943 75.985 1.00 83.12 324 MET A CA 1
ATOM 2578 C C . MET A 1 324 ? -51.672 -1.553 75.594 1.00 83.12 324 MET A C 1
ATOM 2580 O O . MET A 1 324 ? -52.262 -0.541 75.972 1.00 83.12 324 MET A O 1
ATOM 2584 N N . ILE A 1 325 ? -50.599 -1.513 74.802 1.00 82.88 325 ILE A N 1
ATOM 2585 C CA . ILE A 1 325 ? -50.125 -0.303 74.125 1.00 82.88 325 ILE A CA 1
ATOM 2586 C C . ILE A 1 325 ? -50.340 -0.475 72.621 1.00 82.88 325 ILE A C 1
ATOM 2588 O O . ILE A 1 325 ? -49.968 -1.502 72.052 1.00 82.88 325 ILE A O 1
ATOM 2592 N N . LEU A 1 326 ? -50.956 0.518 71.985 1.00 83.19 326 LEU A N 1
ATOM 2593 C CA . LEU A 1 326 ? -51.243 0.538 70.556 1.00 83.19 326 LEU A CA 1
ATOM 2594 C C . LEU A 1 326 ? -50.253 1.446 69.823 1.00 83.19 326 LEU A C 1
ATOM 2596 O O . LEU A 1 326 ? -50.045 2.597 70.205 1.00 83.19 326 LEU A O 1
ATOM 2600 N N . ALA A 1 327 ? -49.673 0.930 68.741 1.00 81.69 327 ALA A N 1
ATOM 2601 C CA . ALA A 1 327 ? -48.851 1.712 67.828 1.00 81.69 327 ALA A CA 1
ATOM 2602 C C . ALA A 1 327 ? -49.741 2.552 66.900 1.00 81.69 327 ALA A C 1
ATOM 2604 O O . ALA A 1 327 ? -50.680 2.035 66.294 1.00 81.69 327 ALA A O 1
ATOM 2605 N N . ASN A 1 328 ? -49.420 3.833 66.771 1.00 79.88 328 ASN A N 1
ATOM 2606 C CA . ASN A 1 328 ? -50.036 4.777 65.858 1.00 79.88 328 ASN A CA 1
ATOM 2607 C C . ASN A 1 328 ? -48.991 5.225 64.820 1.00 79.88 328 ASN A C 1
ATOM 2609 O O . ASN A 1 328 ? -47.922 5.693 65.213 1.00 79.88 328 ASN A O 1
ATOM 2613 N N . PRO A 1 329 ? -49.272 5.108 63.514 1.00 72.31 329 PRO A N 1
ATOM 2614 C CA . PRO A 1 329 ? -50.413 4.404 62.932 1.00 72.31 329 PRO A CA 1
ATOM 2615 C C . PRO A 1 329 ? -50.267 2.875 63.052 1.00 72.31 329 PRO A C 1
ATOM 2617 O O . PRO A 1 329 ? -49.164 2.333 62.968 1.00 72.31 329 PRO A O 1
ATOM 2620 N N . ALA A 1 330 ? -51.385 2.168 63.228 1.00 69.69 330 ALA A N 1
ATOM 2621 C CA . ALA A 1 330 ? -51.393 0.711 63.339 1.00 69.69 330 ALA A CA 1
ATOM 2622 C C . ALA A 1 330 ? -51.300 0.063 61.954 1.00 69.69 330 ALA A C 1
ATOM 2624 O O . ALA A 1 330 ? -51.933 0.525 61.002 1.00 69.69 330 ALA A O 1
ATOM 2625 N N . GLU A 1 331 ? -50.534 -1.025 61.841 1.00 68.62 331 GLU A N 1
ATOM 2626 C CA . GLU A 1 331 ? -50.518 -1.824 60.614 1.00 68.62 331 GLU A CA 1
ATOM 2627 C C . GLU A 1 331 ? -51.853 -2.562 60.449 1.00 68.62 331 GLU A C 1
ATOM 2629 O O . GLU A 1 331 ? -52.255 -3.329 61.327 1.00 68.62 331 GLU A O 1
ATOM 2634 N N . ASP A 1 332 ? -52.520 -2.369 59.309 1.00 68.62 332 ASP A N 1
ATOM 2635 C CA . ASP A 1 332 ? -53.740 -3.113 58.993 1.00 68.62 332 ASP A CA 1
ATOM 2636 C C . ASP A 1 332 ? -53.406 -4.597 58.757 1.00 68.62 332 ASP A C 1
ATOM 2638 O O . ASP A 1 332 ? -52.561 -4.956 57.928 1.00 68.62 332 ASP A O 1
ATOM 2642 N N . LEU A 1 333 ? -54.095 -5.490 59.471 1.00 64.38 333 LEU A N 1
ATOM 2643 C CA . LEU A 1 333 ? -53.965 -6.938 59.302 1.00 64.38 333 LEU A CA 1
ATOM 2644 C C . LEU A 1 333 ? -54.347 -7.375 57.883 1.00 64.38 333 LEU A C 1
ATOM 2646 O O . LEU A 1 333 ? -53.763 -8.328 57.363 1.00 64.38 333 LEU A O 1
ATOM 2650 N N . ALA A 1 334 ? -55.268 -6.660 57.229 1.00 66.25 334 ALA A N 1
ATOM 2651 C CA . ALA A 1 334 ? -55.649 -6.943 55.851 1.00 66.25 334 ALA A CA 1
ATOM 2652 C C . ALA A 1 334 ? -54.500 -6.697 54.856 1.00 66.25 334 ALA A C 1
ATOM 2654 O O . ALA A 1 334 ? -54.440 -7.368 53.826 1.00 66.25 334 ALA A O 1
ATOM 2655 N N . PHE A 1 335 ? -53.544 -5.816 55.181 1.00 64.69 335 PHE A N 1
ATOM 2656 C CA . PHE A 1 335 ? -52.349 -5.574 54.364 1.00 64.69 335 PHE A CA 1
ATOM 2657 C C . PHE A 1 335 ? -51.361 -6.755 54.386 1.00 64.69 335 PHE A C 1
ATOM 2659 O O . PHE A 1 335 ? -50.620 -6.960 53.425 1.00 64.69 335 PHE A O 1
ATOM 2666 N N . LYS A 1 336 ? -51.350 -7.558 55.461 1.00 60.78 336 LYS A N 1
ATOM 2667 C CA . LYS A 1 336 ? -50.471 -8.738 55.605 1.00 60.78 336 LYS A CA 1
ATOM 2668 C C . LYS A 1 336 ? -51.041 -10.010 54.975 1.00 60.78 336 LYS A C 1
ATOM 2670 O O . LYS A 1 336 ? -50.323 -11.001 54.846 1.00 60.78 336 LYS A O 1
ATOM 2675 N N . LEU A 1 337 ? -52.315 -10.006 54.586 1.00 68.00 337 LEU A N 1
ATOM 2676 C CA . LEU A 1 337 ? -52.948 -11.158 53.955 1.00 68.00 337 LEU A CA 1
ATOM 2677 C C . LEU A 1 337 ? -52.600 -11.202 52.455 1.00 68.00 337 LEU A C 1
ATOM 2679 O O . LEU A 1 337 ? -52.693 -10.178 51.777 1.00 68.00 337 LEU A O 1
ATOM 2683 N N . PRO A 1 338 ? -52.243 -12.374 51.893 1.00 57.34 338 PRO A N 1
ATOM 2684 C CA . PRO A 1 338 ? -51.972 -12.529 50.466 1.00 57.34 338 PRO A CA 1
ATOM 2685 C C . PRO A 1 338 ? -53.288 -12.515 49.671 1.00 57.34 338 PRO A C 1
ATOM 2687 O O . PRO A 1 338 ? -53.749 -13.541 49.173 1.00 57.34 338 PRO A O 1
ATOM 2690 N N . VAL A 1 339 ? -53.927 -11.349 49.573 1.00 63.62 339 VAL A N 1
ATOM 2691 C CA . VAL A 1 339 ? -55.172 -11.156 48.822 1.00 63.62 339 VAL A CA 1
ATOM 2692 C C . VAL A 1 339 ? -54.856 -10.405 47.532 1.00 63.62 339 VAL A C 1
ATOM 2694 O O . VAL A 1 339 ? -54.319 -9.298 47.548 1.00 63.62 339 VAL A O 1
ATOM 2697 N N . ASN A 1 340 ? -55.178 -11.009 46.388 1.00 57.12 340 ASN A N 1
ATOM 2698 C CA . ASN A 1 340 ? -54.949 -10.409 45.075 1.00 57.12 340 ASN A CA 1
ATOM 2699 C C . ASN A 1 340 ? -56.063 -9.393 44.758 1.00 57.12 340 ASN A C 1
ATOM 2701 O O . ASN A 1 340 ? -57.002 -9.686 44.019 1.00 57.12 340 ASN A O 1
ATOM 2705 N N . LEU A 1 341 ? -55.999 -8.222 45.399 1.00 63.25 341 LEU A N 1
ATOM 2706 C CA . LEU A 1 341 ? -56.946 -7.120 45.212 1.00 63.25 341 LEU A CA 1
ATOM 2707 C C . LEU A 1 341 ? -56.464 -6.155 44.110 1.00 63.25 341 LEU A C 1
ATOM 2709 O O . LEU A 1 341 ? -55.264 -5.859 44.029 1.00 63.25 341 LEU A O 1
ATOM 2713 N N . PRO A 1 342 ? -57.376 -5.619 43.272 1.00 63.34 342 PRO A N 1
ATOM 2714 C CA . PRO A 1 342 ? -57.049 -4.564 42.314 1.00 63.34 342 PRO A CA 1
ATOM 2715 C C . PRO A 1 342 ? -56.508 -3.322 43.040 1.00 63.34 342 PRO A C 1
ATOM 2717 O O . PRO A 1 342 ? -56.858 -3.067 44.189 1.00 63.34 342 PRO A O 1
ATOM 2720 N N . ALA A 1 343 ? -55.661 -2.528 42.373 1.00 61.03 343 ALA A N 1
ATOM 2721 C CA . ALA A 1 343 ? -54.951 -1.397 42.990 1.00 61.03 343 ALA A CA 1
ATOM 2722 C C . ALA A 1 343 ? -55.870 -0.372 43.688 1.00 61.03 343 ALA A C 1
ATOM 2724 O O . ALA A 1 343 ? -55.449 0.252 44.653 1.00 61.03 343 ALA A O 1
ATOM 2725 N N . SER A 1 344 ? -57.122 -0.237 43.241 1.00 62.16 344 SER A N 1
ATOM 2726 C CA . SER A 1 344 ? -58.143 0.634 43.839 1.00 62.16 344 SER A CA 1
ATOM 2727 C C . SER A 1 344 ? -58.770 0.103 45.136 1.00 62.16 344 SER A C 1
ATOM 2729 O O . SER A 1 344 ? -59.496 0.843 45.789 1.00 62.16 344 SER A O 1
ATOM 2731 N N . MET A 1 345 ? -58.529 -1.161 45.498 1.00 60.72 345 MET A N 1
ATOM 2732 C CA . MET A 1 345 ? -59.068 -1.826 46.696 1.00 60.72 345 MET A CA 1
ATOM 2733 C C . MET A 1 345 ? -57.969 -2.351 47.628 1.00 60.72 345 MET A C 1
ATOM 2735 O O . MET A 1 345 ? -58.245 -3.161 48.512 1.00 60.72 345 MET A O 1
ATOM 2739 N N . LYS A 1 346 ? -56.711 -1.938 47.429 1.00 65.31 346 LYS A N 1
ATOM 2740 C CA . LYS A 1 346 ? -55.651 -2.283 48.377 1.00 65.31 346 LYS A CA 1
ATOM 2741 C C . LYS A 1 346 ? -55.874 -1.493 49.672 1.00 65.31 346 LYS A C 1
ATOM 2743 O O . LYS A 1 346 ? -55.962 -0.268 49.584 1.00 65.31 346 LYS A O 1
ATOM 2748 N N . PRO A 1 347 ? -55.981 -2.159 50.835 1.00 64.75 347 PRO A N 1
ATOM 2749 C CA . PRO A 1 347 ? -56.108 -1.461 52.108 1.00 64.75 347 PRO A CA 1
ATOM 2750 C C . PRO A 1 347 ? -54.876 -0.579 52.349 1.00 64.75 347 PRO A C 1
ATOM 2752 O O . PRO A 1 347 ? -53.762 -0.931 51.939 1.00 64.75 347 PRO A O 1
ATOM 2755 N N . GLU A 1 348 ? -55.070 0.575 52.989 1.00 65.06 348 GLU A N 1
ATOM 2756 C CA . GLU A 1 348 ? -53.950 1.402 53.436 1.00 65.06 348 GLU A CA 1
ATOM 2757 C C . GLU A 1 348 ? -53.130 0.623 54.470 1.00 65.06 348 GLU A C 1
ATOM 2759 O O . GLU A 1 348 ? -53.675 0.013 55.385 1.00 65.06 348 GLU A O 1
ATOM 2764 N N . ARG A 1 349 ? -51.799 0.624 54.319 1.00 66.06 349 ARG A N 1
ATOM 2765 C CA . ARG A 1 349 ? -50.898 -0.150 55.191 1.00 66.06 349 ARG A CA 1
ATOM 2766 C C . ARG A 1 349 ? -50.987 0.280 56.657 1.00 66.06 349 ARG A C 1
ATOM 2768 O O . ARG A 1 349 ? -50.760 -0.539 57.540 1.00 66.06 349 ARG A O 1
ATOM 2775 N N . PHE A 1 350 ? -51.271 1.554 56.889 1.00 73.19 350 PHE A N 1
ATOM 2776 C CA . PHE A 1 350 ? -51.203 2.205 58.184 1.00 73.19 350 PHE A CA 1
ATOM 2777 C C . PHE A 1 350 ? -52.497 2.975 58.422 1.00 73.19 350 PHE A C 1
ATOM 2779 O O . PHE A 1 350 ? -52.818 3.871 57.647 1.00 73.19 350 PHE A O 1
ATOM 2786 N N . MET A 1 351 ? -53.226 2.632 59.483 1.00 70.50 351 MET A N 1
ATOM 2787 C CA . MET A 1 351 ? -54.464 3.310 59.865 1.00 70.50 351 MET A CA 1
ATOM 2788 C C . MET A 1 351 ? -54.255 4.126 61.146 1.00 70.50 351 MET A C 1
ATOM 2790 O O . MET A 1 351 ? -53.617 3.631 62.082 1.00 70.50 351 MET A O 1
ATOM 2794 N N . PRO A 1 352 ? -54.786 5.360 61.229 1.00 73.00 352 PRO A N 1
ATOM 2795 C CA . PRO A 1 352 ? -54.720 6.136 62.458 1.00 73.00 352 PRO A CA 1
ATOM 2796 C C . PRO A 1 352 ? -55.567 5.466 63.543 1.00 73.00 352 PRO A C 1
ATOM 2798 O O . PRO A 1 352 ? -56.722 5.101 63.314 1.00 73.00 352 PRO A O 1
ATOM 2801 N N . VAL A 1 353 ? -54.997 5.324 64.736 1.00 73.44 353 VAL A N 1
ATOM 2802 C CA . VAL A 1 353 ? -55.708 4.789 65.901 1.00 73.44 353 VAL A CA 1
ATOM 2803 C C . VAL A 1 353 ? -56.297 5.955 66.688 1.00 73.44 353 VAL A C 1
ATOM 2805 O O . VAL A 1 353 ? -55.571 6.855 67.102 1.00 73.44 353 VAL A O 1
ATOM 2808 N N . VAL A 1 354 ? -57.617 5.946 66.895 1.00 66.00 354 VAL A N 1
ATOM 2809 C CA . VAL A 1 354 ? -58.333 6.965 67.678 1.00 66.00 354 VAL A CA 1
ATOM 2810 C C . VAL A 1 354 ? -59.086 6.269 68.807 1.00 66.00 354 VAL A C 1
ATOM 2812 O O . VAL A 1 354 ? -59.975 5.460 68.547 1.00 66.00 354 VAL A O 1
ATOM 2815 N N . GLY A 1 355 ? -58.724 6.572 70.054 1.00 65.31 355 GLY A N 1
ATOM 2816 C CA . GLY A 1 355 ? -59.372 6.039 71.253 1.00 65.31 355 GLY A CA 1
ATOM 2817 C C . GLY A 1 355 ? -59.912 7.148 72.158 1.00 65.31 355 GLY A C 1
ATOM 2818 O O . GLY A 1 355 ? -59.416 8.271 72.133 1.00 65.31 355 GLY A O 1
ATOM 2819 N N . SER A 1 356 ? -60.959 6.841 72.932 1.00 61.78 356 SER A N 1
ATOM 2820 C CA . SER A 1 356 ? -61.564 7.763 73.910 1.00 61.78 356 SER A CA 1
ATOM 2821 C C . SER A 1 356 ? -60.929 7.685 75.304 1.00 61.78 356 SER A C 1
ATOM 2823 O O . SER A 1 356 ? -60.954 8.680 76.017 1.00 61.78 356 SER A O 1
ATOM 2825 N N . ASP A 1 357 ? -60.333 6.536 75.655 1.00 69.44 357 ASP A N 1
ATOM 2826 C CA . ASP A 1 357 ? -59.690 6.247 76.950 1.00 69.44 357 ASP A CA 1
ATOM 2827 C C . ASP A 1 357 ? -58.211 5.848 76.756 1.00 69.44 357 ASP A C 1
ATOM 2829 O O . ASP A 1 357 ? -57.755 4.811 77.247 1.00 69.44 357 ASP A O 1
ATOM 2833 N N . THR A 1 358 ? -57.478 6.639 75.966 1.00 75.81 358 THR A N 1
ATOM 2834 C CA . THR A 1 358 ? -56.065 6.397 75.630 1.00 75.81 358 THR A CA 1
ATOM 2835 C C . THR A 1 358 ? -55.146 7.465 76.204 1.00 75.81 358 THR A C 1
ATOM 2837 O O . THR A 1 358 ? -55.449 8.652 76.088 1.00 75.81 358 THR A O 1
ATOM 2840 N N . GLU A 1 359 ? -54.004 7.051 76.745 1.00 79.62 359 GLU A N 1
ATOM 2841 C CA . GLU A 1 359 ? -52.927 7.944 77.187 1.00 79.62 359 GLU A CA 1
ATOM 2842 C C . GLU A 1 359 ? -51.751 7.880 76.208 1.00 79.62 359 GLU A C 1
ATOM 2844 O O . GLU A 1 359 ? -51.314 6.794 75.834 1.00 79.62 359 GLU A O 1
ATOM 2849 N N . ASP A 1 360 ? -51.268 9.036 75.750 1.00 81.25 360 ASP A N 1
ATOM 2850 C CA . ASP A 1 360 ? -50.107 9.113 74.861 1.00 81.25 360 ASP A CA 1
ATOM 2851 C C . ASP A 1 360 ? -48.823 8.947 75.682 1.00 81.25 360 ASP A C 1
ATOM 2853 O O . ASP A 1 360 ? -48.478 9.808 76.488 1.00 81.25 360 ASP A O 1
ATOM 2857 N N . VAL A 1 361 ? -48.125 7.832 75.469 1.00 82.00 361 VAL A N 1
ATOM 2858 C CA . VAL A 1 361 ? -46.875 7.487 76.166 1.00 82.00 361 VAL A CA 1
ATOM 2859 C C . VAL A 1 361 ? -45.656 7.568 75.251 1.00 82.00 361 VAL A C 1
ATOM 2861 O O . VAL A 1 361 ? -44.600 7.008 75.551 1.00 82.00 361 VAL A O 1
ATOM 2864 N N . THR A 1 362 ? -45.785 8.277 74.126 1.00 83.44 362 THR A N 1
ATOM 2865 C CA . THR A 1 362 ? -44.715 8.436 73.133 1.00 83.44 362 THR A CA 1
ATOM 2866 C C . THR A 1 362 ? -43.444 9.020 73.749 1.00 83.44 362 THR A C 1
ATOM 2868 O O . THR A 1 362 ? -42.376 8.441 73.577 1.00 83.44 362 THR A O 1
ATOM 2871 N N . ASP A 1 363 ? -43.537 10.128 74.489 1.00 83.62 363 ASP A N 1
ATOM 2872 C CA . ASP A 1 363 ? -42.355 10.819 75.028 1.00 83.62 363 ASP A CA 1
ATOM 2873 C C . ASP A 1 363 ? -41.646 10.000 76.121 1.00 83.62 363 ASP A C 1
ATOM 2875 O O . ASP A 1 363 ? -40.415 9.976 76.201 1.00 83.62 363 ASP A O 1
ATOM 2879 N N . GLU A 1 364 ? -42.416 9.271 76.933 1.00 82.44 364 GLU A N 1
ATOM 2880 C CA . GLU A 1 364 ? -41.875 8.376 77.958 1.00 82.44 364 GLU A CA 1
ATOM 2881 C C . GLU A 1 364 ? -41.147 7.190 77.317 1.00 82.44 364 GLU A C 1
ATOM 2883 O O . GLU A 1 364 ? -40.007 6.886 77.679 1.00 82.44 364 GLU A O 1
ATOM 2888 N N . LEU A 1 365 ? -41.748 6.574 76.296 1.00 83.38 365 LEU A N 1
ATOM 2889 C CA . LEU A 1 365 ? -41.128 5.474 75.565 1.00 83.38 365 LEU A CA 1
ATOM 2890 C C . LEU A 1 365 ? -39.896 5.917 74.767 1.00 83.38 365 LEU A C 1
ATOM 2892 O O . LEU A 1 365 ? -38.911 5.186 74.741 1.00 83.38 365 LEU A O 1
ATOM 2896 N N . VAL A 1 366 ? -39.901 7.115 74.177 1.00 85.94 366 VAL A N 1
ATOM 2897 C CA . VAL A 1 366 ? -38.719 7.720 73.535 1.00 85.94 366 VAL A CA 1
ATOM 2898 C C . VAL A 1 366 ? -37.565 7.836 74.531 1.00 85.94 366 VAL A C 1
ATOM 2900 O O . VAL A 1 366 ? -36.438 7.455 74.209 1.00 85.94 366 VAL A O 1
ATOM 2903 N N . SER A 1 367 ? -37.838 8.300 75.755 1.00 82.31 367 SER A N 1
ATOM 2904 C CA . SER A 1 367 ? -36.806 8.419 76.788 1.00 82.31 367 SER A CA 1
ATOM 2905 C C . SER A 1 367 ? -36.227 7.054 77.184 1.00 82.31 367 SER A C 1
ATOM 2907 O O . SER A 1 367 ? -35.010 6.891 77.217 1.00 82.31 367 SER A O 1
ATOM 2909 N N . GLU A 1 368 ? -37.074 6.041 77.363 1.00 82.44 368 GLU A N 1
ATOM 2910 C CA . GLU A 1 368 ? -36.677 4.674 77.729 1.00 82.44 368 GLU A CA 1
ATOM 2911 C C . GLU A 1 368 ? -35.993 3.899 76.590 1.00 82.44 368 GLU A C 1
ATOM 2913 O O . GLU A 1 368 ? -35.189 3.004 76.839 1.00 82.44 368 GLU A O 1
ATOM 2918 N N . VAL A 1 369 ? -36.295 4.213 75.330 1.00 84.06 369 VAL A N 1
ATOM 2919 C CA . VAL A 1 369 ? -35.626 3.619 74.161 1.00 84.06 369 VAL A CA 1
ATOM 2920 C C . VAL A 1 369 ? -34.265 4.279 73.924 1.00 84.06 369 VAL A C 1
ATOM 2922 O O . VAL A 1 369 ? -33.304 3.596 73.579 1.00 84.06 369 VAL A O 1
ATOM 2925 N N . SER A 1 370 ? -34.133 5.580 74.190 1.00 79.44 370 SER A N 1
ATOM 2926 C CA . SER A 1 370 ? -32.854 6.289 74.044 1.00 79.44 370 SER A CA 1
ATOM 2927 C C . SER A 1 370 ? -31.768 5.807 75.025 1.00 79.44 370 SER A C 1
ATOM 2929 O O . SER A 1 370 ? -30.577 5.834 74.700 1.00 79.44 370 SER A O 1
ATOM 2931 N N . THR A 1 371 ? -32.166 5.283 76.192 1.00 79.38 371 THR A N 1
ATOM 2932 C CA . THR A 1 371 ? -31.255 4.737 77.217 1.00 79.38 371 THR A CA 1
ATOM 2933 C C . THR A 1 371 ? -30.742 3.329 76.907 1.00 79.38 371 THR A C 1
ATOM 2935 O O . THR A 1 371 ? -29.842 2.851 77.594 1.00 79.38 371 THR A O 1
ATOM 2938 N N . LEU A 1 372 ? -31.231 2.668 75.846 1.00 73.88 372 LEU A N 1
ATOM 2939 C CA . LEU A 1 372 ? -30.712 1.363 75.395 1.00 73.88 372 LEU A CA 1
ATOM 2940 C C . LEU A 1 372 ? -29.215 1.405 75.048 1.00 73.88 372 LEU A C 1
ATOM 2942 O O . LEU A 1 372 ? -28.534 0.387 75.128 1.00 73.88 372 LEU A O 1
ATOM 2946 N N . SER A 1 373 ? -28.701 2.587 74.710 1.00 58.38 373 SER A N 1
ATOM 2947 C CA . SER A 1 373 ? -27.282 2.839 74.445 1.00 58.38 373 SER A CA 1
ATOM 2948 C C . SER A 1 373 ? -26.380 2.608 75.671 1.00 58.38 373 SER A C 1
ATOM 2950 O O . SER A 1 373 ? -25.212 2.268 75.496 1.00 58.38 373 SER A O 1
ATOM 2952 N N . ASP A 1 374 ? -26.909 2.786 76.889 1.00 47.59 374 ASP A N 1
ATOM 2953 C CA . ASP A 1 374 ? -26.143 2.747 78.148 1.00 47.59 374 ASP A CA 1
ATOM 2954 C C . ASP A 1 374 ? -26.146 1.363 78.828 1.00 47.59 374 ASP A C 1
ATOM 2956 O O . ASP A 1 374 ? -25.201 1.030 79.537 1.00 47.59 374 ASP A O 1
ATOM 2960 N N . ASP A 1 375 ? -27.149 0.514 78.577 1.00 45.75 375 ASP A N 1
ATOM 2961 C CA . ASP A 1 375 ? -27.234 -0.836 79.176 1.00 45.75 375 ASP A CA 1
ATOM 2962 C C . ASP A 1 375 ? -26.357 -1.887 78.449 1.00 45.75 375 ASP A C 1
ATOM 2964 O O . ASP A 1 375 ? -26.176 -3.003 78.937 1.00 45.75 375 ASP A O 1
ATOM 2968 N N . GLY A 1 376 ? -25.803 -1.559 77.273 1.00 40.09 376 GLY A N 1
ATOM 2969 C CA . GLY A 1 376 ? -25.044 -2.488 76.420 1.00 40.09 376 GLY A CA 1
ATOM 2970 C C . GLY A 1 376 ? -23.522 -2.520 76.630 1.00 40.09 376 GLY A C 1
ATOM 2971 O O . GLY A 1 376 ? -22.844 -3.312 75.975 1.00 40.09 376 GLY A O 1
ATOM 2972 N N . ALA A 1 377 ? -22.960 -1.679 77.505 1.00 33.66 377 ALA A N 1
ATOM 2973 C CA . ALA A 1 377 ? -21.505 -1.533 77.656 1.00 33.66 377 ALA A CA 1
ATOM 2974 C C . ALA A 1 377 ? -20.847 -2.472 78.690 1.00 33.66 377 ALA A C 1
ATOM 2976 O O . ALA A 1 377 ? -19.622 -2.559 78.713 1.00 33.66 377 ALA A O 1
ATOM 2977 N N . ASP A 1 378 ? -21.616 -3.221 79.488 1.00 35.22 378 ASP A N 1
ATOM 2978 C CA . ASP A 1 378 ? -21.074 -4.055 80.583 1.00 35.22 378 ASP A CA 1
ATOM 2979 C C . ASP A 1 378 ? -21.112 -5.575 80.310 1.00 35.22 378 ASP A C 1
ATOM 2981 O O . ASP A 1 378 ? -20.954 -6.397 81.212 1.00 35.22 378 ASP A O 1
ATOM 2985 N N . GLY A 1 379 ? -21.299 -5.980 79.050 1.00 37.69 379 GLY A N 1
ATOM 2986 C CA . GLY A 1 379 ? -21.662 -7.357 78.704 1.00 37.69 379 GLY A CA 1
ATOM 2987 C C . GLY A 1 379 ? -20.728 -8.148 77.788 1.00 37.69 379 GLY A C 1
ATOM 2988 O O . GLY A 1 379 ? -21.189 -9.152 77.257 1.00 37.69 379 GLY A O 1
ATOM 2989 N N . SER A 1 380 ? -19.470 -7.764 77.540 1.00 32.78 380 SER A N 1
ATOM 2990 C CA . SER A 1 380 ? -18.540 -8.656 76.813 1.00 32.78 380 SER A CA 1
ATOM 2991 C C . SER A 1 380 ? -17.061 -8.297 76.990 1.00 32.78 380 SER A C 1
ATOM 2993 O O . SER A 1 380 ? -16.385 -7.851 76.063 1.00 32.78 380 SER A O 1
ATOM 2995 N N . SER A 1 381 ? -16.526 -8.568 78.175 1.00 36.34 381 SER A N 1
ATOM 2996 C CA . SER A 1 381 ? -15.104 -8.855 78.349 1.00 36.34 381 SER A CA 1
ATOM 2997 C C . SER A 1 381 ? -14.972 -10.102 79.212 1.00 36.34 381 SER A C 1
ATOM 2999 O O . SER A 1 381 ? -14.884 -9.975 80.422 1.00 36.34 381 SER A O 1
ATOM 3001 N N . GLU A 1 382 ? -15.039 -11.288 78.599 1.00 33.25 382 GLU A N 1
ATOM 3002 C CA . GLU A 1 382 ? -14.439 -12.544 79.091 1.00 33.25 382 GLU A CA 1
ATOM 3003 C C . GLU A 1 382 ? -14.913 -13.731 78.234 1.00 33.25 382 GLU A C 1
ATOM 3005 O O . GLU A 1 382 ? -15.963 -14.320 78.478 1.00 33.25 382 GLU A O 1
ATOM 3010 N N . ASN A 1 383 ? -14.145 -14.087 77.200 1.00 34.56 383 ASN A N 1
ATOM 3011 C CA . ASN A 1 383 ? -13.449 -15.381 77.140 1.00 34.56 383 ASN A CA 1
ATOM 3012 C C . ASN A 1 383 ? -12.818 -15.641 75.761 1.00 34.56 383 ASN A C 1
ATOM 3014 O O . ASN A 1 383 ? -13.524 -15.726 74.764 1.00 34.56 383 ASN A O 1
ATOM 3018 N N . SER A 1 384 ? -11.488 -15.799 75.819 1.00 34.03 384 SER A N 1
ATOM 3019 C CA . SER A 1 384 ? -10.565 -16.668 75.055 1.00 34.03 384 SER A CA 1
ATOM 3020 C C . SER A 1 384 ? -10.734 -16.854 73.549 1.00 34.03 384 SER A C 1
ATOM 3022 O O . SER A 1 384 ? -11.693 -17.536 73.132 1.00 34.03 384 SER A O 1
#

Foldseek 3Di:
DDDDDDDDDDDDDDDDDDDDDDPPPVVVVVVVVVVVVVVVVVVVVVPDDDPDDPPPPPQQQEAEAAVVLLLVLFPCSVVLVVLVVVLVVLVVVLVVLVPDPLPPDDFDAQDLVVLVVVLVVVLVVLVVVVVVVLVVVLVVLLVVVCVVCVVVLVVVLVVLCVVLVVVLVVLVVCLVCVVVVDDPPDDPVVSVVVSVVSVVVNVVSVVVSVVVSVVSVVVVVVVSVVSSCVVSVVVVVVSVVVSVVVSVVSVVVSVVVSVVVSVVSVVVVVVVSVVVVVVSVVVSVVSVVVSVVSVVVSVVVVVVSVVLLVVLVVVVCVVSVHPYYAHAFHADPQQVDPDPDDPVPRDDRTHGDDDPSYDHCHVVSSVSSNCVVPVPPPPDDDDD